Protein 6U66 (pdb70)

Sequence (415 aa):
YVYRSAFSVGLLETYVTIPNMMPIRFTKKIFYNQQNHYDGSTGKFHCNIPGLYYFAAYHIITVYMKKDVKVSSLFKKDKAMLFTYDQYQENNNVDQASGSVLLHLEVGDQVWLLQVYGEGERNGLYADNDNDSTFTGFLLYHDTNGPGSGAYVYRSAFSVGLLETYVTIPNMPIRFTKIFYNQQQNNHYDGSTGKFHHCNIPGLYYFAYHITVYMKDVKVSSLFKKDKAMLFTYDQQYQQENNVDQASGSVLLHLEVGDQVWLLQVYGEGERNGLYADNDNDSTFTGFLLYHDTNAYVYRSAFSVGLLETYVTIPNMMPIRFTKIFYNQQNHYDGSSTGKFHCNIPGLYYFAYHIITVYMKDVKVSLFKKDKAMMLFTYDQYQENNVDQASGSVVLLHLEVVGDQVWLLQVYGEGEERNGLYADNDNDSTFTGFLLYHDTN

B-factor: mean 14.78, std 7.64, range [5.9, 58.41]

Nearest PDB structures (foldseek):
  6u66-assembly1_A  TM=1.007E+00  e=2.309E-28  Homo sapiens
  1c3h-assembly2_F  TM=9.759E-01  e=7.307E-24  Mus musculus
  4dou-assembly1_A  TM=9.988E-01  e=4.162E-22  Homo sapiens
  1gr3-assembly1_A  TM=9.815E-01  e=4.113E-17  Homo sapiens
  1o91-assembly1_C  TM=9.579E-01  e=1.975E-15  Mus musculus

Radius of gyration: 19.56 Å; Cα contacts (8 Å, |Δi|>4): 1331; chains: 3; bounding box: 45×48×54 Å

Organism: Homo sapiens (NCBI:txid9606)

GO terms:
  GO:0005179 hormone activity (F, IDA)
  GO:0033211 adiponectin-activated signaling pathway (P, IDA)
  GO:0005576 extracellular region (C, EXP)
  GO:0005515 protein binding (F, IPI)
  GO:0006091 generation of precursor metabolites and energy (P, TAS)
  GO:0005576 extracellular region (C, TAS)
  GO:0034383 low-density lipoprotein particle clearance (P, IDA)
  GO:0034612 response to tumor necrosis factor (P, IDA)
  GO:0005576 extracellular region (C, IDA)
  GO:0009986 cell surface (C, IDA)
  GO:0043124 negative regulation of canonical NF-kappaB signal transduction (P, IDA)
  GO:0045599 negative regulation of fat cell differentiation (P, IDA)
  GO:0045650 negative regulation of macrophage differentiation (P, IDA)
  GO:0010745 negative regulation of macrophage derived foam cell differentiation (P, IDA)
  GO:0010804 negative regulation of tumor necrosis factor-mediated signaling pathway (P, IDA)
  GO:0010875 positive regulation of cholesterol efflux (P, IDA)
  GO:0141163 positive regulation of cAMP/PKA signal transduction (P, IDA)
  GO:0030853 negative regulation of granulocyte differentiation (P, IDA)
  GO:0032720 negative regulation of tumor necrosis factor production (P, IDA)
  GO:0033034 positive regulation of myeloid cell apoptotic process (P, IDA)

Secondary structure (DSSP, 8-state):
-----EEEEE-S-----TTSB----EEEE-TT--EETTTTEEE--S-EEEEEEEEEEEEEEEEEEEEEETTEEEEEEEE--BTTB-EEEEEEEEEEE-TT-EEEEEESTTS--EEEE-BTTB--EEEEEEEEE---/-TT-SS-----EEEEE--SPPP-TTSB----EEEE-TT--EETTTTEEE--S-EEEEEEEEEEEEEEEEEEEEEETTEEEEEEEE--BTTB-EEEEEEEEEEE-TT-EEEEEESTTS--EEEE-BTTB--EEEEEEEEE---/------EEEEE--S----TTSB----EEEE-TT--EETTTTEEE-SS-EEEEEEEEEEEEEEEEEEEEEETTEEEEEEEE--BTTB-EEEEEEEEEEE-TT-EEEEEESTTS--EEEE-BTTB--EEEEEEEEE---

Structure (mmCIF, N/CA/C/O backbone):
data_6U66
#
_entry.id   6U66
#
_cell.length_a   47.923
_cell.length_b   49.635
_cell.length_c   50.306
_cell.angle_alpha   116.830
_cell.angle_beta   100.890
_cell.angle_gamma   104.920
#
_symmetry.space_group_name_H-M   'P 1'
#
loop_
_entity.id
_entity.type
_entity.pdbx_description
1 polymer Adiponectin
2 non-polymer 'CALCIUM ION'
3 non-polymer 'SODIUM ION'
4 water water
#
loop_
_atom_site.group_PDB
_atom_site.id
_atom_site.type_symbol
_atom_site.label_atom_id
_atom_site.label_alt_id
_atom_site.label_comp_id
_atom_site.label_asym_id
_atom_site.label_entity_id
_atom_site.label_seq_id
_atom_site.pdbx_PDB_ins_code
_atom_site.Cartn_x
_atom_site.Cartn_y
_atom_site.Cartn_z
_atom_site.occupancy
_atom_site.B_iso_or_equiv
_atom_site.auth_seq_id
_atom_site.auth_comp_id
_atom_site.auth_asym_id
_atom_site.auth_atom_id
_atom_site.pdbx_PDB_model_num
ATOM 1 N N . TYR A 1 7 ? -35.440 98.239 -19.278 1.00 25.94 109 TYR A N 1
ATOM 2 C CA . TYR A 1 7 ? -34.369 99.240 -19.455 1.00 23.25 109 TYR A CA 1
ATOM 3 C C . TYR A 1 7 ? -34.590 100.475 -18.588 1.00 20.71 109 TYR A C 1
ATOM 4 O O . TYR A 1 7 ? -35.721 101.009 -18.501 1.00 21.99 109 TYR A O 1
ATOM 22 N N . VAL A 1 8 ? -33.508 100.962 -17.990 1.00 15.85 110 VAL A N 1
ATOM 23 C CA . VAL A 1 8 ? -33.559 102.108 -17.081 1.00 12.97 110 VAL A CA 1
ATOM 24 C C . VAL A 1 8 ? -32.889 103.296 -17.747 1.00 11.45 110 VAL A C 1
ATOM 25 O O . VAL A 1 8 ? -31.699 103.228 -18.104 1.00 11.98 110 VAL A O 1
ATOM 38 N N . TYR A 1 9 ? -33.638 104.398 -17.912 1.00 10.45 111 TYR A N 1
ATOM 39 C CA . TYR A 1 9 ? -33.093 105.669 -18.416 1.00 10.27 111 TYR A CA 1
ATOM 40 C C . TYR A 1 9 ? -32.528 106.481 -17.250 1.00 9.97 111 TYR A C 1
ATOM 41 O O . TYR A 1 9 ? -33.290 106.942 -16.399 1.00 11.14 111 TYR A O 1
ATOM 59 N N . ARG A 1 10 ? -31.218 106.658 -17.221 1.00 8.85 112 ARG A N 1
ATOM 60 C CA . ARG A 1 10 ? -30.545 107.366 -16.122 1.00 8.74 112 ARG A CA 1
ATOM 61 C C . ARG A 1 10 ? -29.906 108.651 -16.612 1.00 8.26 112 ARG A C 1
ATOM 62 O O . ARG A 1 10 ? -29.116 108.660 -17.556 1.00 8.79 112 ARG A O 1
ATOM 83 N N . SER A 1 11 ? -30.167 109.754 -15.923 1.00 7.29 113 SER A N 1
ATOM 84 C CA . SER A 1 11 ? -29.365 110.959 -16.065 1.00 7.48 113 SER A CA 1
ATOM 85 C C . SER A 1 11 ? -29.486 111.743 -14.769 1.00 7.35 113 SER A C 1
ATOM 86 O O . SER A 1 11 ? -30.576 112.268 -14.486 1.00 7.84 113 SER A O 1
ATOM 94 N N . ALA A 1 12 ? -28.414 111.844 -14.026 1.00 6.78 114 ALA A N 1
ATOM 95 C CA . ALA A 1 12 ? -28.492 112.474 -12.707 1.00 7.22 114 ALA A CA 1
ATOM 96 C C . ALA A 1 12 ? -27.130 112.946 -12.257 1.00 6.58 114 ALA A C 1
ATOM 97 O O . ALA A 1 12 ? -26.088 112.445 -12.666 1.00 7.59 114 ALA A O 1
ATOM 104 N N . PHE A 1 13 ? -27.158 113.935 -11.371 1.00 7.29 115 PHE A N 1
ATOM 105 C CA . PHE A 1 13 ? -25.935 114.425 -10.777 1.00 7.67 115 PHE A CA 1
ATOM 106 C C . PHE A 1 13 ? -26.262 115.004 -9.401 1.00 7.44 115 PHE A C 1
ATOM 107 O O . PHE A 1 13 ? -27.388 115.474 -9.146 1.00 6.93 115 PHE A O 1
ATOM 124 N N . SER A 1 14 ? -25.274 115.027 -8.528 1.00 7.24 116 SER A N 1
ATOM 125 C CA . SER A 1 14 ? -25.412 115.660 -7.215 1.00 6.48 116 SER A CA 1
ATOM 126 C C . SER A 1 14 ? -24.008 116.119 -6.839 1.00 7.39 116 SER A C 1
ATOM 127 O O . SER A 1 14 ? -23.070 115.319 -6.788 1.00 7.72 116 SER A O 1
ATOM 135 N N . VAL A 1 15 ? -23.867 117.426 -6.567 1.00 7.23 117 VAL A N 1
ATOM 136 C CA . VAL A 1 15 ? -22.574 118.071 -6.496 1.00 7.19 117 VAL A CA 1
ATOM 137 C C . VAL A 1 15 ? -22.591 119.100 -5.366 1.00 8.39 117 VAL A C 1
ATOM 138 O O . VAL A 1 15 ? -23.641 119.584 -4.939 1.00 7.61 117 VAL A O 1
ATOM 151 N N . GLY A 1 16 ? -21.403 119.452 -4.888 1.00 8.47 118 GLY A N 1
ATOM 152 C CA . GLY A 1 16 ? -21.258 120.376 -3.783 1.00 9.26 118 GLY A CA 1
ATOM 153 C C . GLY A 1 16 ? -20.191 121.419 -4.058 1.00 8.29 118 GLY A C 1
ATOM 154 O O . GLY A 1 16 ? -19.257 121.235 -4.836 1.00 8.31 118 GLY A O 1
ATOM 158 N N . LEU A 1 17 ? -20.308 122.524 -3.325 1.00 7.83 119 LEU A N 1
ATOM 159 C CA A LEU A 1 17 ? -19.342 123.598 -3.394 0.68 8.89 119 LEU A CA 1
ATOM 160 C CA B LEU A 1 17 ? -19.330 123.597 -3.392 0.32 8.84 119 LEU A CA 1
ATOM 161 C C . LEU A 1 17 ? -18.101 123.241 -2.587 1.00 10.03 119 LEU A C 1
ATOM 162 O O . LEU A 1 17 ? -18.191 122.634 -1.523 1.00 9.97 119 LEU A O 1
ATOM 191 N N . GLU A 1 18 ? -16.929 123.656 -3.107 1.00 11.03 120 GLU A N 1
ATOM 192 C CA . GLU A 1 18 ? -15.658 123.520 -2.434 1.00 13.85 120 GLU A CA 1
ATOM 193 C C . GLU A 1 18 ? -14.888 124.824 -2.368 1.00 18.09 120 GLU A C 1
ATOM 194 O O . GLU A 1 18 ? -13.881 124.875 -1.652 1.00 21.96 120 GLU A O 1
ATOM 206 N N . THR A 1 19 ? -15.199 125.775 -3.233 1.00 18.92 121 THR A N 1
ATOM 207 C CA . THR A 1 19 ? -14.826 127.183 -3.109 1.00 21.57 121 THR A CA 1
ATOM 208 C C . THR A 1 19 ? -16.148 127.938 -3.084 1.00 24.15 121 THR A C 1
ATOM 209 O O . THR A 1 19 ? -17.031 127.681 -3.921 1.00 25.25 121 THR A O 1
ATOM 220 N N . TYR A 1 20 ? -16.299 128.829 -2.158 1.00 23.07 122 TYR A N 1
ATOM 221 C CA . TYR A 1 20 ? -17.544 129.588 -2.111 1.00 23.93 122 TYR A CA 1
ATOM 222 C C . TYR A 1 20 ? -17.426 130.949 -2.751 1.00 24.04 122 TYR A C 1
ATOM 223 O O . TYR A 1 20 ? -18.427 131.674 -2.814 1.00 26.61 122 TYR A O 1
ATOM 241 N N . VAL A 1 21 ? -16.255 131.292 -3.283 1.00 21.56 123 VAL A N 1
ATOM 242 C CA . VAL A 1 21 ? -16.124 132.560 -3.984 1.00 22.68 123 VAL A CA 1
ATOM 243 C C . VAL A 1 21 ? -16.814 132.439 -5.335 1.00 20.50 123 VAL A C 1
ATOM 244 O O . VAL A 1 21 ? -16.477 131.554 -6.139 1.00 21.03 123 VAL A O 1
ATOM 257 N N . THR A 1 22 ? -17.724 133.344 -5.621 1.00 20.35 124 THR A N 1
ATOM 258 C CA . THR A 1 22 ? -18.459 133.302 -6.880 1.00 21.16 124 THR A CA 1
ATOM 259 C C . THR A 1 22 ? -18.043 134.450 -7.795 1.00 22.84 124 THR A C 1
ATOM 260 O O . THR A 1 22 ? -17.417 135.447 -7.382 1.00 23.87 124 THR A O 1
ATOM 271 N N . ILE A 1 23 ? -18.426 134.310 -9.061 1.00 22.92 125 ILE A N 1
ATOM 272 C CA . ILE A 1 23 ? -18.095 135.272 -10.101 1.00 22.43 125 ILE A CA 1
ATOM 273 C C . ILE A 1 23 ? -19.418 135.799 -10.621 1.00 18.60 125 ILE A C 1
ATOM 274 O O . ILE A 1 23 ? -20.280 135.001 -10.995 1.00 18.93 125 ILE A O 1
ATOM 290 N N . PRO A 1 24 ? -19.638 137.130 -10.676 1.00 17.49 126 PRO A N 1
ATOM 291 C CA . PRO A 1 24 ? -20.936 137.624 -11.156 1.00 15.67 126 PRO A CA 1
ATOM 292 C C . PRO A 1 24 ? -21.227 137.142 -12.557 1.00 14.01 126 PRO A C 1
ATOM 293 O O . PRO A 1 24 ? -20.325 137.045 -13.400 1.00 15.10 126 PRO A O 1
ATOM 304 N N . ASN A 1 25 ? -22.486 136.819 -12.798 1.00 14.28 127 ASN A N 1
ATOM 305 C CA . ASN A 1 25 ? -22.962 136.503 -14.150 1.00 14.07 127 ASN A CA 1
ATOM 306 C C . ASN A 1 25 ? -22.328 135.249 -14.717 1.00 13.42 127 ASN A C 1
ATOM 307 O O . ASN A 1 25 ? -22.287 135.055 -15.932 1.00 14.36 127 ASN A O 1
ATOM 318 N N . MET A 1 26 ? -21.908 134.362 -13.832 1.00 13.12 128 MET A N 1
ATOM 319 C CA A MET A 1 26 ? -21.323 133.093 -14.228 0.69 12.21 128 MET A CA 1
ATOM 320 C CA B MET A 1 26 ? -21.324 133.092 -14.225 0.31 13.38 128 MET A CA 1
ATOM 321 C C . MET A 1 26 ? -21.923 131.971 -13.387 1.00 11.86 128 MET A C 1
ATOM 322 O O . MET A 1 26 ? -22.374 132.187 -12.247 1.00 12.33 128 MET A O 1
ATOM 347 N N . PRO A 1 27 ? -21.951 130.755 -13.928 1.00 11.17 129 PRO A N 1
ATOM 348 C CA . PRO A 1 27 ? -22.440 129.628 -13.135 1.00 10.89 129 PRO A CA 1
ATOM 349 C C . PRO A 1 27 ? -21.651 129.470 -11.857 1.00 10.31 129 PRO A C 1
ATOM 350 O O . PRO A 1 27 ? -20.442 129.733 -11.800 1.00 10.91 129 PRO A O 1
ATOM 361 N N . ILE A 1 28 ? -22.363 129.033 -10.808 1.00 9.67 130 ILE A N 1
ATOM 362 C CA . ILE A 1 28 ? -21.728 128.567 -9.587 1.00 10.61 130 ILE A CA 1
ATOM 363 C C . ILE A 1 28 ? -21.150 127.192 -9.894 1.00 9.28 130 ILE A C 1
ATOM 364 O O . ILE A 1 28 ? -21.870 126.251 -10.228 1.00 10.40 130 ILE A O 1
ATOM 380 N N . ARG A 1 29 ? -19.842 127.067 -9.796 1.00 9.37 131 ARG A N 1
ATOM 381 C CA . ARG A 1 29 ? -19.174 125.830 -10.208 1.00 10.20 131 ARG A CA 1
ATOM 382 C C . ARG A 1 29 ? -19.013 124.903 -9.011 1.00 11.14 131 ARG A C 1
ATOM 383 O O . ARG A 1 29 ? -18.005 124.936 -8.319 1.00 14.11 131 ARG A O 1
ATOM 404 N N . PHE A 1 30 ? -20.009 124.043 -8.802 1.00 9.53 132 PHE A N 1
ATOM 405 C CA . PHE A 1 30 ? -19.946 122.993 -7.802 1.00 8.78 132 PHE A CA 1
ATOM 406 C C . PHE A 1 30 ? -18.979 121.922 -8.309 1.00 10.26 132 PHE A C 1
ATOM 407 O O . PHE A 1 30 ? -19.145 121.398 -9.421 1.00 13.24 132 PHE A O 1
ATOM 424 N N . THR A 1 31 ? -17.969 121.600 -7.541 1.00 8.95 133 THR A N 1
ATOM 425 C CA . THR A 1 31 ? -16.919 120.680 -7.995 1.00 9.90 133 THR A CA 1
ATOM 426 C C . THR A 1 31 ? -16.802 119.411 -7.186 1.00 10.66 133 THR A C 1
ATOM 427 O O . THR A 1 31 ? -16.144 118.447 -7.658 1.00 12.74 133 THR A O 1
ATOM 438 N N . LYS A 1 32 ? -17.385 119.337 -5.988 1.00 9.86 134 LYS A N 1
ATOM 439 C CA A LYS A 1 32 ? -17.376 118.093 -5.221 0.47 10.37 134 LYS A CA 1
ATOM 440 C CA B LYS A 1 32 ? -17.373 118.092 -5.224 0.53 10.57 134 LYS A CA 1
ATOM 441 C C . LYS A 1 32 ? -18.436 117.158 -5.798 1.00 10.33 134 LYS A C 1
ATOM 442 O O . LYS A 1 32 ? -19.593 117.547 -5.928 1.00 11.26 134 LYS A O 1
ATOM 477 N N . ILE A 1 33 ? -18.049 115.922 -6.135 1.00 9.95 135 ILE A N 1
ATOM 478 C CA . ILE A 1 33 ? -18.954 115.010 -6.814 1.00 9.86 135 ILE A CA 1
ATOM 479 C C . ILE A 1 33 ? -19.533 114.005 -5.828 1.00 10.12 135 ILE A C 1
ATOM 480 O O . ILE A 1 33 ? -18.804 113.147 -5.333 1.00 12.11 135 ILE A O 1
ATOM 496 N N . PHE A 1 34 ? -20.828 114.115 -5.515 1.00 8.33 136 PHE A N 1
ATOM 497 C CA . PHE A 1 34 ? -21.524 113.045 -4.808 1.00 8.90 136 PHE A CA 1
ATOM 498 C C . PHE A 1 34 ? -21.934 111.933 -5.787 1.00 8.53 136 PHE A C 1
ATOM 499 O O . PHE A 1 34 ? -21.822 110.734 -5.481 1.00 9.46 136 PHE A O 1
ATOM 516 N N . TYR A 1 35 ? -22.444 112.330 -6.964 1.00 8.28 137 TYR A N 1
ATOM 517 C CA . TYR A 1 35 ? -22.773 111.412 -8.042 1.00 8.63 137 TYR A CA 1
ATOM 518 C C . TYR A 1 35 ? -22.710 112.152 -9.378 1.00 8.11 137 TYR A C 1
ATOM 519 O O . TYR A 1 35 ? -23.228 113.248 -9.501 1.00 8.34 137 TYR A O 1
ATOM 537 N N . ASN A 1 36 ? -22.115 111.527 -10.393 1.00 8.40 138 ASN A N 1
ATOM 538 C CA . ASN A 1 36 ? -22.146 112.099 -11.753 1.00 8.57 138 ASN A CA 1
ATOM 539 C C . ASN A 1 36 ? -21.808 110.980 -12.747 1.00 8.82 138 ASN A C 1
ATOM 540 O O . ASN A 1 36 ? -20.986 111.157 -13.660 1.00 10.01 138 ASN A O 1
ATOM 551 N N . GLN A 1 37 ? -22.488 109.835 -12.609 1.00 9.01 139 GLN A N 1
ATOM 552 C CA . GLN A 1 37 ? -22.045 108.633 -13.318 1.00 9.89 139 GLN A CA 1
ATOM 553 C C . GLN A 1 37 ? -22.166 108.748 -14.826 1.00 10.31 139 GLN A C 1
ATOM 554 O O . GLN A 1 37 ? -21.426 108.059 -15.549 1.00 12.07 139 GLN A O 1
ATOM 562 N N . GLN A 1 38 ? -23.103 109.526 -15.351 1.00 9.20 140 GLN A N 1
ATOM 563 C CA . GLN A 1 38 ? -23.277 109.671 -16.770 1.00 10.36 140 GLN A CA 1
ATOM 564 C C . GLN A 1 38 ? -22.412 110.785 -17.335 1.00 10.12 140 GLN A C 1
ATOM 565 O O . GLN A 1 38 ? -22.393 111.008 -18.551 1.00 11.69 140 GLN A O 1
ATOM 579 N N . ASN A 1 39 ? -21.702 111.518 -16.479 1.00 9.76 141 ASN A N 1
ATOM 580 C CA . ASN A 1 39 ? -20.917 112.693 -16.912 1.00 11.01 141 ASN A CA 1
ATOM 581 C C . ASN A 1 39 ? -21.785 113.731 -17.610 1.00 10.78 141 ASN A C 1
ATOM 582 O O . ASN A 1 39 ? -21.281 114.520 -18.420 1.00 11.68 141 ASN A O 1
ATOM 593 N N . HIS A 1 40 ? -23.073 113.836 -17.210 1.00 9.25 142 HIS A N 1
ATOM 594 C CA . HIS A 1 40 ? -23.930 114.851 -17.791 1.00 9.35 142 HIS A CA 1
ATOM 595 C C . HIS A 1 40 ? -23.792 116.207 -17.122 1.00 10.14 142 HIS A C 1
ATOM 596 O O . HIS A 1 40 ? -24.179 117.203 -17.727 1.00 10.95 142 HIS A O 1
ATOM 610 N N . TYR A 1 41 ? -23.237 116.272 -15.916 1.00 9.35 143 TYR A N 1
ATOM 611 C CA . TYR A 1 41 ? -22.866 117.543 -15.303 1.00 8.54 143 TYR A CA 1
ATOM 612 C C . TYR A 1 41 ? -21.389 117.790 -15.591 1.00 9.16 143 TYR A C 1
ATOM 613 O O . TYR A 1 41 ? -20.564 116.880 -15.455 1.00 10.28 143 TYR A O 1
ATOM 631 N N . ASP A 1 42 ? -21.069 119.007 -15.993 1.00 9.84 144 ASP A N 1
ATOM 632 C CA . ASP A 1 42 ? -19.718 119.412 -16.350 1.00 10.86 144 ASP A CA 1
ATOM 633 C C . ASP A 1 42 ? -19.159 120.286 -15.214 1.00 11.86 144 ASP A C 1
ATOM 634 O O . ASP A 1 42 ? -19.499 121.466 -15.108 1.00 11.67 144 ASP A O 1
ATOM 643 N N . GLY A 1 43 ? -18.286 119.710 -14.365 1.00 14.47 145 GLY A N 1
ATOM 644 C CA . GLY A 1 43 ? -17.734 120.502 -13.273 1.00 15.88 145 GLY A CA 1
ATOM 645 C C . GLY A 1 43 ? -16.797 121.617 -13.707 1.00 16.40 145 GLY A C 1
ATOM 646 O O . GLY A 1 43 ? -16.510 122.516 -12.907 1.00 19.12 145 GLY A O 1
ATOM 650 N N . SER A 1 44 ? -16.350 121.610 -14.947 1.00 13.82 146 SER A N 1
ATOM 651 C CA . SER A 1 44 ? -15.498 122.690 -15.430 1.00 14.25 146 SER A CA 1
ATOM 652 C C . SER A 1 44 ? -16.311 123.936 -15.724 1.00 14.50 146 SER A C 1
ATOM 653 O O . SER A 1 44 ? -15.734 125.010 -15.811 1.00 15.52 146 SER A O 1
ATOM 661 N N . THR A 1 45 ? -17.631 123.822 -15.892 1.00 12.62 147 THR A N 1
ATOM 662 C CA . THR A 1 45 ? -18.491 124.958 -16.153 1.00 12.81 147 THR A CA 1
ATOM 663 C C . THR A 1 45 ? -19.596 125.150 -15.132 1.00 11.55 147 THR A C 1
ATOM 664 O O . THR A 1 45 ? -20.120 126.253 -15.055 1.00 13.37 147 THR A O 1
ATOM 675 N N . GLY A 1 46 ? -19.988 124.133 -14.383 1.00 10.91 148 GLY A N 1
ATOM 676 C CA . GLY A 1 46 ? -21.149 124.219 -13.501 1.00 10.27 148 GLY A CA 1
ATOM 677 C C . GLY A 1 46 ? -22.457 123.924 -14.176 1.00 9.63 148 GLY A C 1
ATOM 678 O O . GLY A 1 46 ? -23.518 124.098 -13.565 1.00 9.46 148 GLY A O 1
ATOM 682 N N . LYS A 1 47 ? -22.443 123.418 -15.406 1.00 8.48 149 LYS A N 1
ATOM 683 C CA . LYS A 1 47 ? -23.653 123.216 -16.167 1.00 8.24 149 LYS A CA 1
ATOM 684 C C . LYS A 1 47 ? -24.021 121.746 -16.375 1.00 8.39 149 LYS A C 1
ATOM 685 O O . LYS A 1 47 ? -23.159 120.911 -16.701 1.00 9.76 149 LYS A O 1
ATOM 704 N N . PHE A 1 48 ? -25.308 121.430 -16.159 1.00 8.17 150 PHE A N 1
ATOM 705 C CA . PHE A 1 48 ? -25.923 120.184 -16.532 1.00 8.68 150 PHE A CA 1
ATOM 706 C C . PHE A 1 48 ? -26.360 120.238 -17.978 1.00 9.03 150 PHE A C 1
ATOM 707 O O . PHE A 1 48 ? -26.965 121.231 -18.421 1.00 9.72 150 PHE A O 1
ATOM 724 N N . HIS A 1 49 ? -26.076 119.148 -18.734 1.00 9.15 151 HIS A N 1
ATOM 725 C CA . HIS A 1 49 ? -26.437 119.020 -20.128 1.00 9.13 151 HIS A CA 1
ATOM 726 C C . HIS A 1 49 ? -27.488 117.932 -20.279 1.00 8.88 151 HIS A C 1
ATOM 727 O O . HIS A 1 49 ? -27.225 116.751 -19.968 1.00 9.48 151 HIS A O 1
ATOM 741 N N . CYS A 1 50 ? -28.652 118.291 -20.794 1.00 9.10 152 CYS A N 1
ATOM 742 C CA . CYS A 1 50 ? -29.700 117.301 -21.056 1.00 9.13 152 CYS A CA 1
ATOM 743 C C . CYS A 1 50 ? -29.319 116.425 -22.247 1.00 9.79 152 CYS A C 1
ATOM 744 O O . CYS A 1 50 ? -29.113 116.926 -23.366 1.00 9.98 152 CYS A O 1
ATOM 752 N N . ASN A 1 51 ? -29.245 115.109 -22.015 1.00 9.51 153 ASN A N 1
ATOM 753 C CA . ASN A 1 51 ? -28.999 114.097 -23.036 1.00 10.58 153 ASN A CA 1
ATOM 754 C C . ASN A 1 51 ? -30.222 113.232 -23.332 1.00 11.18 153 ASN A C 1
ATOM 755 O O . ASN A 1 51 ? -30.177 112.444 -24.291 1.00 14.42 153 ASN A O 1
ATOM 766 N N . ILE A 1 52 ? -31.264 113.288 -22.509 1.00 10.53 154 ILE A N 1
ATOM 767 C CA . ILE A 1 52 ? -32.462 112.469 -22.629 1.00 9.96 154 ILE A CA 1
ATOM 768 C C . ILE A 1 52 ? -33.647 113.420 -22.433 1.00 9.67 154 ILE A C 1
ATOM 769 O O . ILE A 1 52 ? -33.780 114.056 -21.353 1.00 10.24 154 ILE A O 1
ATOM 785 N N . PRO A 1 53 ? -34.513 113.610 -23.411 1.00 10.01 155 PRO A N 1
ATOM 786 C CA . PRO A 1 53 ? -35.621 114.565 -23.199 1.00 10.63 155 PRO A CA 1
ATOM 787 C C . PRO A 1 53 ? -36.578 114.028 -22.141 1.00 9.38 155 PRO A C 1
ATOM 788 O O . PRO A 1 53 ? -36.859 112.817 -22.101 1.00 10.08 155 PRO A O 1
ATOM 799 N N . GLY A 1 54 ? -37.103 114.913 -21.302 1.00 9.32 156 GLY A N 1
ATOM 800 C CA . GLY A 1 54 ? -38.015 114.448 -20.278 1.00 9.64 156 GLY A CA 1
ATOM 801 C C . GLY A 1 54 ? -38.183 115.467 -19.162 1.00 8.59 156 GLY A C 1
ATOM 802 O O . GLY A 1 54 ? -37.769 116.630 -19.249 1.00 9.05 156 GLY A O 1
ATOM 806 N N . LEU A 1 55 ? -38.794 114.949 -18.107 1.00 8.41 157 LEU A N 1
ATOM 807 C CA . LEU A 1 55 ? -39.083 115.747 -16.926 1.00 8.31 157 LEU A CA 1
ATOM 808 C C . LEU A 1 55 ? -37.988 115.525 -15.899 1.00 7.71 157 LEU A C 1
ATOM 809 O O . LEU A 1 55 ? -37.723 114.357 -15.518 1.00 7.55 157 LEU A O 1
ATOM 825 N N . TYR A 1 56 ? -37.400 116.631 -15.405 1.00 7.98 158 TYR A N 1
ATOM 826 C CA . TYR A 1 56 ? -36.273 116.615 -14.494 1.00 7.78 158 TYR A CA 1
ATOM 827 C C . TYR A 1 56 ? -36.657 117.311 -13.181 1.00 7.19 158 TYR A C 1
ATOM 828 O O . TYR A 1 56 ? -37.377 118.323 -13.182 1.00 7.73 158 TYR A O 1
ATOM 846 N N . TYR A 1 57 ? -36.142 116.791 -12.073 1.00 7.27 159 TYR A N 1
ATOM 847 C CA . TYR A 1 57 ? -36.257 117.429 -10.743 1.00 6.94 159 TYR A CA 1
ATOM 848 C C . TYR A 1 57 ? -34.909 118.019 -10.403 1.00 7.35 159 TYR A C 1
ATOM 849 O O . TYR A 1 57 ? -33.874 117.327 -10.492 1.00 7.69 159 TYR A O 1
ATOM 867 N N . PHE A 1 58 ? -34.900 119.276 -9.929 1.00 7.40 160 PHE A N 1
ATOM 868 C CA . PHE A 1 58 ? -33.709 119.968 -9.476 1.00 7.50 160 PHE A CA 1
ATOM 869 C C . PHE A 1 58 ? -33.916 120.441 -8.042 1.00 7.13 160 PHE A C 1
ATOM 870 O O . PHE A 1 58 ? -35.009 120.949 -7.722 1.00 7.56 160 PHE A O 1
ATOM 887 N N . ALA A 1 59 ? -32.908 120.268 -7.197 1.00 7.08 161 ALA A N 1
ATOM 888 C CA A ALA A 1 59 ? -33.001 120.687 -5.793 0.50 7.46 161 ALA A CA 1
ATOM 889 C CA B ALA A 1 59 ? -33.001 120.687 -5.793 0.50 7.46 161 ALA A CA 1
ATOM 890 C C . ALA A 1 59 ? -31.642 121.170 -5.332 1.00 7.78 161 ALA A C 1
ATOM 891 O O . ALA A 1 59 ? -30.641 120.446 -5.505 1.00 10.68 161 ALA A O 1
ATOM 902 N N . TYR A 1 60 ? -31.600 122.320 -4.682 1.00 6.82 162 TYR A N 1
ATOM 903 C CA . TYR A 1 60 ? -30.362 122.883 -4.162 1.00 7.13 162 TYR A CA 1
ATOM 904 C C . TYR A 1 60 ? -30.543 123.360 -2.707 1.00 7.15 162 TYR A C 1
ATOM 905 O O . TYR A 1 60 ? -31.649 123.715 -2.288 1.00 6.99 162 TYR A O 1
ATOM 923 N N . HIS A 1 61 ? -29.455 123.321 -1.975 1.00 6.98 163 HIS A N 1
ATOM 924 C CA . HIS A 1 61 ? -29.397 123.674 -0.547 1.00 7.65 163 HIS A CA 1
ATOM 925 C C . HIS A 1 61 ? -28.147 124.484 -0.319 1.00 7.42 163 HIS A C 1
ATOM 926 O O . HIS A 1 61 ? -27.061 124.054 -0.722 1.00 8.42 163 HIS A O 1
ATOM 940 N N . ILE A 1 62 ? -28.277 125.631 0.332 1.00 7.16 164 ILE A N 1
ATOM 941 C CA A ILE A 1 62 ? -27.178 126.565 0.470 0.57 7.89 164 ILE A CA 1
ATOM 942 C CA B ILE A 1 62 ? -27.182 126.577 0.463 0.43 8.04 164 ILE A CA 1
ATOM 943 C C . ILE A 1 62 ? -27.010 126.966 1.925 1.00 7.37 164 ILE A C 1
ATOM 944 O O . ILE A 1 62 ? -27.973 127.424 2.573 1.00 7.60 164 ILE A O 1
ATOM 973 N N . THR A 1 63 ? -25.801 126.817 2.444 1.00 7.22 165 THR A N 1
ATOM 974 C CA . THR A 1 63 ? -25.415 127.421 3.714 1.00 7.42 165 THR A CA 1
ATOM 975 C C . THR A 1 63 ? -25.194 128.923 3.496 1.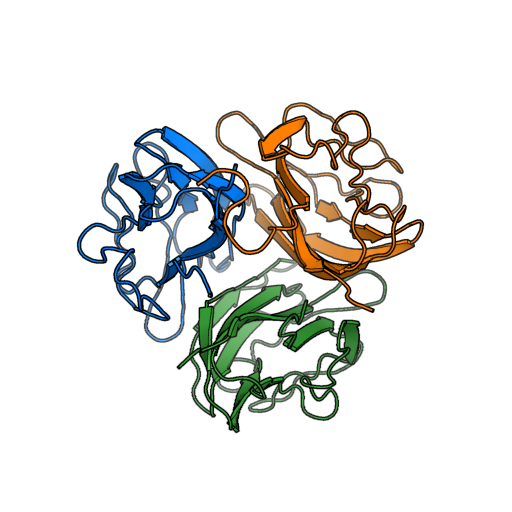00 7.61 165 THR A C 1
ATOM 976 O O . THR A 1 63 ? -24.378 129.302 2.643 1.00 8.04 165 THR A O 1
ATOM 987 N N . VAL A 1 64 ? -25.922 129.749 4.258 1.00 7.16 166 VAL A N 1
ATOM 988 C CA . VAL A 1 64 ? -25.953 131.204 4.127 1.00 7.67 166 VAL A CA 1
ATOM 989 C C . VAL A 1 64 ? -25.118 131.778 5.252 1.00 7.80 166 VAL A C 1
ATOM 990 O O . VAL A 1 64 ? -25.463 131.626 6.432 1.00 8.26 166 VAL A O 1
ATOM 1003 N N . TYR A 1 65 ? -24.017 132.456 4.922 1.00 8.56 167 TYR A N 1
ATOM 1004 C CA . TYR A 1 65 ? -23.067 132.942 5.916 1.00 9.51 167 TYR A CA 1
ATOM 1005 C C . TYR A 1 65 ? -22.350 134.173 5.400 1.00 9.89 167 TYR A C 1
ATOM 1006 O O . TYR A 1 65 ? -21.885 134.213 4.255 1.00 11.16 167 TYR A O 1
ATOM 1024 N N . MET A 1 66 ? -22.269 135.201 6.258 1.00 10.64 168 MET A N 1
ATOM 1025 C CA . MET A 1 66 ? -21.520 136.445 6.090 1.00 10.93 168 MET A CA 1
ATOM 1026 C C . MET A 1 66 ? -22.225 137.507 5.241 1.00 11.18 168 MET A C 1
ATOM 1027 O O . MET A 1 66 ? -22.097 138.719 5.516 1.00 13.14 168 MET A O 1
ATOM 1041 N N . LYS A 1 67 ? -22.963 137.078 4.239 1.00 10.59 169 LYS A N 1
ATOM 1042 C CA A LYS A 1 67 ? -23.705 137.949 3.341 0.49 11.01 169 LYS A CA 1
ATOM 1043 C CA B LYS A 1 67 ? -23.705 137.949 3.340 0.51 11.40 169 LYS A CA 1
ATOM 1044 C C . LYS A 1 67 ? -25.013 137.269 2.980 1.00 10.01 169 LYS A C 1
ATOM 1045 O O . LYS A 1 67 ? -25.137 136.050 3.077 1.00 9.58 169 LYS A O 1
ATOM 1081 N N . ASP A 1 68 ? -25.979 138.073 2.547 1.00 9.61 170 ASP A N 1
ATOM 1082 C CA . ASP A 1 68 ? -27.201 137.533 2.013 1.00 9.62 170 ASP A CA 1
ATOM 1083 C C . ASP A 1 68 ? -26.875 136.589 0.859 1.00 9.16 170 ASP A C 1
ATOM 1084 O O . ASP A 1 68 ? -25.847 136.744 0.170 1.00 9.62 170 ASP A O 1
ATOM 1093 N N . VAL A 1 69 ? -27.810 135.683 0.591 1.00 9.01 171 VAL A N 1
ATOM 1094 C CA . VAL A 1 69 ? -27.749 134.783 -0.568 1.00 8.29 171 VAL A CA 1
ATOM 1095 C C . VAL A 1 69 ? -28.969 135.048 -1.425 1.00 8.34 171 VAL A C 1
ATOM 1096 O O . VAL A 1 69 ? -30.106 135.021 -0.958 1.00 8.42 171 VAL A O 1
ATOM 1109 N N . LYS A 1 70 ? -28.745 135.204 -2.724 1.00 8.18 172 LYS A N 1
ATOM 1110 C CA . LYS A 1 70 ? -29.859 135.161 -3.661 1.00 8.84 172 LYS A CA 1
ATOM 1111 C C . LYS A 1 70 ? -29.338 134.441 -4.905 1.00 7.90 172 LYS A C 1
ATOM 1112 O O . LYS A 1 70 ? -28.348 134.887 -5.489 1.00 8.67 172 LYS A O 1
ATOM 1131 N N . VAL A 1 71 ? -30.020 133.361 -5.294 1.00 7.90 173 VAL A N 1
ATOM 1132 C CA . VAL A 1 71 ? -29.632 132.542 -6.439 1.00 8.44 173 VAL A CA 1
ATOM 1133 C C . VAL A 1 71 ? -30.799 132.428 -7.380 1.00 8.18 173 VAL A C 1
ATOM 1134 O O . VAL A 1 71 ? -31.966 132.507 -7.005 1.00 8.42 173 VAL A O 1
ATOM 1147 N N . SER A 1 72 ? -30.433 132.097 -8.623 1.00 8.42 174 SER A N 1
ATOM 1148 C CA A SER A 1 72 ? -31.361 131.844 -9.706 0.69 10.68 174 SER A CA 1
ATOM 1149 C CA B SER A 1 72 ? -31.380 131.811 -9.678 0.31 9.93 174 SER A CA 1
ATOM 1150 C C . SER A 1 72 ? -30.975 130.525 -10.390 1.00 8.88 174 SER A C 1
ATOM 1151 O O . SER A 1 72 ? -29.798 130.320 -10.726 1.00 8.63 174 SER A O 1
ATOM 1164 N N . LEU A 1 73 ? -31.960 129.674 -10.637 1.00 8.88 175 LEU A N 1
ATOM 1165 C CA . LEU A 1 73 ? -31.788 128.464 -11.457 1.00 8.10 175 LEU A CA 1
ATOM 1166 C C . LEU A 1 73 ? -32.051 128.876 -12.907 1.00 8.91 175 LEU A C 1
ATOM 1167 O O . LEU A 1 73 ? -33.150 129.338 -13.221 1.00 9.82 175 LEU A O 1
ATOM 1183 N N . PHE A 1 74 ? -31.042 128.703 -13.757 1.00 8.39 176 PHE A N 1
ATOM 1184 C CA . PHE A 1 74 ? -31.079 129.063 -15.167 1.00 8.48 176 PHE A CA 1
ATOM 1185 C C . PHE A 1 74 ? -31.310 127.823 -16.009 1.00 8.75 176 PHE A C 1
ATOM 1186 O O . PHE A 1 74 ? -30.755 126.740 -15.736 1.00 9.38 176 PHE A O 1
ATOM 1203 N N . LYS A 1 75 ? -32.109 127.985 -17.069 1.00 10.03 177 LYS A N 1
ATOM 1204 C CA . LYS A 1 75 ? -32.264 127.010 -18.133 1.00 9.90 177 LYS A CA 1
ATOM 1205 C C . LYS A 1 75 ? -32.090 127.768 -19.444 1.00 9.95 177 LYS A C 1
ATOM 1206 O O . LYS A 1 75 ? -32.807 128.735 -19.686 1.00 10.66 177 LYS A O 1
ATOM 1225 N N . LYS A 1 76 ? -31.120 127.374 -20.265 1.00 10.83 178 LYS A N 1
ATOM 1226 C CA . LYS A 1 76 ? -30.945 128.028 -21.575 1.00 11.79 178 LYS A CA 1
ATOM 1227 C C . LYS A 1 76 ? -30.794 129.551 -21.454 1.00 10.38 178 LYS A C 1
ATOM 1228 O O . LYS A 1 76 ? -31.360 130.315 -22.254 1.00 10.54 178 LYS A O 1
ATOM 1247 N N . ASP A 1 77 ? -30.036 130.009 -20.455 1.00 10.18 179 ASP A N 1
ATOM 1248 C CA . ASP A 1 77 ? -29.756 131.429 -20.246 1.00 10.49 179 ASP A CA 1
ATOM 1249 C C . ASP A 1 77 ? -31.000 132.237 -19.869 1.00 10.45 179 ASP A C 1
ATOM 1250 O O . ASP A 1 77 ? -30.999 133.456 -19.978 1.00 12.11 179 ASP A O 1
ATOM 1259 N N . LYS A 1 78 ? -32.024 131.582 -19.321 1.00 10.35 180 LYS A N 1
ATOM 1260 C CA . LYS A 1 78 ? -33.210 132.229 -18.771 1.00 10.79 180 LYS A CA 1
ATOM 1261 C C . LYS A 1 78 ? -33.349 131.840 -17.296 1.00 9.83 180 LYS A C 1
ATOM 1262 O O . LYS A 1 78 ? -33.357 130.639 -16.957 1.00 9.41 180 LYS A O 1
ATOM 1275 N N . ALA A 1 79 ? -33.496 132.854 -16.429 1.00 10.83 181 ALA A N 1
ATOM 1276 C CA . ALA A 1 79 ? -33.724 132.599 -15.009 1.00 11.21 181 ALA A CA 1
ATOM 1277 C C . ALA A 1 79 ? -35.129 132.046 -14.794 1.00 10.64 181 ALA A C 1
ATOM 1278 O O . ALA A 1 79 ? -36.119 132.689 -15.188 1.00 13.37 181 ALA A O 1
ATOM 1285 N N . MET A 1 80 ? -35.236 130.878 -14.177 1.00 9.11 182 MET A N 1
ATOM 1286 C CA . MET A 1 80 ? -36.487 130.162 -14.030 1.00 9.51 182 MET A CA 1
ATOM 1287 C C . MET A 1 80 ? -37.054 130.183 -12.608 1.00 9.60 182 MET A C 1
ATOM 1288 O O . MET A 1 80 ? -38.267 130.058 -12.445 1.00 11.43 182 MET A O 1
ATOM 1302 N N . LEU A 1 81 ? -36.199 130.249 -11.596 1.00 8.25 183 LEU A N 1
ATOM 1303 C CA . LEU A 1 81 ? -36.582 130.036 -10.194 1.00 8.30 183 LEU A CA 1
ATOM 1304 C C . LEU A 1 81 ? -35.626 130.871 -9.371 1.00 7.58 183 LEU A C 1
ATOM 1305 O O . LEU A 1 81 ? -34.439 130.920 -9.679 1.00 8.20 183 LEU A O 1
ATOM 1321 N N . PHE A 1 82 ? -36.139 131.470 -8.289 1.00 7.30 184 PHE A N 1
ATOM 1322 C CA . PHE A 1 82 ? -35.374 132.356 -7.446 1.00 7.14 184 PHE A CA 1
ATOM 1323 C C . PHE A 1 82 ? -35.500 131.983 -5.964 1.00 7.81 184 PHE A C 1
ATOM 1324 O O . PHE A 1 82 ? -36.598 131.627 -5.507 1.00 8.25 184 PHE A O 1
ATOM 1341 N N . THR A 1 83 ? -34.395 132.115 -5.253 1.00 7.54 185 THR A N 1
ATOM 1342 C CA . THR A 1 83 ? -34.351 131.827 -3.816 1.00 7.63 185 THR A CA 1
ATOM 1343 C C . THR A 1 83 ? -33.499 132.867 -3.114 1.00 7.66 185 THR A C 1
ATOM 1344 O O . THR A 1 83 ? -32.297 132.968 -3.392 1.00 8.23 185 THR A O 1
ATOM 1355 N N . TYR A 1 84 ? -34.118 133.640 -2.194 1.00 7.15 186 TYR A N 1
ATOM 1356 C CA . TYR A 1 84 ? -33.472 134.699 -1.442 1.00 7.46 186 TYR A CA 1
ATOM 1357 C C . TYR A 1 84 ? -33.497 134.402 0.053 1.00 7.27 186 TYR A C 1
ATOM 1358 O O . TYR A 1 84 ? -34.538 133.983 0.596 1.00 8.03 186 TYR A O 1
ATOM 1376 N N . ASP A 1 85 ? -32.374 134.624 0.728 1.00 7.51 187 ASP A N 1
ATOM 1377 C CA . ASP A 1 85 ? -32.264 134.393 2.191 1.00 7.53 187 ASP A CA 1
ATOM 1378 C C . ASP A 1 85 ? -31.329 135.471 2.740 1.00 8.21 187 ASP A C 1
ATOM 1379 O O . ASP A 1 85 ? -30.146 135.506 2.387 1.00 8.41 187 ASP A O 1
ATOM 1388 N N . GLN A 1 86 ? -31.856 136.380 3.575 1.00 8.50 188 GLN A N 1
ATOM 1389 C CA . GLN A 1 86 ? -30.999 137.399 4.180 1.00 8.20 188 GLN A CA 1
ATOM 1390 C C . GLN A 1 86 ? -30.205 136.800 5.323 1.00 8.61 188 GLN A C 1
ATOM 1391 O O . GLN A 1 86 ? -30.651 135.880 6.005 1.00 8.55 188 GLN A O 1
ATOM 1405 N N . TYR A 1 87 ? -28.987 137.331 5.516 1.00 8.50 189 TYR A N 1
ATOM 1406 C CA . TYR A 1 87 ? -28.084 136.922 6.600 1.00 9.37 189 TYR A CA 1
ATOM 1407 C C . TYR A 1 87 ? -27.993 138.032 7.643 1.00 9.93 189 TYR A C 1
ATOM 1408 O O . TYR A 1 87 ? -27.710 139.204 7.300 1.00 10.99 189 TYR A O 1
ATOM 1426 N N . GLN A 1 88 ? -28.199 137.674 8.901 1.00 10.01 190 GLN A N 1
ATOM 1427 C CA . GLN A 1 88 ? -27.923 138.526 10.046 1.00 12.37 190 GLN A CA 1
ATOM 1428 C C . GLN A 1 88 ? -26.739 137.949 10.825 1.00 11.44 190 GLN A C 1
ATOM 1429 O O . GLN A 1 88 ? -26.530 136.735 10.862 1.00 10.69 190 GLN A O 1
ATOM 1443 N N . GLU A 1 89 ? -25.927 138.858 11.377 1.00 13.40 191 GLU A N 1
ATOM 1444 C CA . GLU A 1 89 ? -24.700 138.455 12.071 1.00 15.79 191 GLU A CA 1
ATOM 1445 C C . GLU A 1 89 ? -25.005 137.395 13.124 1.00 13.40 191 GLU A C 1
ATOM 1446 O O . GLU A 1 89 ? -26.013 137.458 13.831 1.00 13.60 191 GLU A O 1
ATOM 1458 N N . ASN A 1 90 ? -24.118 136.407 13.206 1.00 12.22 192 ASN A N 1
ATOM 1459 C CA A ASN A 1 90 ? -24.208 135.303 14.158 0.58 11.33 192 ASN A CA 1
ATOM 1460 C CA B ASN A 1 90 ? -24.203 135.296 14.152 0.42 11.77 192 ASN A CA 1
ATOM 1461 C C . ASN A 1 90 ? -25.441 134.435 13.933 1.00 10.38 192 ASN A C 1
ATOM 1462 O O . ASN A 1 90 ? -25.906 133.745 14.833 1.00 11.63 192 ASN A O 1
ATOM 1481 N N . ASN A 1 91 ? -25.949 134.392 12.681 1.00 9.42 193 ASN A N 1
ATOM 1482 C CA . ASN A 1 91 ? -27.113 133.580 12.361 1.00 9.07 193 ASN A CA 1
ATOM 1483 C C . ASN A 1 91 ? -26.931 132.945 10.975 1.00 8.80 193 ASN A C 1
ATOM 1484 O O . ASN A 1 91 ? -27.632 133.248 10.003 1.00 8.66 193 ASN A O 1
ATOM 1495 N N . VAL A 1 92 ? -26.039 131.950 10.908 1.00 8.78 194 VAL A N 1
ATOM 1496 C CA . VAL A 1 92 ? -25.989 131.102 9.711 1.00 8.06 194 VAL A CA 1
ATOM 1497 C C . VAL A 1 92 ? -27.394 130.584 9.429 1.00 7.30 194 VAL A C 1
ATOM 1498 O O . VAL A 1 92 ? -28.142 130.173 10.332 1.00 7.95 194 VAL A O 1
ATOM 1511 N N . ASP A 1 93 ? -27.771 130.574 8.157 1.00 8.18 195 ASP A N 1
ATOM 1512 C CA . ASP A 1 93 ? -29.071 130.113 7.707 1.00 8.23 195 ASP A CA 1
ATOM 1513 C C . ASP A 1 93 ? -28.915 129.033 6.631 1.00 7.29 195 ASP A C 1
ATOM 1514 O O . ASP A 1 93 ? -27.824 128.777 6.120 1.00 8.05 195 ASP A O 1
ATOM 1523 N N . GLN A 1 94 ? -30.035 128.422 6.284 1.00 7.70 196 GLN A N 1
ATOM 1524 C CA . GLN A 1 94 ? -30.146 127.399 5.237 1.00 7.37 196 GLN A CA 1
ATOM 1525 C C . GLN A 1 94 ? -31.256 127.784 4.283 1.00 6.63 196 GLN A C 1
ATOM 1526 O O . GLN A 1 94 ? -32.403 127.964 4.687 1.00 7.23 196 GLN A O 1
ATOM 1540 N N . ALA A 1 95 ? -30.900 127.891 3.006 1.00 7.24 197 ALA A N 1
ATOM 1541 C CA . ALA A 1 95 ? -31.809 128.274 1.945 1.00 8.01 197 ALA A CA 1
ATOM 1542 C C . ALA A 1 95 ? -31.899 127.112 0.969 1.00 7.80 197 ALA A C 1
ATOM 1543 O O . ALA A 1 95 ? -30.907 126.468 0.658 1.00 10.04 197 ALA A O 1
ATOM 1550 N N . SER A 1 96 ? -33.070 126.844 0.425 1.00 8.27 198 SER A N 1
ATOM 1551 C CA . SER A 1 96 ? -33.218 125.747 -0.538 1.00 8.41 198 SER A CA 1
ATOM 1552 C C . SER A 1 96 ? -34.306 126.083 -1.539 1.00 7.97 198 SER A C 1
ATOM 1553 O O . SER A 1 96 ? -35.212 126.893 -1.267 1.00 9.11 198 SER A O 1
ATOM 1561 N N . GLY A 1 97 ? -34.243 125.411 -2.688 1.00 7.73 199 GLY A N 1
ATOM 1562 C CA . GLY A 1 97 ? -35.269 125.500 -3.706 1.00 7.52 199 GLY A CA 1
ATOM 1563 C C . GLY A 1 97 ? -35.349 124.177 -4.437 1.00 8.00 199 GLY A C 1
ATOM 1564 O O . GLY A 1 97 ? -34.357 123.416 -4.485 1.00 7.69 199 GLY A O 1
ATOM 1568 N N . SER A 1 98 ? -36.496 123.883 -5.035 1.00 8.06 200 SER A N 1
ATOM 1569 C CA . SER A 1 98 ? -36.618 122.711 -5.898 1.00 6.94 200 SER A CA 1
ATOM 1570 C C . SER A 1 98 ? -37.796 122.924 -6.829 1.00 7.90 200 SER A C 1
ATOM 1571 O O . SER A 1 98 ? -38.764 123.593 -6.508 1.00 9.47 200 SER A O 1
ATOM 1579 N N . VAL A 1 99 ? -37.706 122.311 -8.005 1.00 7.94 201 VAL A N 1
ATOM 1580 C CA . VAL A 1 99 ? -38.683 122.488 -9.059 1.00 8.14 201 VAL A CA 1
ATOM 1581 C C . VAL A 1 99 ? -38.565 121.334 -10.038 1.00 8.22 201 VAL A C 1
ATOM 1582 O O . VAL A 1 99 ? -37.519 120.683 -10.139 1.00 8.42 201 VAL A O 1
ATOM 1595 N N . LEU A 1 100 ? -39.643 121.084 -10.789 1.00 7.91 202 LEU A N 1
ATOM 1596 C CA . LEU A 1 100 ? -39.614 120.247 -11.985 1.00 8.34 202 LEU A CA 1
ATOM 1597 C C . LEU A 1 100 ? -39.550 121.131 -13.213 1.00 9.62 202 LEU A C 1
ATOM 1598 O O . LEU A 1 100 ? -40.339 122.058 -13.353 1.00 10.77 202 LEU A O 1
ATOM 1614 N N . LEU A 1 101 ? -38.622 120.784 -14.123 1.00 8.99 203 LEU A N 1
ATOM 1615 C CA . LEU A 1 101 ? -38.516 121.399 -15.431 1.00 9.92 203 LEU A CA 1
ATOM 1616 C C . LEU A 1 101 ? -38.510 120.323 -16.507 1.00 9.46 203 LEU A C 1
ATOM 1617 O O . LEU A 1 101 ? -37.815 119.311 -16.393 1.00 9.19 203 LEU A O 1
ATOM 1633 N N . HIS A 1 102 ? -39.257 120.553 -17.565 1.00 10.93 204 HIS A N 1
ATOM 1634 C CA . HIS A 1 102 ? -39.148 119.721 -18.756 1.00 10.50 204 HIS A CA 1
ATOM 1635 C C . HIS A 1 102 ? -38.001 120.227 -19.586 1.00 10.07 204 HIS A C 1
ATOM 1636 O O . HIS A 1 102 ? -37.869 121.433 -19.821 1.00 11.05 204 HIS A O 1
ATOM 1650 N N . LEU A 1 103 ? -37.160 119.288 -20.058 1.00 9.61 205 LEU A N 1
ATOM 1651 C CA . LEU A 1 103 ? -35.980 119.608 -20.869 1.00 8.95 205 LEU A CA 1
ATOM 1652 C C . LEU A 1 103 ? -35.967 118.829 -22.162 1.00 9.89 205 LEU A C 1
ATOM 1653 O O . LEU A 1 103 ? -36.425 117.670 -22.215 1.00 9.88 205 LEU A O 1
ATOM 1669 N N . GLU A 1 104 ? -35.436 119.490 -23.204 1.00 10.78 206 GLU A N 1
ATOM 1670 C CA . GLU A 1 104 ? -35.115 118.859 -24.479 1.00 10.52 206 GLU A CA 1
ATOM 1671 C C . GLU A 1 104 ? -33.618 118.598 -24.560 1.00 10.56 206 GLU A C 1
ATOM 1672 O O . GLU A 1 104 ? -32.794 119.224 -23.877 1.00 9.80 206 GLU A O 1
ATOM 1684 N N . VAL A 1 105 ? -33.259 117.651 -25.438 1.00 11.01 207 VAL A N 1
ATOM 1685 C CA . VAL A 1 105 ? -31.847 117.344 -25.652 1.00 11.50 207 VAL A CA 1
ATOM 1686 C C . VAL A 1 105 ? -31.109 118.627 -26.015 1.00 10.92 207 VAL A C 1
ATOM 1687 O O . VAL A 1 105 ? -31.543 119.353 -26.910 1.00 11.52 207 VAL A O 1
ATOM 1700 N N . GLY A 1 106 ? -29.975 118.848 -25.375 1.00 10.32 208 GLY A N 1
ATOM 1701 C CA . GLY A 1 106 ? -29.143 120.012 -25.550 1.00 11.24 208 GLY A CA 1
ATOM 1702 C C . GLY A 1 106 ? -29.391 121.151 -24.571 1.00 10.05 208 GLY A C 1
ATOM 1703 O O . GLY A 1 106 ? -28.526 122.019 -24.424 1.00 11.31 208 GLY A O 1
ATOM 1707 N N . ASP A 1 107 ? -30.537 121.153 -23.905 1.00 10.06 209 ASP A N 1
ATOM 1708 C CA . ASP A 1 107 ? -30.801 122.189 -22.927 1.00 10.00 209 ASP A CA 1
ATOM 1709 C C . ASP A 1 107 ? -29.801 122.071 -21.784 1.00 10.13 209 ASP A C 1
ATOM 1710 O O . ASP A 1 107 ? -29.480 120.969 -21.322 1.00 10.84 209 ASP A O 1
ATOM 1719 N N . GLN A 1 108 ? -29.337 123.217 -21.300 1.00 9.09 210 GLN A N 1
ATOM 1720 C CA . GLN A 1 108 ? -28.413 123.287 -20.170 1.00 9.15 210 GLN A CA 1
ATOM 1721 C C . GLN A 1 108 ? -29.042 124.057 -19.007 1.00 8.92 210 GLN A C 1
ATOM 1722 O O . GLN A 1 108 ? -29.804 125.014 -19.188 1.00 9.36 210 GLN A O 1
ATOM 1736 N N . VAL A 1 109 ? -28.728 123.569 -17.786 1.00 8.96 211 VAL A N 1
ATOM 1737 C CA . VAL A 1 109 ? -29.260 124.107 -16.527 1.00 8.04 211 VAL A CA 1
ATOM 1738 C C . VAL A 1 109 ? -28.113 124.318 -15.555 1.00 8.10 211 VAL A C 1
ATOM 1739 O O . VAL A 1 109 ? -27.181 123.497 -15.468 1.00 8.75 211 VAL A O 1
ATOM 1752 N N . TRP A 1 110 ? -28.183 125.415 -14.783 1.00 7.55 212 TRP A N 1
ATOM 1753 C CA . TRP A 1 110 ? -27.154 125.729 -13.799 1.00 7.96 212 TRP A CA 1
ATOM 1754 C C . TRP A 1 110 ? -27.707 126.735 -12.797 1.00 7.82 212 TRP A C 1
ATOM 1755 O O . TRP A 1 110 ? -28.804 127.253 -12.978 1.00 9.04 212 TRP A O 1
ATOM 1776 N N . LEU A 1 111 ? -26.943 126.984 -11.745 1.00 8.33 213 LEU A N 1
ATOM 1777 C CA A LEU A 1 111 ? -27.282 128.015 -10.771 0.51 9.55 213 LEU A CA 1
ATOM 1778 C CA B LEU A 1 111 ? -27.287 128.006 -10.759 0.49 9.16 213 LEU A CA 1
ATOM 1779 C C . LEU A 1 111 ? -26.331 129.186 -10.920 1.00 9.56 213 LEU A C 1
ATOM 1780 O O . LEU A 1 111 ? -25.136 129.014 -11.224 1.00 10.01 213 LEU A O 1
ATOM 1809 N N . GLN A 1 112 ? -26.849 130.403 -10.671 1.00 9.98 214 GLN A N 1
ATOM 1810 C CA . GLN A 1 112 ? -26.046 131.616 -10.645 1.00 9.42 214 GLN A CA 1
ATOM 1811 C C . GLN A 1 112 ? -26.450 132.471 -9.465 1.00 9.17 214 GLN A C 1
ATOM 1812 O O . GLN A 1 112 ? -27.592 132.418 -9.030 1.00 9.72 214 GLN A O 1
ATOM 1826 N N . VAL A 1 113 ? -25.520 133.270 -8.946 1.00 8.84 215 VAL A N 1
ATOM 1827 C CA . VAL A 1 113 ? -25.894 134.323 -8.010 1.00 9.23 215 VAL A CA 1
ATOM 1828 C C . VAL A 1 113 ? -26.753 135.338 -8.761 1.00 9.55 215 VAL A C 1
ATOM 1829 O O . VAL A 1 113 ? -26.448 135.707 -9.903 1.00 10.18 215 VAL A O 1
ATOM 1842 N N . TYR A 1 114 ? -27.834 135.789 -8.116 1.00 10.25 216 TYR A N 1
ATOM 1843 C CA . TYR A 1 114 ? -28.805 136.638 -8.743 1.00 11.93 216 TYR A CA 1
ATOM 1844 C C . TYR A 1 114 ? -28.236 137.996 -9.114 1.00 13.68 216 TYR A C 1
ATOM 1845 O O . TYR A 1 114 ? -27.380 138.580 -8.423 1.00 13.52 216 TYR A O 1
ATOM 1863 N N . GLY A 1 115 ? -28.707 138.513 -10.235 1.00 15.63 217 GLY A N 1
ATOM 1864 C CA . GLY A 1 115 ? -28.503 139.917 -10.565 1.00 17.94 217 GLY A CA 1
ATOM 1865 C C . GLY A 1 115 ? -27.036 140.224 -10.803 1.00 19.09 217 GLY A C 1
ATOM 1866 O O . GLY A 1 115 ? -26.336 139.538 -11.559 1.00 17.91 217 GLY A O 1
ATOM 1870 N N . GLU A 1 116 ? -26.559 141.275 -10.141 1.00 20.13 218 GLU A N 1
ATOM 1871 C CA . GLU A 1 116 ? -25.169 141.709 -10.281 1.00 22.97 218 GLU A CA 1
ATOM 1872 C C . GLU A 1 116 ? -24.220 140.942 -9.371 1.00 21.58 218 GLU A C 1
ATOM 1873 O O . GLU A 1 116 ? -23.016 141.232 -9.373 1.00 21.55 218 GLU A O 1
ATOM 1885 N N . GLY A 1 117 ? -24.723 139.970 -8.607 1.00 18.57 219 GLY A N 1
ATOM 1886 C CA . GLY A 1 117 ? -23.887 139.007 -7.908 1.00 17.63 219 GLY A CA 1
ATOM 1887 C C . GLY A 1 117 ? -23.491 139.380 -6.497 1.00 15.92 219 GLY A C 1
ATOM 1888 O O . GLY A 1 117 ? -22.650 138.708 -5.920 1.00 16.65 219 GLY A O 1
ATOM 1892 N N . GLU A 1 118 ? -24.068 140.438 -5.936 1.00 15.32 220 GLU A N 1
ATOM 1893 C CA . GLU A 1 118 ? -23.675 140.960 -4.636 1.00 17.08 220 GLU A CA 1
ATOM 1894 C C . GLU A 1 118 ? -24.134 140.064 -3.481 1.00 13.95 220 GLU A C 1
ATOM 1895 O O . GLU A 1 118 ? -23.474 140.042 -2.427 1.00 14.61 220 GLU A O 1
ATOM 1907 N N . ARG A 1 119 ? -25.250 139.371 -3.634 1.00 12.82 221 ARG A N 1
ATOM 1908 C CA . ARG A 1 119 ? -25.826 138.509 -2.586 1.00 10.56 221 ARG A CA 1
ATOM 1909 C C . ARG A 1 119 ? -25.243 137.101 -2.719 1.00 9.76 221 ARG A C 1
ATOM 1910 O O . ARG A 1 119 ? -25.925 136.133 -3.036 1.00 9.61 221 ARG A O 1
ATOM 1931 N N . ASN A 1 120 ? -23.954 137.029 -2.455 1.00 10.14 222 ASN A N 1
ATOM 1932 C CA . ASN A 1 120 ? -23.152 135.848 -2.735 1.00 10.72 222 ASN A CA 1
ATOM 1933 C C . ASN A 1 120 ? -22.638 135.173 -1.461 1.00 10.05 222 ASN A C 1
ATOM 1934 O O . ASN A 1 120 ? -21.583 134.517 -1.480 1.00 11.51 222 ASN A O 1
ATOM 1945 N N . GLY A 1 121 ? -23.393 135.227 -0.383 1.00 9.96 223 GLY A N 1
ATOM 1946 C CA . GLY A 1 121 ? -23.053 134.597 0.887 1.00 9.84 223 GLY A CA 1
ATOM 1947 C C . GLY A 1 121 ? -23.177 133.083 0.923 1.00 9.84 223 GLY A C 1
ATOM 1948 O O . GLY A 1 121 ? -23.457 132.485 1.973 1.00 9.82 223 GLY A O 1
ATOM 1952 N N . LEU A 1 122 ? -22.978 132.423 -0.217 1.00 9.46 224 LEU A N 1
ATOM 1953 C CA . LEU A 1 122 ? -22.951 130.960 -0.222 1.00 9.61 224 LEU A CA 1
ATOM 1954 C C . LEU A 1 122 ? -21.718 130.495 0.538 1.00 9.35 224 LEU A C 1
ATOM 1955 O O . LEU A 1 122 ? -20.691 131.165 0.513 1.00 10.83 224 LEU A O 1
ATOM 1971 N N . TYR A 1 123 ? -21.824 129.339 1.199 1.00 9.15 225 TYR A N 1
ATOM 1972 C CA . TYR A 1 123 ? -20.707 128.873 1.969 1.00 8.54 225 TYR A CA 1
ATOM 1973 C C . TYR A 1 123 ? -20.564 127.363 1.951 1.00 9.40 225 TYR A C 1
ATOM 1974 O O . TYR A 1 123 ? -21.552 126.625 2.016 1.00 9.45 225 TYR A O 1
ATOM 1992 N N . ALA A 1 124 ? -19.309 126.917 1.875 1.00 9.27 226 ALA A N 1
ATOM 1993 C CA . ALA A 1 124 ? -18.946 125.524 2.092 1.00 8.79 226 ALA A CA 1
ATOM 1994 C C . ALA A 1 124 ? -17.523 125.471 2.571 1.00 8.94 226 ALA A C 1
ATOM 1995 O O . ALA A 1 124 ? -16.711 126.351 2.240 1.00 10.87 226 ALA A O 1
ATOM 2002 N N . ASP A 1 125 ? -17.187 124.428 3.325 1.00 9.14 227 ASP A N 1
ATOM 2003 C CA . ASP A 1 125 ? -15.817 124.187 3.738 1.00 10.34 227 ASP A CA 1
ATOM 2004 C C . ASP A 1 125 ? -15.706 122.715 4.097 1.00 9.72 227 ASP A C 1
ATOM 2005 O O . ASP A 1 125 ? -16.546 121.914 3.687 1.00 11.46 227 ASP A O 1
ATOM 2014 N N . ASN A 1 126 ? -14.713 122.346 4.910 1.00 10.61 228 ASN A N 1
ATOM 2015 C CA . ASN A 1 126 ? -14.513 120.942 5.184 1.00 10.97 228 ASN A CA 1
ATOM 2016 C C . ASN A 1 126 ? -15.621 120.310 6.017 1.00 10.89 228 ASN A C 1
ATOM 2017 O O . ASN A 1 126 ? -15.708 119.078 6.074 1.00 12.93 228 ASN A O 1
ATOM 2028 N N . ASP A 1 127 ? -16.473 121.094 6.668 1.00 10.80 229 ASP A N 1
ATOM 2029 C CA . ASP A 1 127 ? -17.590 120.533 7.443 1.00 10.37 229 ASP A CA 1
ATOM 2030 C C . ASP A 1 127 ? -18.865 121.339 7.289 1.00 9.42 229 ASP A C 1
ATOM 2031 O O . ASP A 1 127 ? -19.691 121.396 8.212 1.00 9.29 229 ASP A O 1
ATOM 2040 N N . ASN A 1 128 ? -19.078 121.917 6.118 1.00 8.69 230 ASN A N 1
ATOM 2041 C CA . ASN A 1 128 ? -20.285 122.666 5.772 1.00 8.20 230 ASN A CA 1
ATOM 2042 C C . ASN A 1 128 ? -20.521 122.508 4.274 1.00 8.53 230 ASN A C 1
ATOM 2043 O O . ASN A 1 128 ? -19.554 122.626 3.525 1.00 9.17 230 ASN A O 1
ATOM 2054 N N . ASP A 1 129 ? -21.760 122.295 3.842 1.00 7.66 231 ASP A N 1
ATOM 2055 C CA . ASP A 1 129 ? -22.031 122.031 2.434 1.00 8.37 231 ASP A CA 1
ATOM 2056 C C . ASP A 1 129 ? -23.061 122.966 1.846 1.00 8.27 231 ASP A C 1
ATOM 2057 O O . ASP A 1 129 ? -23.961 123.472 2.522 1.00 7.81 231 ASP A O 1
ATOM 2066 N N . SER A 1 130 ? -22.926 123.181 0.542 1.00 7.60 232 SER A N 1
ATOM 2067 C CA . SER A 1 130 ? -23.956 123.792 -0.318 1.00 8.02 232 SER A CA 1
ATOM 2068 C C . SER A 1 130 ? -24.006 122.920 -1.565 1.00 7.55 232 SER A C 1
ATOM 2069 O O . SER A 1 130 ? -22.957 122.721 -2.217 1.00 8.85 232 SER A O 1
ATOM 2077 N N . THR A 1 131 ? -25.197 122.422 -1.902 1.00 7.39 233 THR A N 1
ATOM 2078 C CA . THR A 1 131 ? -25.323 121.357 -2.898 1.00 7.30 233 THR A CA 1
ATOM 2079 C C . THR A 1 131 ? -26.343 121.699 -3.976 1.00 6.94 233 THR A C 1
ATOM 2080 O O . THR A 1 131 ? -27.258 122.510 -3.801 1.00 7.36 233 THR A O 1
ATOM 2091 N N . PHE A 1 132 ? -26.210 120.988 -5.094 1.00 6.52 234 PHE A N 1
ATOM 2092 C CA . PHE A 1 132 ? -27.071 121.117 -6.282 1.00 6.50 234 PHE A CA 1
ATOM 2093 C C . PHE A 1 132 ? -27.226 119.705 -6.850 1.00 6.89 234 PHE A C 1
ATOM 2094 O O . PHE A 1 132 ? -26.218 119.021 -7.124 1.00 7.21 234 PHE A O 1
ATOM 2111 N N . THR A 1 133 ? -28.465 119.276 -7.030 1.00 6.57 235 THR A N 1
ATOM 2112 C CA . THR A 1 133 ? -28.835 117.934 -7.504 1.00 6.66 235 THR A CA 1
ATOM 2113 C C . THR A 1 133 ? -29.874 118.033 -8.586 1.00 6.80 235 THR A C 1
ATOM 2114 O O . THR A 1 133 ? -30.764 118.889 -8.526 1.00 7.25 235 THR A O 1
ATOM 2125 N N . GLY A 1 134 ? -29.757 117.150 -9.592 1.00 7.25 236 GLY A N 1
ATOM 2126 C CA . GLY A 1 134 ? -30.782 117.047 -10.601 1.00 7.42 236 GLY A CA 1
ATOM 2127 C C . GLY A 1 134 ? -30.902 115.618 -11.102 1.00 7.51 236 GLY A C 1
ATOM 2128 O O . GLY A 1 134 ? -29.929 114.883 -11.120 1.00 7.71 236 GLY A O 1
ATOM 2132 N N . PHE A 1 135 ? -32.097 115.223 -11.502 1.00 7.17 237 PHE A N 1
ATOM 2133 C CA . PHE A 1 135 ? -32.277 113.891 -12.067 1.00 7.22 237 PHE A CA 1
ATOM 2134 C C . PHE A 1 135 ? -33.447 113.824 -13.015 1.00 7.01 237 PHE A C 1
ATOM 2135 O O . PHE A 1 135 ? -34.494 114.481 -12.845 1.00 7.53 237 PHE A O 1
ATOM 2152 N N . LEU A 1 136 ? -33.305 112.927 -14.003 1.00 7.06 238 LEU A N 1
ATOM 2153 C CA . LEU A 1 136 ? -34.411 112.550 -14.868 1.00 7.86 238 LEU A CA 1
ATOM 2154 C C . LEU A 1 136 ? -35.414 111.739 -14.085 1.00 7.65 238 LEU A C 1
ATOM 2155 O O . LEU A 1 136 ? -35.072 110.668 -13.559 1.00 8.68 238 LEU A O 1
ATOM 2171 N N . LEU A 1 137 ? -36.662 112.195 -14.104 1.00 7.53 239 LEU A N 1
ATOM 2172 C CA . LEU A 1 137 ? -37.786 111.507 -13.493 1.00 8.18 239 LEU A CA 1
ATOM 2173 C C . LEU A 1 137 ? -38.566 110.678 -14.515 1.00 9.07 239 LEU A C 1
ATOM 2174 O O . LEU A 1 137 ? -38.753 109.473 -14.305 1.00 9.33 239 LEU A O 1
ATOM 2190 N N . TYR A 1 138 ? -38.992 111.295 -15.616 1.00 8.77 240 TYR A N 1
ATOM 2191 C CA . TYR A 1 138 ? -39.706 110.577 -16.685 1.00 8.68 240 TYR A CA 1
ATOM 2192 C C . TYR A 1 138 ? -39.118 110.941 -18.044 1.00 8.93 240 TYR A C 1
ATOM 2193 O O . TYR A 1 138 ? -39.226 112.086 -18.497 1.00 9.16 240 TYR A O 1
ATOM 2211 N N . HIS A 1 139 ? -38.566 109.948 -18.769 1.00 9.42 241 HIS A N 1
ATOM 2212 C CA . HIS A 1 139 ? -38.171 110.208 -20.144 1.00 9.26 241 HIS A CA 1
ATOM 2213 C C . HIS A 1 139 ? -39.418 110.434 -21.003 1.00 9.18 241 HIS A C 1
ATOM 2214 O O . HIS A 1 139 ? -40.466 109.858 -20.753 1.00 9.75 241 HIS A O 1
ATOM 2228 N N . ASP A 1 140 ? -39.286 111.311 -22.000 1.00 10.12 242 ASP A N 1
ATOM 2229 C CA . ASP A 1 140 ? -40.399 111.564 -22.894 1.00 10.72 242 ASP A CA 1
ATOM 2230 C C . ASP A 1 140 ? -40.664 110.337 -23.762 1.00 10.58 242 ASP A C 1
ATOM 2231 O O . ASP A 1 140 ? -39.734 109.627 -24.172 1.00 11.81 242 ASP A O 1
ATOM 2240 N N . THR A 1 141 ? -41.941 110.137 -24.078 1.00 11.31 243 THR A N 1
ATOM 2241 C CA . THR A 1 141 ? -42.387 109.091 -24.979 1.00 11.34 243 THR A CA 1
ATOM 2242 C C . THR A 1 141 ? -43.532 109.642 -25.817 1.00 12.02 243 THR A C 1
ATOM 2243 O O . THR A 1 141 ? -44.197 110.622 -25.459 1.00 13.40 243 THR A O 1
ATOM 2254 N N . ASN A 1 142 ? -43.764 108.971 -26.931 1.00 12.13 244 ASN A N 1
ATOM 2255 C CA . ASN A 1 142 ? -44.938 109.194 -27.749 1.00 13.10 244 ASN A CA 1
ATOM 2256 C C . ASN A 1 142 ? -45.630 107.845 -27.966 1.00 13.01 244 ASN A C 1
ATOM 2257 O O . ASN A 1 142 ? -45.144 106.799 -27.480 1.00 14.18 244 ASN A O 1
ATOM 2269 N N . GLY B 1 1 ? -39.693 104.854 -30.432 1.00 23.25 103 GLY B N 1
ATOM 2270 C CA . GLY B 1 1 ? -40.634 105.440 -31.359 1.00 18.64 103 GLY B CA 1
ATOM 2271 C C . GLY B 1 1 ? -41.991 105.419 -30.680 1.00 13.91 103 GLY B C 1
ATOM 2272 O O . GLY B 1 1 ? -42.096 105.080 -29.495 1.00 15.08 103 GLY B O 1
ATOM 2275 N N . PRO B 1 2 ? -43.020 105.797 -31.419 1.00 12.86 104 PRO B N 1
ATOM 2276 C CA . PRO B 1 2 ? -44.363 105.889 -30.825 1.00 12.66 104 PRO B CA 1
ATOM 2277 C C . PRO B 1 2 ? -44.840 104.544 -30.302 1.00 10.63 104 PRO B C 1
ATOM 2278 O O . PRO B 1 2 ? -44.917 103.542 -31.013 1.00 10.56 104 PRO B O 1
ATOM 2289 N N . GLY B 1 3 ? -45.207 104.535 -29.027 1.00 10.52 105 GLY B N 1
ATOM 2290 C CA . GLY B 1 3 ? -45.716 103.355 -28.374 1.00 10.46 105 GLY B CA 1
ATOM 2291 C C . GLY B 1 3 ? -44.720 102.220 -28.334 1.00 10.78 105 GLY B C 1
ATOM 2292 O O . GLY B 1 3 ? -45.126 101.073 -28.308 1.00 12.83 105 GLY B O 1
ATOM 2296 N N . SER B 1 4 ? -43.417 102.512 -28.341 1.00 11.30 106 SER B N 1
ATOM 2297 C CA . SER B 1 4 ? -42.446 101.455 -28.622 1.00 15.02 106 SER B CA 1
ATOM 2298 C C . SER B 1 4 ? -41.949 100.705 -27.422 1.00 20.18 106 SER B C 1
ATOM 2299 O O . SER B 1 4 ? -41.707 99.474 -27.504 1.00 23.22 106 SER B O 1
ATOM 2307 N N . GLY B 1 5 ? -41.681 101.371 -26.337 1.00 17.52 107 GLY B N 1
ATOM 2308 C CA . GLY B 1 5 ? -41.002 100.621 -25.248 1.00 16.83 107 GLY B CA 1
ATOM 2309 C C . GLY B 1 5 ? -41.920 100.412 -24.060 1.00 13.72 107 GLY B C 1
ATOM 2310 O O . GLY B 1 5 ? -43.130 100.377 -24.206 1.00 14.57 107 GLY B O 1
ATOM 2314 N N . ALA B 1 6 ? -41.353 100.290 -22.860 1.00 11.84 108 ALA B N 1
ATOM 2315 C CA . ALA B 1 6 ? -42.183 100.223 -21.666 1.00 12.60 108 ALA B CA 1
ATOM 2316 C C . ALA B 1 6 ? -43.013 101.487 -21.527 1.00 12.25 108 ALA B C 1
ATOM 2317 O O . ALA B 1 6 ? -42.512 102.600 -21.698 1.00 13.88 108 ALA B O 1
ATOM 2324 N N . TYR B 1 7 ? -44.291 101.306 -21.182 1.00 12.28 109 TYR B N 1
ATOM 2325 C CA . TYR B 1 7 ? -45.181 102.442 -20.910 1.00 11.28 109 TYR B CA 1
ATOM 2326 C C . TYR B 1 7 ? -44.697 103.221 -19.685 1.00 11.99 109 TYR B C 1
ATOM 2327 O O . TYR B 1 7 ? -44.291 102.652 -18.666 1.00 14.03 109 TYR B O 1
ATOM 2345 N N . VAL B 1 8 ? -44.737 104.537 -19.782 1.00 10.43 110 VAL B N 1
ATOM 2346 C CA . VAL B 1 8 ? -44.317 105.439 -18.703 1.00 10.94 110 VAL B CA 1
ATOM 2347 C C . VAL B 1 8 ? -45.540 106.058 -18.028 1.00 10.18 110 VAL B C 1
ATOM 2348 O O . VAL B 1 8 ? -46.366 106.700 -18.685 1.00 10.25 110 VAL B O 1
ATOM 2361 N N . TYR B 1 9 ? -45.659 105.821 -16.726 1.00 11.08 111 TYR B N 1
ATOM 2362 C CA . TYR B 1 9 ? -46.721 106.386 -15.892 1.00 11.09 111 TYR B CA 1
ATOM 2363 C C . TYR B 1 9 ? -46.264 107.720 -15.307 1.00 10.81 111 TYR B C 1
ATOM 2364 O O . TYR B 1 9 ? -45.336 107.741 -14.505 1.00 11.83 111 TYR B O 1
ATOM 2382 N N . ARG B 1 10 ? -46.933 108.802 -15.673 1.00 9.89 112 ARG B N 1
ATOM 2383 C CA . ARG B 1 10 ? -46.611 110.140 -15.225 1.00 9.56 112 ARG B CA 1
ATOM 2384 C C . ARG B 1 10 ? -47.753 110.757 -14.434 1.00 9.79 112 ARG B C 1
ATOM 2385 O O . ARG B 1 10 ? -48.901 110.738 -14.879 1.00 9.73 112 ARG B O 1
ATOM 2406 N N . SER B 1 11 ? -47.415 111.416 -13.306 1.00 7.99 113 SER B N 1
ATOM 2407 C CA . SER B 1 11 ? -48.380 112.326 -12.652 1.00 8.14 113 SER B CA 1
ATOM 2408 C C . SER B 1 11 ? -47.539 113.275 -11.818 1.00 8.91 113 SER B C 1
ATOM 2409 O O . SER B 1 11 ? -46.955 112.852 -10.830 1.00 8.83 113 SER B O 1
ATOM 2417 N N . ALA B 1 12 ? -47.453 114.531 -12.236 1.00 8.51 114 ALA B N 1
ATOM 2418 C CA . ALA B 1 12 ? -46.536 115.447 -11.569 1.00 8.05 114 ALA B CA 1
ATOM 2419 C C . ALA B 1 12 ? -46.985 116.879 -11.769 1.00 8.13 114 ALA B C 1
ATOM 2420 O O . ALA B 1 12 ? -47.637 117.218 -12.760 1.00 8.73 114 ALA B O 1
ATOM 2427 N N . PHE B 1 13 ? -46.571 117.729 -10.832 1.00 7.90 115 PHE B N 1
ATOM 2428 C CA . PHE B 1 13 ? -46.816 119.160 -10.979 1.00 7.95 115 PHE B CA 1
ATOM 2429 C C . PHE B 1 13 ? -45.737 119.903 -10.203 1.00 7.37 115 PHE B C 1
ATOM 2430 O O . PHE B 1 13 ? -45.176 119.413 -9.237 1.00 7.22 115 PHE B O 1
ATOM 2447 N N . SER B 1 14 ? -45.504 121.144 -10.609 1.00 7.12 116 SER B N 1
ATOM 2448 C CA . 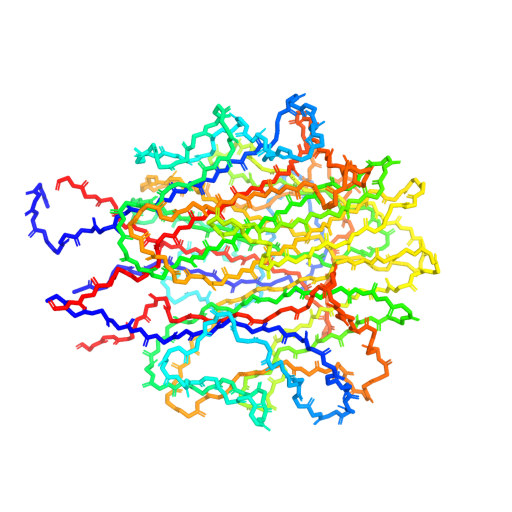SER B 1 14 ? -44.584 122.023 -9.905 1.00 7.24 116 SER B CA 1
ATOM 2449 C C . SER B 1 14 ? -45.077 123.431 -10.144 1.00 7.52 116 SER B C 1
ATOM 2450 O O . SER B 1 14 ? -45.240 123.846 -11.311 1.00 7.95 116 SER B O 1
ATOM 2458 N N . VAL B 1 15 ? -45.434 124.156 -9.076 1.00 7.38 117 VAL B N 1
ATOM 2459 C CA . VAL B 1 15 ? -46.173 125.406 -9.155 1.00 7.23 117 VAL B CA 1
ATOM 2460 C C . VAL B 1 15 ? -45.614 126.394 -8.148 1.00 7.81 117 VAL B C 1
ATOM 2461 O O . VAL B 1 15 ? -44.951 126.049 -7.160 1.00 7.75 117 VAL B O 1
ATOM 2474 N N . GLY B 1 16 ? -45.857 127.680 -8.461 1.00 8.45 118 GLY B N 1
ATOM 2475 C CA . GLY B 1 16 ? -45.363 128.763 -7.650 1.00 8.76 118 GLY B CA 1
ATOM 2476 C C . GLY B 1 16 ? -46.436 129.790 -7.318 1.00 8.78 118 GLY B C 1
ATOM 2477 O O . GLY B 1 16 ? -47.431 129.965 -8.010 1.00 9.49 118 GLY B O 1
ATOM 2481 N N . LEU B 1 17 ? -46.153 130.526 -6.237 1.00 8.47 119 LEU B N 1
ATOM 2482 C CA A LEU B 1 17 ? -47.011 131.621 -5.830 0.59 8.34 119 LEU B CA 1
ATOM 2483 C CA B LEU B 1 17 ? -47.014 131.629 -5.838 0.41 8.83 119 LEU B CA 1
ATOM 2484 C C . LEU B 1 17 ? -46.813 132.822 -6.751 1.00 9.12 119 LEU B C 1
ATOM 2485 O O . LEU B 1 17 ? -45.695 133.157 -7.133 1.00 10.17 119 LEU B O 1
ATOM 2514 N N . GLU B 1 18 ? -47.928 133.473 -7.087 1.00 11.15 120 GLU B N 1
ATOM 2515 C CA . GLU B 1 18 ? -47.895 134.758 -7.781 1.00 14.04 120 GLU B CA 1
ATOM 2516 C C . GLU B 1 18 ? -48.564 135.764 -6.839 1.00 20.16 120 GLU B C 1
ATOM 2517 O O . GLU B 1 18 ? -48.061 135.981 -5.730 1.00 23.41 120 GLU B O 1
ATOM 2529 N N . THR B 1 19 ? -49.666 136.359 -7.231 1.00 21.89 121 THR B N 1
ATOM 2530 C CA . THR B 1 19 ? -50.327 137.432 -6.489 1.00 21.62 121 THR B CA 1
ATOM 2531 C C . THR B 1 19 ? -51.350 136.942 -5.472 1.00 21.63 121 THR B C 1
ATOM 2532 O O . THR B 1 19 ? -51.841 137.751 -4.677 1.00 24.05 121 THR B O 1
ATOM 2543 N N . TYR B 1 20 ? -51.675 135.649 -5.442 1.00 24.34 122 TYR B N 1
ATOM 2544 C CA . TYR B 1 20 ? -52.717 135.133 -4.563 1.00 26.04 122 TYR B CA 1
ATOM 2545 C C . TYR B 1 20 ? -52.431 135.506 -3.110 1.00 26.28 122 TYR B C 1
ATOM 2546 O O . TYR B 1 20 ? -51.301 135.360 -2.627 1.00 27.27 122 TYR B O 1
ATOM 2564 N N . VAL B 1 21 ? -53.448 136.002 -2.429 1.00 24.86 123 VAL B N 1
ATOM 2565 C CA . VAL B 1 21 ? -53.378 136.298 -1.008 1.00 23.79 123 VAL B CA 1
ATOM 2566 C C . VAL B 1 21 ? -53.987 135.109 -0.281 1.00 21.66 123 VAL B C 1
ATOM 2567 O O . VAL B 1 21 ? -55.076 134.654 -0.638 1.00 22.46 123 VAL B O 1
ATOM 2580 N N . THR B 1 22 ? -53.280 134.570 0.705 1.00 20.51 124 THR B N 1
ATOM 2581 C CA . THR B 1 22 ? -53.802 133.368 1.349 1.00 19.76 124 THR B CA 1
ATOM 2582 C C . THR B 1 22 ? -55.091 133.714 2.090 1.00 20.28 124 THR B C 1
ATOM 2583 O O . THR B 1 22 ? -55.303 134.846 2.538 1.00 22.88 124 THR B O 1
ATOM 2594 N N . ILE B 1 23 ? -55.958 132.720 2.206 1.00 19.54 125 ILE B N 1
ATOM 2595 C CA . ILE B 1 23 ? -57.276 132.844 2.797 1.00 19.94 125 ILE B CA 1
ATOM 2596 C C . ILE B 1 23 ? -57.339 131.800 3.904 1.00 18.81 125 ILE B C 1
ATOM 2597 O O . ILE B 1 23 ? -57.029 130.628 3.656 1.00 18.53 125 ILE B O 1
ATOM 2613 N N . PRO B 1 24 ? -57.709 132.166 5.125 1.00 17.27 126 PRO B N 1
ATOM 2614 C CA . PRO B 1 24 ? -57.773 131.173 6.208 1.00 16.75 126 PRO B CA 1
ATOM 2615 C C . PRO B 1 24 ? -58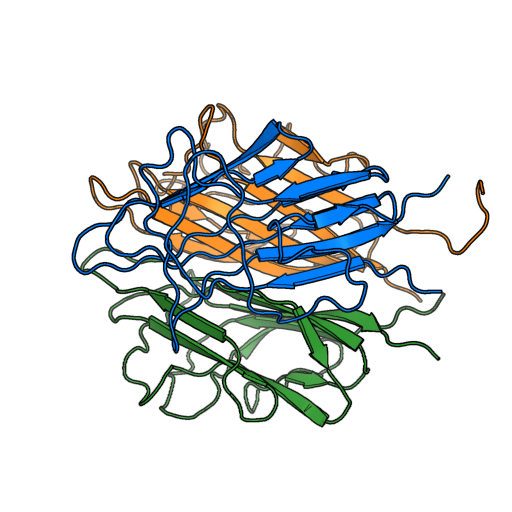.621 129.976 5.823 1.00 15.91 126 PRO B C 1
ATOM 2616 O O . PRO B 1 24 ? -59.684 130.110 5.199 1.00 16.03 126 PRO B O 1
ATOM 2627 N N . ASN B 1 25 ? -58.146 128.811 6.220 1.00 15.80 127 ASN B N 1
ATOM 2628 C CA . ASN B 1 25 ? -58.879 127.559 6.117 1.00 15.35 127 ASN B CA 1
ATOM 2629 C C . ASN B 1 25 ? -59.041 127.069 4.682 1.00 15.63 127 ASN B C 1
ATOM 2630 O O . ASN B 1 25 ? -59.760 126.075 4.464 1.00 16.23 127 ASN B O 1
ATOM 2641 N N . MET B 1 26 ? -58.380 127.708 3.722 1.00 15.05 128 MET B N 1
ATOM 2642 C CA . MET B 1 26 ? -58.417 127.302 2.313 1.00 14.91 128 MET B CA 1
ATOM 2643 C C . MET B 1 26 ? -57.038 126.838 1.828 1.00 13.04 128 MET B C 1
ATOM 2644 O O . MET B 1 26 ? -56.014 127.284 2.336 1.00 13.52 128 MET B O 1
ATOM 2658 N N . PRO B 1 27 ? -56.977 125.930 0.868 1.00 11.78 129 PRO B N 1
ATOM 2659 C CA . PRO B 1 27 ? -55.705 125.603 0.232 1.00 12.10 129 PRO B CA 1
ATOM 2660 C C . PRO B 1 27 ? -55.041 126.856 -0.312 1.00 11.45 129 PRO B C 1
ATOM 2661 O O . PRO B 1 27 ? -55.694 127.807 -0.752 1.00 12.93 129 PRO B O 1
ATOM 2672 N N . ILE B 1 28 ? -53.712 126.868 -0.272 1.00 10.96 130 ILE B N 1
ATOM 2673 C CA . ILE B 1 28 ? -52.912 127.911 -0.909 1.00 10.47 130 ILE B CA 1
ATOM 2674 C C . ILE B 1 28 ? -52.953 127.675 -2.406 1.00 9.82 130 ILE B C 1
ATOM 2675 O O . ILE B 1 28 ? -52.588 126.585 -2.877 1.00 10.36 130 ILE B O 1
ATOM 2691 N N . ARG B 1 29 ? -53.387 128.677 -3.163 1.00 11.41 131 ARG B N 1
ATOM 2692 C CA . ARG B 1 29 ? -53.479 128.563 -4.613 1.00 12.71 131 ARG B CA 1
ATOM 2693 C C . ARG B 1 29 ? -52.189 129.080 -5.236 1.00 12.66 131 ARG B C 1
ATOM 2694 O O . ARG B 1 29 ? -51.954 130.294 -5.297 1.00 15.66 131 ARG B O 1
ATOM 2715 N N . PHE B 1 30 ? -51.381 128.152 -5.728 1.00 10.25 132 PHE B N 1
ATOM 2716 C CA . PHE B 1 30 ? -50.174 128.461 -6.488 1.00 10.01 132 PHE B CA 1
ATOM 2717 C C . PHE B 1 30 ? -50.595 128.501 -7.956 1.00 12.24 132 PHE B C 1
ATOM 2718 O O . PHE B 1 30 ? -51.070 127.493 -8.485 1.00 13.73 132 PHE B O 1
ATOM 2735 N N . THR B 1 31 ? -50.402 129.629 -8.644 1.00 10.63 133 THR B N 1
ATOM 2736 C CA . THR B 1 31 ? -50.908 129.778 -10.004 1.00 11.51 133 THR B CA 1
ATOM 2737 C C . THR B 1 31 ? -49.819 129.874 -11.064 1.00 11.98 133 THR B C 1
ATOM 2738 O O . THR B 1 31 ? -50.137 129.801 -12.271 1.00 13.64 133 THR B O 1
ATOM 2749 N N . LYS B 1 32 ? -48.554 130.015 -10.675 1.00 10.75 134 LYS B N 1
ATOM 2750 C CA . LYS B 1 32 ? -47.461 129.976 -11.658 1.00 11.48 134 LYS B CA 1
ATOM 2751 C C . LYS B 1 32 ? -47.139 128.521 -11.961 1.00 11.31 134 LYS B C 1
ATOM 2752 O O . LYS B 1 32 ? -46.873 127.742 -11.045 1.00 12.08 134 LYS B O 1
ATOM 2771 N N . ILE B 1 33 ? -47.202 128.122 -13.224 1.00 11.58 135 ILE B N 1
ATOM 2772 C CA . ILE B 1 33 ? -47.067 126.717 -13.600 1.00 11.09 135 ILE B CA 1
ATOM 2773 C C . ILE B 1 33 ? -45.672 126.475 -14.163 1.00 10.98 135 ILE B C 1
ATOM 2774 O O . ILE B 1 33 ? -45.351 126.908 -15.277 1.00 14.46 135 ILE B O 1
ATOM 2790 N N . PHE B 1 34 ? -44.849 125.775 -13.404 1.00 8.92 136 PHE B N 1
ATOM 2791 C CA . PHE B 1 34 ? -43.583 125.269 -13.933 1.00 9.71 136 PHE B CA 1
ATOM 2792 C C . PHE B 1 34 ? -43.838 123.996 -14.739 1.00 10.86 136 PHE B C 1
ATOM 2793 O O . PHE B 1 34 ? -43.235 123.811 -15.800 1.00 12.34 136 PHE B O 1
ATOM 2810 N N . TYR B 1 35 ? -44.730 123.135 -14.245 1.00 10.18 137 TYR B N 1
ATOM 2811 C CA . TYR B 1 35 ? -45.119 121.906 -14.938 1.00 9.92 137 TYR B CA 1
ATOM 2812 C C . TYR B 1 35 ? -46.473 121.466 -14.420 1.00 9.63 137 TYR B C 1
ATOM 2813 O O . TYR B 1 35 ? -46.690 121.436 -13.208 1.00 9.83 137 TYR B O 1
ATOM 2831 N N . ASN B 1 36 ? -47.371 121.075 -15.318 1.00 10.01 138 ASN B N 1
ATOM 2832 C CA . ASN B 1 36 ? -48.639 120.446 -14.903 1.00 10.51 138 ASN B CA 1
ATOM 2833 C C . ASN B 1 36 ? -49.246 119.729 -16.104 1.00 9.94 138 ASN B C 1
ATOM 2834 O O . ASN B 1 36 ? -50.419 119.873 -16.416 1.00 11.47 138 ASN B O 1
ATOM 2845 N N . GLN B 1 37 ? -48.445 118.908 -16.792 1.00 10.33 139 GLN B N 1
ATOM 2846 C CA A GLN B 1 37 ? -48.885 118.425 -18.099 0.49 12.58 139 GLN B CA 1
ATOM 2847 C CA B GLN B 1 37 ? -48.861 118.403 -18.094 0.51 11.54 139 GLN B CA 1
ATOM 2848 C C . GLN B 1 37 ? -50.053 117.449 -18.023 1.00 11.59 139 GLN B C 1
ATOM 2849 O O . GLN B 1 37 ? -50.792 117.306 -19.011 1.00 14.16 139 GLN B O 1
ATOM 2874 N N . GLN B 1 38 ? -50.263 116.771 -16.894 1.00 10.50 140 GLN B N 1
ATOM 2875 C CA . GLN B 1 38 ? -51.394 115.860 -16.759 1.00 11.45 140 GLN B CA 1
ATOM 2876 C C . GLN B 1 38 ? -52.642 116.573 -16.241 1.00 11.63 140 GLN B C 1
ATOM 2877 O O . GLN B 1 38 ? -53.704 115.948 -16.139 1.00 12.56 140 GLN B O 1
ATOM 2891 N N . ASN B 1 39 ? -52.544 117.856 -15.891 1.00 11.73 141 ASN B N 1
ATOM 2892 C CA A ASN B 1 39 ? -53.646 118.618 -15.306 0.55 12.52 141 ASN B CA 1
ATOM 2893 C CA B ASN B 1 39 ? -53.650 118.617 -15.310 0.45 12.10 141 ASN B CA 1
ATOM 2894 C C . ASN B 1 39 ? -54.148 117.985 -14.004 1.00 12.30 141 ASN B C 1
ATOM 2895 O O . ASN B 1 39 ? -55.335 118.120 -13.645 1.00 13.15 141 ASN B O 1
ATOM 2914 N N . HIS B 1 40 ? -53.254 117.299 -13.285 1.00 10.92 142 HIS B N 1
ATOM 2915 C CA . HIS B 1 40 ? -53.634 116.689 -12.015 1.00 10.74 142 HIS B CA 1
ATOM 2916 C C . HIS B 1 40 ? -53.615 117.652 -10.843 1.00 10.09 142 HIS B C 1
ATOM 2917 O O . HIS B 1 40 ? -54.246 117.368 -9.803 1.00 11.69 142 HIS B O 1
ATOM 2931 N N . TYR B 1 41 ? -52.971 118.789 -11.011 1.00 10.19 143 TYR B N 1
ATOM 2932 C CA . TYR B 1 41 ? -53.056 119.904 -10.064 1.00 10.04 143 TYR B CA 1
ATOM 2933 C C . TYR B 1 41 ? -54.040 120.924 -10.612 1.00 11.03 143 TYR B C 1
ATOM 2934 O O . TYR B 1 41 ? -54.051 121.231 -11.816 1.00 11.52 143 TYR B O 1
ATOM 2952 N N . ASP B 1 42 ? -54.906 121.446 -9.733 1.00 12.89 144 ASP B N 1
ATOM 2953 C CA . ASP B 1 42 ? -55.938 122.429 -10.088 1.00 16.46 144 ASP B CA 1
ATOM 2954 C C . ASP B 1 42 ? -55.574 123.770 -9.469 1.00 16.86 144 ASP B C 1
ATOM 2955 O O . ASP B 1 42 ? -55.727 123.957 -8.264 1.00 14.56 144 ASP B O 1
ATOM 2964 N N . GLY B 1 43 ? -55.111 124.715 -10.301 1.00 17.98 145 GLY B N 1
ATOM 2965 C CA . GLY B 1 43 ? -54.715 126.013 -9.784 1.00 18.45 145 GLY B CA 1
ATOM 2966 C C . GLY B 1 43 ? -55.873 126.846 -9.277 1.00 18.75 145 GLY B C 1
ATOM 2967 O O . GLY B 1 43 ? -55.664 127.810 -8.511 1.00 19.41 145 GLY B O 1
ATOM 2971 N N . SER B 1 44 ? -57.096 126.485 -9.645 1.00 19.25 146 SER B N 1
ATOM 2972 C CA . SER B 1 44 ? -58.284 127.172 -9.143 1.00 18.87 146 SER B CA 1
ATOM 2973 C C . SER B 1 44 ? -58.599 126.804 -7.705 1.00 15.79 146 SER B C 1
ATOM 2974 O O . SER B 1 44 ? -59.307 127.537 -7.034 1.00 17.48 146 SER B O 1
ATOM 2982 N N . THR B 1 45 ? -58.066 125.692 -7.206 1.00 14.41 147 THR B N 1
ATOM 2983 C CA . THR B 1 45 ? -58.304 125.269 -5.838 1.00 12.96 147 THR B CA 1
ATOM 2984 C C . THR B 1 45 ? -57.043 125.063 -5.021 1.00 13.36 147 THR B C 1
ATOM 2985 O O . THR B 1 45 ? -57.149 125.031 -3.796 1.00 15.48 147 THR B O 1
ATOM 2996 N N . GLY B 1 46 ? -55.897 124.864 -5.658 1.00 10.92 148 GLY B N 1
ATOM 2997 C CA . GLY B 1 46 ? -54.680 124.532 -4.960 1.00 10.91 148 GLY B CA 1
ATOM 2998 C C . GLY B 1 46 ? -54.487 123.066 -4.658 1.00 10.53 148 GLY B C 1
ATOM 2999 O O . GLY B 1 46 ? -53.477 122.713 -4.053 1.00 10.36 148 GLY B O 1
ATOM 3003 N N . LYS B 1 47 ? -55.386 122.192 -5.093 1.00 9.88 149 LYS B N 1
ATOM 3004 C CA . LYS B 1 47 ? -55.304 120.791 -4.742 1.00 10.60 149 LYS B CA 1
ATOM 3005 C C . LYS B 1 47 ? -54.761 119.953 -5.895 1.00 10.45 149 LYS B C 1
ATOM 3006 O O . LYS B 1 47 ? -55.146 120.135 -7.049 1.00 11.05 149 LYS B O 1
ATOM 3025 N N . PHE B 1 48 ? -53.887 118.998 -5.533 1.00 9.45 150 PHE B N 1
ATOM 3026 C CA . PHE B 1 48 ? -53.524 117.880 -6.410 1.00 9.67 150 PHE B CA 1
ATOM 3027 C C . PHE B 1 48 ? -54.482 116.720 -6.184 1.00 10.24 150 PHE B C 1
ATOM 3028 O O . PHE B 1 48 ? -54.857 116.441 -5.041 1.00 10.75 150 PHE B O 1
ATOM 3045 N N . HIS B 1 49 ? -54.874 116.034 -7.271 1.00 10.71 151 HIS B N 1
ATOM 3046 C CA A HIS B 1 49 ? -55.751 114.866 -7.224 0.56 11.84 151 HIS B CA 1
ATOM 3047 C CA B HIS B 1 49 ? -55.749 114.867 -7.202 0.44 12.48 151 HIS B CA 1
ATOM 3048 C C . HIS B 1 49 ? -55.040 113.646 -7.787 1.00 12.38 151 HIS B C 1
ATOM 3049 O O . HIS B 1 49 ? -54.525 113.680 -8.905 1.00 12.44 151 HIS B O 1
ATOM 3074 N N . CYS B 1 50 ? -55.010 112.571 -7.010 1.00 10.96 152 CYS B N 1
ATOM 3075 C CA . CYS B 1 50 ? -54.381 111.335 -7.446 1.00 10.39 152 CYS B CA 1
ATOM 3076 C C . CYS B 1 50 ? -55.262 110.632 -8.476 1.00 10.79 152 CYS B C 1
ATOM 3077 O O . CYS B 1 50 ? -56.423 110.307 -8.199 1.00 11.23 152 CYS B O 1
ATOM 3085 N N . ASN B 1 51 ? -54.692 110.339 -9.631 1.00 11.30 153 ASN B N 1
ATOM 3086 C CA . ASN B 1 51 ? -55.345 109.547 -10.658 1.00 12.39 153 ASN B CA 1
ATOM 3087 C C . ASN B 1 51 ? -54.697 108.192 -10.857 1.00 13.74 153 ASN B C 1
ATOM 3088 O O . ASN B 1 51 ? -55.301 107.357 -11.525 1.00 16.72 153 ASN B O 1
ATOM 3099 N N . ILE B 1 52 ? -53.490 107.988 -10.370 1.00 11.81 154 ILE B N 1
ATOM 3100 C CA . ILE B 1 52 ? -52.754 106.737 -10.541 1.00 11.98 154 ILE B CA 1
ATOM 3101 C C . ILE B 1 52 ? -52.339 106.330 -9.134 1.00 11.75 154 ILE B C 1
ATOM 3102 O O . ILE B 1 52 ? -51.568 107.044 -8.494 1.00 11.90 154 ILE B O 1
ATOM 3118 N N . PRO B 1 53 ? -52.787 105.197 -8.609 1.00 10.89 155 PRO B N 1
ATOM 3119 C CA . PRO B 1 53 ? -52.399 104.843 -7.228 1.00 11.43 155 PRO B CA 1
ATOM 3120 C C . PRO B 1 53 ? -50.906 104.527 -7.164 1.00 10.42 155 PRO B C 1
ATOM 3121 O O . PRO B 1 53 ? -50.333 103.922 -8.068 1.00 10.69 155 PRO B O 1
ATOM 3132 N N . GLY B 1 54 ? -50.268 104.952 -6.078 1.00 10.17 156 GLY B N 1
ATOM 3133 C CA . GLY B 1 54 ? -48.838 104.745 -5.949 1.00 10.19 156 GLY B CA 1
ATOM 3134 C C . GLY B 1 54 ? -48.211 105.631 -4.891 1.00 9.24 156 GLY B C 1
ATOM 3135 O O . GLY B 1 54 ? -48.886 106.298 -4.093 1.00 9.46 156 GLY B O 1
ATOM 3139 N N . LEU B 1 55 ? -46.889 105.624 -4.886 1.00 8.20 157 LEU B N 1
ATOM 3140 C CA . LEU B 1 55 ? -46.085 106.375 -3.920 1.00 8.29 157 LEU B CA 1
ATOM 3141 C C . LEU B 1 55 ? -45.686 107.689 -4.562 1.00 7.58 157 LEU B C 1
ATOM 3142 O O . LEU B 1 55 ? -45.107 107.696 -5.656 1.00 8.37 157 LEU B O 1
ATOM 3158 N N . TYR B 1 56 ? -45.966 108.804 -3.869 1.00 7.92 158 TYR B N 1
ATOM 3159 C CA . TYR B 1 56 ? -45.734 110.170 -4.329 1.00 7.81 158 TYR B CA 1
ATOM 3160 C C . TYR B 1 56 ? -44.740 110.876 -3.420 1.00 7.34 158 TYR B C 1
ATOM 3161 O O . TYR B 1 56 ? -44.756 110.700 -2.201 1.00 8.52 158 TYR B O 1
ATOM 3179 N N . TYR B 1 57 ? -43.918 111.732 -4.020 1.00 7.65 159 TYR B N 1
ATOM 3180 C CA . TYR B 1 57 ? -43.045 112.661 -3.308 1.00 6.73 159 TYR B CA 1
ATOM 3181 C C . TYR B 1 57 ? -43.596 114.063 -3.440 1.00 7.47 159 TYR B C 1
ATOM 3182 O O . TYR B 1 57 ? -43.957 114.486 -4.534 1.00 8.13 159 TYR B O 1
ATOM 3200 N N . PHE B 1 58 ? -43.613 114.809 -2.325 1.00 7.31 160 PHE B N 1
ATOM 3201 C CA . PHE B 1 58 ? -44.038 116.216 -2.289 1.00 6.93 160 PHE B CA 1
ATOM 3202 C C . PHE B 1 58 ? -42.926 117.031 -1.653 1.00 7.15 160 PHE B C 1
ATOM 3203 O O . PHE B 1 58 ? -42.335 116.605 -0.655 1.00 7.76 160 PHE B O 1
ATOM 3220 N N . ALA B 1 59 ? -42.678 118.216 -2.218 1.00 7.18 161 ALA B N 1
ATOM 3221 C CA . ALA B 1 59 ? -41.649 119.106 -1.692 1.00 7.63 161 ALA B CA 1
ATOM 3222 C C . ALA B 1 59 ? -42.060 120.559 -1.904 1.00 7.97 161 ALA B C 1
ATOM 3223 O O . ALA B 1 59 ? -42.372 120.944 -3.045 1.00 9.75 161 ALA B O 1
ATOM 3230 N N . TYR B 1 60 ? -41.957 121.391 -0.860 1.00 7.36 162 TYR B N 1
ATOM 3231 C CA . TYR B 1 60 ? -42.321 122.799 -0.944 1.00 7.10 162 TYR B CA 1
ATOM 3232 C C . TYR B 1 60 ? -41.194 123.644 -0.349 1.00 7.06 162 TYR B C 1
ATOM 3233 O O . TYR B 1 60 ? -40.481 123.221 0.565 1.00 7.54 162 TYR B O 1
ATOM 3251 N N . HIS B 1 61 ? -41.111 124.887 -0.845 1.00 6.77 163 HIS B N 1
ATOM 3252 C CA . HIS B 1 61 ? -40.096 125.854 -0.478 1.00 6.89 163 HIS B CA 1
ATOM 3253 C C . HIS B 1 61 ? -40.741 127.212 -0.410 1.00 7.87 163 HIS B C 1
ATOM 3254 O O . HIS B 1 61 ? -41.411 127.630 -1.373 1.00 8.62 163 HIS B O 1
ATOM 3268 N N . ILE B 1 62 ? -40.592 127.889 0.727 1.00 7.34 164 ILE B N 1
ATOM 3269 C CA . ILE B 1 62 ? -41.311 129.129 0.964 1.00 7.34 164 ILE B CA 1
ATOM 3270 C C . ILE B 1 62 ? -40.355 130.243 1.351 1.00 6.83 164 ILE B C 1
ATOM 3271 O O . ILE B 1 62 ? -39.566 130.110 2.282 1.00 7.84 164 ILE B O 1
ATOM 3287 N N . THR B 1 63 ? -40.444 131.356 0.630 1.00 6.67 165 THR B N 1
ATOM 3288 C CA . THR B 1 63 ? -39.790 132.588 1.038 1.00 7.20 165 THR B CA 1
ATOM 3289 C C . THR B 1 63 ? -40.624 133.246 2.153 1.00 7.76 165 THR B C 1
ATOM 3290 O O . THR B 1 63 ? -41.811 133.482 1.955 1.00 8.19 165 THR B O 1
ATOM 3301 N N . VAL B 1 64 ? -39.990 133.459 3.302 1.00 7.32 166 VAL B N 1
ATOM 3302 C CA . VAL B 1 64 ? -40.633 133.923 4.537 1.00 7.83 166 VAL B CA 1
ATOM 3303 C C . VAL B 1 64 ? -40.307 135.388 4.720 1.00 7.72 166 VAL B C 1
ATOM 3304 O O . VAL B 1 64 ? -39.143 135.760 4.861 1.00 8.25 166 VAL B O 1
ATOM 3317 N N . TYR B 1 65 ? -41.330 136.242 4.705 1.00 8.47 167 TYR B N 1
ATOM 3318 C CA . TYR B 1 65 ? -41.148 137.692 4.754 1.00 8.82 167 TYR B CA 1
ATOM 3319 C C . TYR B 1 65 ? -42.350 138.337 5.432 1.00 11.36 167 TYR B C 1
ATOM 3320 O O . TYR B 1 65 ? -43.498 137.941 5.197 1.00 11.91 167 TYR B O 1
ATOM 3338 N N . MET B 1 66 ? -42.077 139.296 6.312 1.00 12.26 168 MET B N 1
ATOM 3339 C CA . MET B 1 66 ? -43.057 140.214 6.913 1.00 15.34 168 MET B CA 1
ATOM 3340 C C . MET B 1 66 ? -43.727 139.601 8.134 1.00 14.67 168 MET B C 1
ATOM 3341 O O . MET B 1 66 ? -43.921 140.305 9.153 1.00 15.58 168 MET B O 1
ATOM 3345 N N . LYS B 1 67 ? -44.142 138.339 8.038 1.00 12.75 169 LYS B N 1
ATOM 3346 C CA . LYS B 1 67 ? -44.814 137.606 9.090 1.00 11.87 169 LYS B CA 1
ATOM 3347 C C . LYS B 1 67 ? -44.224 136.205 9.143 1.00 10.23 169 LYS B C 1
ATOM 3348 O O . LYS B 1 67 ? -43.653 135.719 8.165 1.00 9.14 169 LYS B O 1
ATOM 3367 N N . ASP B 1 68 ? -44.418 135.528 10.275 1.00 10.20 170 ASP B N 1
ATOM 3368 C CA . ASP B 1 68 ? -44.112 134.128 10.384 1.00 9.30 170 ASP B CA 1
ATOM 3369 C C . ASP B 1 68 ? -44.847 133.343 9.306 1.00 9.62 170 ASP B C 1
ATOM 3370 O O . ASP B 1 68 ? -45.929 133.728 8.831 1.00 9.24 170 ASP B O 1
ATOM 3379 N N . VAL B 1 69 ? -44.290 132.173 8.973 1.00 9.01 171 VAL B N 1
ATOM 3380 C CA . VAL B 1 69 ? -44.928 131.197 8.109 1.00 8.42 171 VAL B CA 1
ATOM 3381 C C . VAL B 1 69 ? -45.145 129.915 8.908 1.00 8.85 171 VAL B C 1
ATOM 3382 O O . VAL B 1 69 ? -44.194 129.369 9.492 1.00 9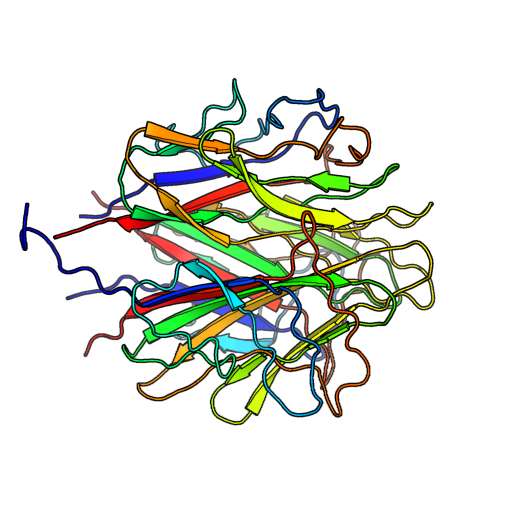.36 171 VAL B O 1
ATOM 3395 N N . LYS B 1 70 ? -46.363 129.398 8.872 1.00 8.76 172 LYS B N 1
ATOM 3396 C CA . LYS B 1 70 ? -46.632 128.051 9.370 1.00 8.73 172 LYS B CA 1
ATOM 3397 C C . LYS B 1 70 ? -47.592 127.396 8.409 1.00 8.85 172 LYS B C 1
ATOM 3398 O O . LYS B 1 70 ? -48.693 127.906 8.209 1.00 9.22 172 LYS B O 1
ATOM 3417 N N . VAL B 1 71 ? -47.147 126.306 7.771 1.00 9.04 173 VAL B N 1
ATOM 3418 C CA . VAL B 1 71 ? -47.961 125.599 6.800 1.00 9.56 173 VAL B CA 1
ATOM 3419 C C . VAL B 1 71 ? -48.126 124.127 7.180 1.00 9.47 173 VAL B C 1
ATOM 3420 O O . VAL B 1 71 ? -47.336 123.545 7.934 1.00 8.92 173 VAL B O 1
ATOM 3433 N N . SER B 1 72 ? -49.224 123.575 6.664 1.00 8.91 174 SER B N 1
ATOM 3434 C CA A SER B 1 72 ? -49.529 122.168 6.816 0.34 11.07 174 SER B CA 1
ATOM 3435 C CA B SER B 1 72 ? -49.561 122.179 6.822 0.66 10.81 174 SER B CA 1
ATOM 3436 C C . SER B 1 72 ? -49.776 121.546 5.455 1.00 10.22 174 SER B C 1
ATOM 3437 O O . SER B 1 72 ? -50.527 122.076 4.640 1.00 10.32 174 SER B O 1
ATOM 3450 N N . LEU B 1 73 ? -49.172 120.375 5.233 1.00 9.40 175 LEU B N 1
ATOM 3451 C CA . LEU B 1 73 ? -49.488 119.549 4.065 1.00 8.88 175 LEU B CA 1
ATOM 3452 C C . LEU B 1 73 ? -50.638 118.610 4.430 1.00 9.21 175 LEU B C 1
ATOM 3453 O O . LEU B 1 73 ? -50.481 117.785 5.339 1.00 10.31 175 LEU B O 1
ATOM 3469 N N . PHE B 1 74 ? -51.737 118.719 3.728 1.00 8.90 176 PHE B N 1
ATOM 3470 C CA . PHE B 1 74 ? -52.936 117.920 3.934 1.00 9.26 176 PHE B CA 1
ATOM 3471 C C . PHE B 1 74 ? -52.984 116.769 2.933 1.00 10.00 176 PHE B C 1
ATOM 3472 O O . PHE B 1 74 ? -52.600 116.904 1.770 1.00 9.43 176 PHE B O 1
ATOM 3489 N N . LYS B 1 75 ? -53.524 115.659 3.398 1.00 10.40 177 LYS B N 1
ATOM 3490 C CA . LYS B 1 75 ? -53.885 114.512 2.574 1.00 11.28 177 LYS B CA 1
ATOM 3491 C C . LYS B 1 75 ? -55.323 114.116 2.905 1.00 10.91 177 LYS B C 1
ATOM 3492 O O . LYS B 1 75 ? -55.618 113.784 4.062 1.00 11.59 177 LYS B O 1
ATOM 3511 N N . LYS B 1 76 ? -56.198 114.160 1.903 1.00 11.84 178 LYS B N 1
ATOM 3512 C CA . LYS B 1 76 ? -57.610 113.802 1.969 1.00 15.02 178 LYS B CA 1
ATOM 3513 C C . LYS B 1 76 ? -58.358 114.815 2.815 1.00 16.79 178 LYS B C 1
ATOM 3514 O O . LYS B 1 76 ? -59.053 115.694 2.278 1.00 18.19 178 LYS B O 1
ATOM 3533 N N . ASP B 1 77 ? -58.245 114.709 4.130 1.00 16.54 179 ASP B N 1
ATOM 3534 C CA . ASP B 1 77 ? -58.985 115.605 5.019 1.00 16.68 179 ASP B CA 1
ATOM 3535 C C . ASP B 1 77 ? -58.189 115.874 6.281 1.00 16.01 179 ASP B C 1
ATOM 3536 O O . ASP B 1 77 ? -58.754 116.354 7.274 1.00 16.45 179 ASP B O 1
ATOM 3545 N N . LYS B 1 78 ? -56.895 115.603 6.276 1.00 14.42 180 LYS B N 1
ATOM 3546 C CA . LYS B 1 78 ? -56.098 115.560 7.499 1.00 16.27 180 LYS B CA 1
ATOM 3547 C C . LYS B 1 78 ? -54.755 116.234 7.263 1.00 13.29 180 LYS B C 1
ATOM 3548 O O . LYS B 1 78 ? -54.116 115.987 6.239 1.00 11.57 180 LYS B O 1
ATOM 3558 N N . ALA B 1 79 ? -54.299 117.041 8.218 1.00 13.19 181 ALA B N 1
ATOM 3559 C CA . ALA B 1 79 ? -52.955 117.616 8.173 1.00 12.74 181 ALA B CA 1
ATOM 3560 C C . ALA B 1 79 ? -51.948 116.525 8.510 1.00 12.69 181 ALA B C 1
ATOM 3561 O O . ALA B 1 79 ? -52.058 115.901 9.544 1.00 14.94 181 ALA B O 1
ATOM 3568 N N . MET B 1 80 ? -50.980 116.314 7.604 1.00 11.05 182 MET B N 1
ATOM 3569 C CA . MET B 1 80 ? -49.985 115.255 7.726 1.00 11.64 182 MET B CA 1
ATOM 3570 C C . MET B 1 80 ? -48.642 115.754 8.232 1.00 11.51 182 MET B C 1
ATOM 3571 O O . MET B 1 80 ? -47.923 115.001 8.891 1.00 13.20 182 MET B O 1
ATOM 3585 N N . LEU B 1 81 ? -48.262 116.981 7.889 1.00 9.96 183 LEU B N 1
ATOM 3586 C CA . LEU B 1 81 ? -46.908 117.477 8.038 1.00 10.02 183 LEU B CA 1
ATOM 3587 C C . LEU B 1 81 ? -46.997 118.974 8.301 1.00 9.76 183 LEU B C 1
ATOM 3588 O O . LEU B 1 81 ? -47.820 119.653 7.682 1.00 9.94 183 LEU B O 1
ATOM 3604 N N . PHE B 1 82 ? -46.144 119.465 9.206 1.00 8.65 184 PHE B N 1
ATOM 3605 C CA . PHE B 1 82 ? -46.150 120.861 9.635 1.00 9.48 184 PHE B CA 1
ATOM 3606 C C . PHE B 1 82 ? -44.760 121.472 9.495 1.00 9.44 184 PHE B C 1
ATOM 3607 O O . PHE B 1 82 ? -43.757 120.856 9.890 1.00 11.48 184 PHE B O 1
ATOM 3624 N N . THR B 1 83 ? -44.714 122.728 9.034 1.00 8.25 185 THR B N 1
ATOM 3625 C CA . THR B 1 83 ? -43.460 123.465 8.869 1.00 9.06 185 THR B CA 1
ATOM 3626 C C . THR B 1 83 ? -43.650 124.891 9.361 1.00 7.87 185 THR B C 1
ATOM 3627 O O . THR B 1 83 ? -44.457 125.615 8.765 1.00 8.75 185 THR B O 1
ATOM 3638 N N . TYR B 1 84 ? -42.909 125.283 10.387 1.00 8.22 186 TYR B N 1
ATOM 3639 C CA . TYR B 1 84 ? -42.938 126.611 11.018 1.00 8.26 186 TYR B CA 1
ATOM 3640 C C . TYR B 1 84 ? -41.588 127.291 10.824 1.00 8.19 186 TYR B C 1
ATOM 3641 O O . TYR B 1 84 ? -40.539 126.723 11.092 1.00 8.45 186 TYR B O 1
ATOM 3659 N N . ASP B 1 85 ? -41.633 128.573 10.425 1.00 8.18 187 ASP B N 1
ATOM 3660 C CA . ASP B 1 85 ? -40.431 129.392 10.292 1.00 7.97 187 ASP B CA 1
ATOM 3661 C C . ASP B 1 85 ? -40.808 130.801 10.779 1.00 7.47 187 ASP B C 1
ATOM 3662 O O . ASP B 1 85 ? -41.637 131.477 10.185 1.00 8.98 187 ASP B O 1
ATOM 3671 N N . GLN B 1 86 ? -40.198 131.195 11.886 1.00 8.12 188 GLN B N 1
ATOM 3672 C CA A GLN B 1 86 ? -40.462 132.522 12.431 0.77 9.92 188 GLN B CA 1
ATOM 3673 C CA B GLN B 1 86 ? -40.455 132.513 12.439 0.23 8.50 188 GLN B CA 1
ATOM 3674 C C . GLN B 1 86 ? -39.706 133.577 11.634 1.00 9.09 188 GLN B C 1
ATOM 3675 O O . GLN B 1 86 ? -38.598 133.350 11.132 1.00 8.82 188 GLN B O 1
ATOM 3700 N N . TYR B 1 87 ? -40.305 134.772 11.529 1.00 9.35 189 TYR B N 1
ATOM 3701 C CA . TYR B 1 87 ? -39.722 135.879 10.800 1.00 10.52 189 TYR B CA 1
ATOM 3702 C C . TYR B 1 87 ? -39.327 136.966 11.786 1.00 10.47 189 TYR B C 1
ATOM 3703 O O . TYR B 1 87 ? -40.154 137.436 12.589 1.00 12.33 189 TYR B O 1
ATOM 3721 N N . GLN B 1 88 ? -38.091 137.398 11.721 1.00 11.94 190 GLN B N 1
ATOM 3722 C CA A GLN B 1 88 ? -37.626 138.606 12.381 0.57 15.30 190 GLN B CA 1
ATOM 3723 C CA B GLN B 1 88 ? -37.645 138.612 12.383 0.43 15.18 190 GLN B CA 1
ATOM 3724 C C . GLN B 1 88 ? -37.275 139.684 11.363 1.00 14.27 190 GLN B C 1
ATOM 3725 O O . GLN B 1 88 ? -36.845 139.393 10.237 1.00 12.28 190 GLN B O 1
ATOM 3750 N N . GLU B 1 89 ? -37.435 140.940 11.785 1.00 16.50 191 GLU B N 1
ATOM 3751 C CA . GLU B 1 89 ? -37.227 142.080 10.916 1.00 18.28 191 GLU B CA 1
ATOM 3752 C C . GLU B 1 89 ? -35.879 142.029 10.206 1.00 15.72 191 GLU B C 1
ATOM 3753 O O . GLU B 1 89 ? -34.864 141.661 10.784 1.00 15.20 191 GLU B O 1
ATOM 3765 N N . ASN B 1 90 ? -35.891 142.405 8.941 1.00 15.61 192 ASN B N 1
ATOM 3766 C CA . ASN B 1 90 ? -34.681 142.446 8.116 1.00 14.95 192 ASN B CA 1
ATOM 3767 C C . ASN B 1 90 ? -34.015 141.084 7.964 1.00 12.38 192 ASN B C 1
ATOM 3768 O O . ASN B 1 90 ? -32.817 140.996 7.708 1.00 12.84 192 ASN B O 1
ATOM 3779 N N . ASN B 1 91 ? -34.780 140.016 8.066 1.00 10.18 193 ASN B N 1
ATOM 3780 C CA . ASN B 1 91 ? -34.235 138.675 7.920 1.00 10.58 193 ASN B CA 1
ATOM 3781 C C . ASN B 1 91 ? -35.199 137.754 7.169 1.00 9.88 193 ASN B C 1
ATOM 3782 O O . ASN B 1 91 ? -35.802 136.818 7.719 1.00 8.85 193 ASN B O 1
ATOM 3793 N N . VAL B 1 92 ? -35.335 138.000 5.856 1.00 9.28 194 VAL B N 1
ATOM 3794 C CA . VAL B 1 92 ? -36.026 137.040 4.990 1.00 8.63 194 VAL B CA 1
ATOM 3795 C C . VAL B 1 92 ? -35.432 135.656 5.235 1.00 7.36 194 VAL B C 1
ATOM 3796 O O . VAL B 1 92 ? -34.214 135.502 5.346 1.00 7.52 194 VAL B O 1
ATOM 3809 N N . ASP B 1 93 ? -36.312 134.669 5.314 1.00 7.57 195 ASP B N 1
ATOM 3810 C CA . ASP B 1 93 ? -35.927 133.277 5.567 1.00 7.98 195 ASP B CA 1
ATOM 3811 C C . ASP B 1 93 ? -36.455 132.351 4.457 1.00 7.84 195 ASP B C 1
ATOM 3812 O O . ASP B 1 93 ? -37.260 132.727 3.612 1.00 7.53 195 ASP B O 1
ATOM 3821 N N . GLN B 1 94 ? -35.959 131.112 4.492 1.00 7.70 196 GLN B N 1
ATOM 3822 C CA . GLN B 1 94 ? -36.362 130.053 3.584 1.00 7.05 196 GLN B CA 1
ATOM 3823 C C . GLN B 1 94 ? -36.775 128.812 4.377 1.00 7.18 196 GLN B C 1
ATOM 3824 O O . GLN B 1 94 ? -36.000 128.284 5.182 1.00 7.17 196 GLN B O 1
ATOM 3838 N N . ALA B 1 95 ? -38.015 128.396 4.151 1.00 7.63 197 ALA B N 1
ATOM 3839 C CA . ALA B 1 95 ? -38.633 127.262 4.853 1.00 7.53 197 ALA B CA 1
ATOM 3840 C C . ALA B 1 95 ? -38.967 126.184 3.850 1.00 7.61 197 ALA B C 1
ATOM 3841 O O . ALA B 1 95 ? -39.427 126.479 2.761 1.00 9.63 197 ALA B O 1
ATOM 3848 N N . SER B 1 96 ? -38.755 124.902 4.207 1.00 8.17 198 SER B N 1
ATOM 3849 C CA . SER B 1 96 ? -39.055 123.833 3.251 1.00 7.81 198 SER B CA 1
ATOM 3850 C C . SER B 1 96 ? -39.525 122.601 4.010 1.00 7.81 198 SER B C 1
ATOM 3851 O O . SER B 1 96 ? -39.232 122.407 5.188 1.00 9.01 198 SER B O 1
ATOM 3859 N N . GLY B 1 97 ? -40.192 121.740 3.258 1.00 7.23 199 GLY B N 1
ATOM 3860 C CA . GLY B 1 97 ? -40.602 120.430 3.748 1.00 6.84 199 GLY B CA 1
ATOM 3861 C C . GLY B 1 97 ? -40.709 119.460 2.590 1.00 7.56 199 GLY B C 1
ATOM 3862 O O . GLY B 1 97 ? -40.879 119.866 1.440 1.00 7.70 199 GLY B O 1
ATOM 3866 N N . SER B 1 98 ? -40.551 118.158 2.890 1.00 7.60 200 SER B N 1
ATOM 3867 C CA . SER B 1 98 ? -40.786 117.153 1.854 1.00 7.55 200 SER B CA 1
ATOM 3868 C C . SER B 1 98 ? -41.073 115.819 2.537 1.00 7.90 200 SER B C 1
ATOM 3869 O O . SER B 1 98 ? -40.542 115.541 3.622 1.00 9.70 200 SER B O 1
ATOM 3877 N N . VAL B 1 99 ? -41.872 114.983 1.871 1.00 7.62 201 VAL B N 1
ATOM 3878 C CA . VAL B 1 99 ? -42.313 113.704 2.429 1.00 7.71 201 VAL B CA 1
ATOM 3879 C C . VAL B 1 99 ? -42.738 112.805 1.276 1.00 7.83 201 VAL B C 1
ATOM 3880 O O . VAL B 1 99 ? -43.096 113.297 0.171 1.00 8.05 201 VAL B O 1
ATOM 3893 N N . LEU B 1 100 ? -42.746 111.500 1.535 1.00 7.67 202 LEU B N 1
ATOM 3894 C CA . LEU B 1 100 ? -43.405 110.514 0.681 1.00 7.38 202 LEU B CA 1
ATOM 3895 C C . LEU B 1 100 ? -44.753 110.126 1.271 1.00 7.97 202 LEU B C 1
ATOM 3896 O O . LEU B 1 100 ? -44.832 109.855 2.478 1.00 9.31 202 LEU B O 1
ATOM 3912 N N . LEU B 1 101 ? -45.772 110.075 0.408 1.00 8.59 203 LEU B N 1
ATOM 3913 C CA . LEU B 1 101 ? -47.085 109.615 0.817 1.00 9.63 203 LEU B CA 1
ATOM 3914 C C . LEU B 1 101 ? -47.598 108.633 -0.220 1.00 9.31 203 LEU B C 1
ATOM 3915 O O . LEU B 1 101 ? -47.563 108.927 -1.416 1.00 9.45 203 LEU B O 1
ATOM 3931 N N . HIS B 1 102 ? -48.100 107.479 0.234 1.00 9.79 204 HIS B N 1
ATOM 3932 C CA . HIS B 1 102 ? -48.834 106.596 -0.648 1.00 9.81 204 HIS B CA 1
ATOM 3933 C C . HIS B 1 102 ? -50.254 107.133 -0.848 1.00 10.47 204 HIS B C 1
ATOM 3934 O O . HIS B 1 102 ? -50.918 107.506 0.138 1.00 11.05 204 HIS B O 1
ATOM 3948 N N . LEU B 1 103 ? -50.736 107.154 -2.090 1.00 9.51 205 LEU B N 1
ATOM 3949 C CA . LEU B 1 103 ? -52.051 107.671 -2.438 1.00 9.66 205 LEU B CA 1
ATOM 3950 C C . LEU B 1 103 ? -52.851 106.658 -3.257 1.00 9.09 205 LEU B C 1
ATOM 3951 O O . LEU B 1 103 ? -52.286 105.898 -4.053 1.00 10.07 205 LEU B O 1
ATOM 3967 N N . GLU B 1 104 ? -54.148 106.652 -2.990 1.00 11.05 206 GLU B N 1
ATOM 3968 C CA . GLU B 1 104 ? -55.140 105.935 -3.787 1.00 11.27 206 GLU B CA 1
ATOM 3969 C C . GLU B 1 104 ? -55.878 106.913 -4.698 1.00 11.22 206 GLU B C 1
ATOM 3970 O O . GLU B 1 104 ? -55.884 108.140 -4.481 1.00 10.53 206 GLU B O 1
ATOM 3982 N N . VAL B 1 105 ? -56.504 106.363 -5.734 1.00 12.89 207 VAL B N 1
ATOM 3983 C CA . VAL B 1 105 ? -57.254 107.192 -6.662 1.00 13.52 207 VAL B CA 1
ATOM 3984 C C . VAL B 1 105 ? -58.287 108.020 -5.919 1.00 13.39 207 VAL B C 1
ATOM 3985 O O . VAL B 1 105 ? -59.028 107.513 -5.068 1.00 14.58 207 VAL B O 1
ATOM 3998 N N . GLY B 1 106 ? -58.324 109.319 -6.213 1.00 12.82 208 GLY B N 1
ATOM 3999 C CA . GLY B 1 106 ? -59.216 110.231 -5.565 1.00 13.44 208 GLY B CA 1
ATOM 4000 C C . GLY B 1 106 ? -58.629 110.978 -4.391 1.00 13.48 208 GLY B C 1
ATOM 4001 O O . GLY B 1 106 ? -59.184 112.031 -4.007 1.00 15.57 208 GLY B O 1
ATOM 4005 N N . ASP B 1 107 ? -57.526 110.509 -3.818 1.00 12.55 209 ASP B N 1
ATOM 4006 C CA . ASP B 1 107 ? -56.932 111.242 -2.712 1.00 11.83 209 ASP B CA 1
ATOM 4007 C C . ASP B 1 107 ? -56.389 112.578 -3.202 1.00 11.54 209 ASP B C 1
ATOM 4008 O O . ASP B 1 107 ? -55.735 112.670 -4.239 1.00 13.24 209 ASP B O 1
ATOM 4017 N N . GLN B 1 108 ? -56.576 113.610 -2.392 1.00 10.16 210 GLN B N 1
ATOM 4018 C CA . GLN B 1 108 ? -56.077 114.941 -2.686 1.00 9.66 210 GLN B CA 1
ATOM 4019 C C . GLN B 1 108 ? -55.015 115.348 -1.687 1.00 10.52 210 GLN B C 1
ATOM 4020 O O . GLN B 1 108 ? -55.031 114.948 -0.514 1.00 10.94 210 GLN B O 1
ATOM 4034 N N . VAL B 1 109 ? -54.074 116.147 -2.171 1.00 9.21 211 VAL B N 1
ATOM 4035 C CA . VAL B 1 109 ? -52.985 116.679 -1.376 1.00 9.23 211 VAL B CA 1
ATOM 4036 C C . VAL B 1 109 ? -52.860 118.174 -1.676 1.00 9.20 211 VAL B C 1
ATOM 4037 O O . VAL B 1 109 ? -52.957 118.605 -2.830 1.00 9.45 211 VAL B O 1
ATOM 4050 N N . TRP B 1 110 ? -52.616 118.977 -0.637 1.00 8.55 212 TRP B N 1
ATOM 4051 C CA . TRP B 1 110 ? -52.477 120.411 -0.831 1.00 8.56 212 TRP B CA 1
ATOM 4052 C C . TRP B 1 110 ? -51.763 120.993 0.364 1.00 9.10 212 TRP B C 1
ATOM 4053 O O . TRP B 1 110 ? -51.542 120.325 1.394 1.00 9.32 212 TRP B O 1
ATOM 4074 N N . LEU B 1 111 ? -51.388 122.266 0.234 1.00 8.74 213 LEU B N 1
ATOM 4075 C CA A LEU B 1 111 ? -50.753 123.017 1.317 0.67 9.88 213 LEU B CA 1
ATOM 4076 C CA B LEU B 1 111 ? -50.770 123.021 1.319 0.33 9.87 213 LEU B CA 1
ATOM 4077 C C . LEU B 1 111 ? -51.736 124.078 1.816 1.00 10.59 213 LEU B C 1
ATOM 4078 O O . LEU B 1 111 ? -52.462 124.683 1.029 1.00 11.37 213 LEU B O 1
ATOM 4107 N N . GLN B 1 112 ? -51.762 124.302 3.135 1.00 10.59 214 GLN B N 1
ATOM 4108 C CA . GLN B 1 112 ? -52.655 125.287 3.760 1.00 11.14 214 GLN B CA 1
ATOM 4109 C C . GLN B 1 112 ? -51.881 126.003 4.841 1.00 10.16 214 GLN B C 1
ATOM 4110 O O . GLN B 1 112 ? -50.995 125.435 5.476 1.00 11.76 214 GLN B O 1
ATOM 4124 N N . VAL B 1 113 ? -52.193 127.270 5.066 1.00 9.86 215 VAL B N 1
ATOM 4125 C CA . VAL B 1 113 ? -51.631 127.949 6.214 1.00 9.73 215 VAL B CA 1
ATOM 4126 C C . VAL B 1 113 ? -52.222 127.278 7.447 1.00 9.53 215 VAL B C 1
ATOM 4127 O O . VAL B 1 113 ? -53.413 126.926 7.479 1.00 10.40 215 VAL B O 1
ATOM 4140 N N . TYR B 1 114 ? -51.389 127.052 8.452 1.00 10.12 216 TYR B N 1
ATOM 4141 C CA . TYR B 1 114 ? -51.738 126.279 9.624 1.00 12.93 216 TYR B CA 1
ATOM 4142 C C . TYR B 1 114 ? -52.822 126.975 10.423 1.00 15.76 216 TYR B C 1
ATOM 4143 O O . TYR B 1 114 ? -52.917 128.218 10.452 1.00 15.20 216 TYR B O 1
ATOM 4161 N N . GLY B 1 115 ? -53.658 126.174 11.069 1.00 19.01 217 GLY B N 1
ATOM 4162 C CA . GLY B 1 115 ? -54.694 126.675 11.972 1.00 21.27 217 GLY B CA 1
ATOM 4163 C C . GLY B 1 115 ? -55.647 127.614 11.272 1.00 22.20 217 GLY B C 1
ATOM 4164 O O . GLY B 1 115 ? -56.190 127.327 10.190 1.00 22.46 217 GLY B O 1
ATOM 4168 N N . GLU B 1 116 ? -55.852 128.777 11.881 1.00 24.96 218 GLU B N 1
ATOM 4169 C CA . GLU B 1 116 ? -56.792 129.753 11.347 1.00 26.33 218 GLU B CA 1
ATOM 4170 C C . GLU B 1 116 ? -56.109 130.748 10.412 1.00 24.22 218 GLU B C 1
ATOM 4171 O O . GLU B 1 116 ? -56.710 131.757 10.043 1.00 25.40 218 GLU B O 1
ATOM 4183 N N . GLY B 1 117 ? -54.864 130.498 10.021 1.00 21.00 219 GLY B N 1
ATOM 4184 C CA . GLY B 1 117 ? -54.276 131.199 8.904 1.00 20.19 219 GLY B CA 1
ATOM 4185 C C . GLY B 1 117 ? -53.447 132.432 9.197 1.00 18.08 219 GLY B C 1
ATOM 4186 O O . GLY B 1 117 ? -53.111 133.141 8.244 1.00 17.25 219 GLY B O 1
ATOM 4190 N N . GLU B 1 118 ? -53.080 132.693 10.467 1.00 17.15 220 GLU B N 1
ATOM 4191 C CA . GLU B 1 118 ? -52.415 133.959 10.852 1.00 16.55 220 GLU B CA 1
ATOM 4192 C C . GLU B 1 118 ? -50.964 134.021 10.373 1.00 15.77 220 GLU B C 1
ATOM 4193 O O . GLU B 1 118 ? -50.466 135.108 10.032 1.00 16.25 220 GLU B O 1
ATOM 4197 N N . ARG B 1 119 ? -50.257 132.891 10.397 1.00 12.79 221 ARG B N 1
ATOM 4198 C CA . ARG B 1 119 ? -48.813 132.871 10.108 1.00 10.92 221 ARG B CA 1
ATOM 4199 C C . ARG B 1 119 ? -48.646 132.628 8.612 1.00 9.40 221 ARG B C 1
ATOM 4200 O O . ARG B 1 119 ? -48.256 131.547 8.133 1.00 9.20 221 ARG B O 1
ATOM 4221 N N . ASN B 1 120 ? -48.993 133.684 7.857 1.00 9.35 222 ASN B N 1
ATOM 4222 C CA . ASN B 1 120 ? -49.143 133.592 6.422 1.00 9.85 222 ASN B CA 1
ATOM 4223 C C . ASN B 1 120 ? -48.118 134.418 5.648 1.00 9.51 222 ASN B C 1
ATOM 4224 O O . ASN B 1 120 ? -48.404 134.904 4.540 1.00 9.99 222 ASN B O 1
ATOM 4235 N N . GLY B 1 121 ? -46.906 134.558 6.182 1.00 9.14 223 GLY B N 1
ATOM 4236 C CA . GLY B 1 121 ? -45.842 135.328 5.573 1.00 9.17 223 GLY B CA 1
ATOM 4237 C C . GLY B 1 121 ? -45.177 134.727 4.343 1.00 9.05 223 GLY B C 1
ATOM 4238 O O . GLY B 1 121 ? -43.979 134.911 4.127 1.00 8.79 223 GLY B O 1
ATOM 4242 N N . LEU B 1 122 ? -45.951 133.997 3.536 1.00 8.96 224 LEU B N 1
ATOM 4243 C CA . LEU B 1 122 ? -45.406 133.451 2.285 1.00 8.84 224 LEU B CA 1
ATOM 4244 C C . LEU B 1 122 ? -45.178 134.604 1.325 1.00 9.01 224 LEU B C 1
ATOM 4245 O O . LEU B 1 122 ? -45.995 135.530 1.267 1.00 11.85 224 LEU B O 1
ATOM 4261 N N . TYR B 1 123 ? -44.094 134.548 0.559 1.00 8.44 225 TYR B N 1
ATOM 4262 C CA . TYR B 1 123 ? -43.735 135.672 -0.317 1.00 8.25 225 TYR B CA 1
ATOM 4263 C C . TYR B 1 123 ? -43.334 135.207 -1.706 1.00 8.22 225 TYR B C 1
ATOM 4264 O O . TYR B 1 123 ? -42.631 134.208 -1.879 1.00 9.12 225 TYR B O 1
ATOM 4282 N N . ALA B 1 124 ? -43.744 135.991 -2.709 1.00 8.38 226 ALA B N 1
ATOM 4283 C CA . ALA B 1 124 ? -43.230 135.883 -4.067 1.00 8.75 226 ALA B CA 1
ATOM 4284 C C . ALA B 1 124 ? -43.342 137.240 -4.728 1.00 8.49 226 ALA B C 1
ATOM 4285 O O . ALA B 1 124 ? -44.189 138.066 -4.343 1.00 8.90 226 ALA B O 1
ATOM 4292 N N . ASP B 1 125 ? -42.509 137.462 -5.744 1.00 8.21 227 ASP B N 1
ATOM 4293 C CA . ASP B 1 125 ? -42.587 138.630 -6.633 1.00 8.91 227 ASP B CA 1
ATOM 4294 C C . ASP B 1 125 ? -41.883 138.240 -7.915 1.00 9.10 227 ASP B C 1
ATOM 4295 O O . ASP B 1 125 ? -41.758 137.053 -8.201 1.00 9.91 227 ASP B O 1
ATOM 4304 N N . ASN B 1 126 ? -41.473 139.228 -8.725 1.00 8.76 228 ASN B N 1
ATOM 4305 C CA . ASN B 1 126 ? -40.893 138.865 -10.030 1.00 9.68 228 ASN B CA 1
ATOM 4306 C C . ASN B 1 126 ? -39.558 138.148 -9.904 1.00 8.95 228 ASN B C 1
ATOM 4307 O O . ASN B 1 126 ? -39.153 137.500 -10.881 1.00 10.86 228 ASN B O 1
ATOM 4318 N N . ASP B 1 127 ? -38.878 138.189 -8.768 1.00 8.62 229 ASP B N 1
ATOM 4319 C CA . ASP B 1 127 ? -37.597 137.525 -8.604 1.00 8.25 229 ASP B CA 1
ATOM 4320 C C . ASP B 1 127 ? -37.455 136.897 -7.193 1.00 7.75 229 ASP B C 1
ATOM 4321 O O . ASP B 1 127 ? -36.374 136.846 -6.627 1.00 7.82 229 ASP B O 1
ATOM 4330 N N . ASN B 1 128 ? -38.552 136.341 -6.693 1.00 7.79 230 ASN B N 1
ATOM 4331 C CA . ASN B 1 128 ? -38.613 135.559 -5.454 1.00 7.53 230 ASN B CA 1
ATOM 4332 C C . ASN B 1 128 ? -39.732 134.560 -5.632 1.00 6.86 230 ASN B C 1
ATOM 4333 O O . ASN B 1 128 ? -40.812 134.908 -6.113 1.00 8.15 230 ASN B O 1
ATOM 4344 N N . ASP B 1 129 ? -39.476 133.300 -5.215 1.00 7.22 231 ASP B N 1
ATOM 4345 C CA . ASP B 1 129 ? -40.476 132.253 -5.374 1.00 6.79 231 ASP B CA 1
ATOM 4346 C C . ASP B 1 129 ? -40.822 131.520 -4.070 1.00 7.01 231 ASP B C 1
ATOM 4347 O O . ASP B 1 129 ? -40.009 131.422 -3.164 1.00 7.54 231 ASP B O 1
ATOM 4356 N N . SER B 1 130 ? -42.050 131.017 -4.053 1.00 7.31 232 SER B N 1
ATOM 4357 C CA . SER B 1 130 ? -42.517 130.025 -3.063 1.00 7.04 232 SER B CA 1
ATOM 4358 C C . SER B 1 130 ? -43.233 128.951 -3.847 1.00 7.92 232 SER B C 1
ATOM 4359 O O . SER B 1 130 ? -44.183 129.255 -4.596 1.00 8.52 232 SER B O 1
ATOM 4367 N N . THR B 1 131 ? -42.765 127.701 -3.728 1.00 7.60 233 THR B N 1
ATOM 4368 C CA . THR B 1 131 ? -43.150 126.653 -4.677 1.00 7.64 233 THR B CA 1
ATOM 4369 C C . THR B 1 131 ? -43.654 125.392 -3.954 1.00 7.41 233 THR B C 1
ATOM 4370 O O . THR B 1 131 ? -43.350 125.134 -2.782 1.00 7.88 233 THR B O 1
ATOM 4381 N N . PHE B 1 132 ? -44.368 124.571 -4.746 1.00 7.11 234 PHE B N 1
ATOM 4382 C CA . PHE B 1 132 ? -44.966 123.324 -4.302 1.00 7.48 234 PHE B CA 1
ATOM 4383 C C . PHE B 1 132 ? -44.881 122.368 -5.475 1.00 7.29 234 PHE B C 1
ATOM 4384 O O . PHE B 1 132 ? -45.345 122.683 -6.574 1.00 7.14 234 PHE B O 1
ATOM 4401 N N . THR B 1 133 ? -44.280 121.193 -5.239 1.00 7.15 235 THR B N 1
ATOM 4402 C CA . THR B 1 133 ? -44.019 120.170 -6.263 1.00 6.58 235 THR B CA 1
ATOM 4403 C C . THR B 1 133 ? -44.473 118.821 -5.743 1.00 6.91 235 THR B C 1
ATOM 4404 O O . THR B 1 133 ? -44.270 118.490 -4.576 1.00 7.64 235 THR B O 1
ATOM 4415 N N . GLY B 1 134 ? -45.018 118.017 -6.620 1.00 7.49 236 GLY B N 1
ATOM 4416 C CA . GLY B 1 134 ? -45.358 116.646 -6.295 1.00 7.97 236 GLY B CA 1
ATOM 4417 C C . GLY B 1 134 ? -45.199 115.754 -7.526 1.00 8.08 236 GLY B C 1
ATOM 4418 O O . GLY B 1 134 ? -45.388 116.200 -8.661 1.00 8.55 236 GLY B O 1
ATOM 4422 N N . PHE B 1 135 ? -44.866 114.490 -7.295 1.00 7.92 237 PHE B N 1
ATOM 4423 C CA . PHE B 1 135 ? -44.748 113.560 -8.418 1.00 7.68 237 PHE B CA 1
ATOM 4424 C C . PHE B 1 135 ? -44.956 112.102 -7.985 1.00 7.69 237 PHE B C 1
ATOM 4425 O O . PHE B 1 135 ? -44.572 111.712 -6.886 1.00 7.95 237 PHE B O 1
ATOM 4442 N N . LEU B 1 136 ? -45.511 111.334 -8.909 1.00 7.63 238 LEU B N 1
ATOM 4443 C CA . LEU B 1 136 ? -45.566 109.887 -8.791 1.00 8.51 238 LEU B CA 1
ATOM 4444 C C . LEU B 1 136 ? -44.165 109.307 -8.932 1.00 7.94 238 LEU B C 1
ATOM 4445 O O . LEU B 1 136 ? -43.479 109.504 -9.944 1.00 8.81 238 LEU B O 1
ATOM 4461 N N . LEU B 1 137 ? -43.734 108.579 -7.913 1.00 8.13 239 LEU B N 1
ATOM 4462 C CA . LEU B 1 137 ? -42.449 107.878 -7.919 1.00 7.96 239 LEU B CA 1
ATOM 4463 C C . LEU B 1 137 ? -42.602 106.409 -8.304 1.00 8.72 239 LEU B C 1
ATOM 4464 O O . LEU B 1 137 ? -41.911 105.947 -9.238 1.00 9.56 239 LEU B O 1
ATOM 4480 N N . TYR B 1 138 ? -43.496 105.675 -7.643 1.00 8.30 240 TYR B N 1
ATOM 4481 C CA . TYR B 1 138 ? -43.726 104.260 -7.940 1.00 9.11 240 TYR B CA 1
ATOM 4482 C C . TYR B 1 138 ? -45.227 103.996 -8.119 1.00 8.56 240 TYR B C 1
ATOM 4483 O O . TYR B 1 138 ? -45.992 104.055 -7.155 1.00 9.34 240 TYR B O 1
ATOM 4501 N N . HIS B 1 139 ? -45.672 103.677 -9.332 1.00 9.68 241 HIS B N 1
ATOM 4502 C CA . HIS B 1 139 ? -47.040 103.244 -9.490 1.00 10.23 241 HIS B CA 1
ATOM 4503 C C . HIS B 1 139 ? -47.248 101.897 -8.812 1.00 10.36 241 HIS B C 1
ATOM 4504 O O . HIS B 1 139 ? -46.355 101.051 -8.805 1.00 11.19 241 HIS B O 1
ATOM 4518 N N . ASP B 1 140 ? -48.428 101.717 -8.243 1.00 10.44 242 ASP B N 1
ATOM 4519 C CA . ASP B 1 140 ? -48.782 100.422 -7.660 1.00 11.33 242 ASP B CA 1
ATOM 4520 C C . ASP B 1 140 ? -48.939 99.373 -8.760 1.00 13.97 242 ASP B C 1
ATOM 4521 O O . ASP B 1 140 ? -49.365 99.670 -9.892 1.00 14.58 242 ASP B O 1
ATOM 4530 N N . THR B 1 141 ? -48.618 98.132 -8.410 1.00 14.02 243 THR B N 1
ATOM 4531 C CA . THR B 1 141 ? -48.836 96.999 -9.303 1.00 18.57 243 THR B CA 1
ATOM 4532 C C . THR B 1 141 ? -49.566 95.921 -8.512 1.00 24.87 243 THR B C 1
ATOM 4533 O O . THR B 1 141 ? -49.491 95.851 -7.287 1.00 28.28 243 THR B O 1
ATOM 4544 N N . ASN B 1 142 ? -50.299 95.084 -9.209 1.00 32.25 244 ASN B N 1
ATOM 4545 C CA . ASN B 1 142 ? -51.152 94.135 -8.485 1.00 37.77 244 ASN B CA 1
ATOM 4546 C C . ASN B 1 142 ? -51.531 93.012 -9.401 1.00 41.52 244 ASN B C 1
ATOM 4547 O O . ASN B 1 142 ? -52.051 93.299 -10.488 1.00 43.26 244 ASN B O 1
ATOM 4552 N N . ALA C 1 6 ? -45.405 93.753 -15.078 1.00 37.87 108 ALA C N 1
ATOM 4553 C CA . ALA C 1 6 ? -44.919 95.115 -14.883 1.00 37.15 108 ALA C CA 1
ATOM 4554 C C . ALA C 1 6 ? -44.364 95.262 -13.470 1.00 36.13 108 ALA C C 1
ATOM 4555 O O . ALA C 1 6 ? -45.092 95.660 -12.555 1.00 38.94 108 ALA C O 1
ATOM 4561 N N . TYR C 1 7 ? -43.089 94.935 -13.291 1.00 31.60 109 TYR C N 1
ATOM 4562 C CA . TYR C 1 7 ? -42.470 94.967 -11.969 1.00 26.92 109 TYR C CA 1
ATOM 4563 C C . TYR C 1 7 ? -41.795 96.322 -11.728 1.00 22.77 109 TYR C C 1
ATOM 4564 O O . TYR C 1 7 ? -41.128 96.869 -12.613 1.00 24.06 109 TYR C O 1
ATOM 4582 N N . VAL C 1 8 ? -41.991 96.863 -10.523 1.00 16.99 110 VAL C N 1
ATOM 4583 C CA . VAL C 1 8 ? -41.354 98.097 -10.096 1.00 13.42 110 VAL C CA 1
ATOM 4584 C C . VAL C 1 8 ? -40.436 97.756 -8.942 1.00 11.25 110 VAL C C 1
ATOM 4585 O O . VAL C 1 8 ? -40.865 97.122 -7.976 1.00 11.28 110 VAL C O 1
ATOM 4598 N N . TYR C 1 9 ? -39.198 98.207 -9.026 1.00 10.23 111 TYR C N 1
ATOM 4599 C CA . TYR C 1 9 ? -38.249 98.103 -7.924 1.00 9.54 111 TYR C CA 1
ATOM 4600 C C . TYR C 1 9 ? -38.501 99.236 -6.923 1.00 9.74 111 TYR C C 1
ATOM 4601 O O . TYR C 1 9 ? -38.308 100.416 -7.250 1.00 10.74 111 TYR C O 1
ATOM 4619 N N . ARG C 1 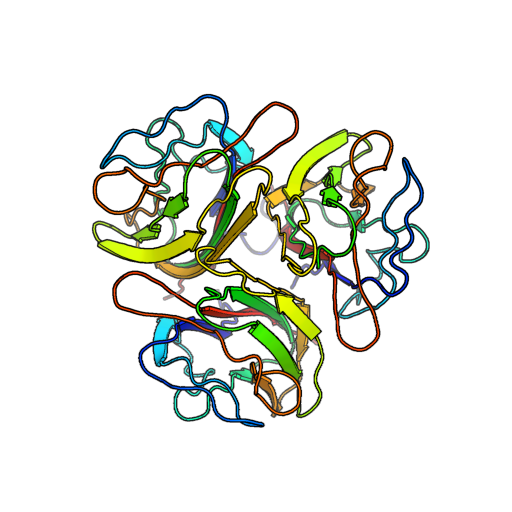10 ? -38.926 98.886 -5.707 1.00 9.29 112 ARG C N 1
ATOM 4620 C CA . ARG C 1 10 ? -39.287 99.877 -4.685 1.00 8.77 112 ARG C CA 1
ATOM 4621 C C . ARG C 1 10 ? -38.409 99.719 -3.446 1.00 8.32 112 ARG C C 1
ATOM 4622 O O . ARG C 1 10 ? -38.323 98.623 -2.903 1.00 9.21 112 ARG C O 1
ATOM 4643 N N . SER C 1 11 ? -37.836 100.817 -2.959 1.00 7.51 113 SER C N 1
ATOM 4644 C CA . SER C 1 11 ? -37.230 100.825 -1.642 1.00 7.09 113 SER C CA 1
ATOM 4645 C C . SER C 1 11 ? -37.244 102.278 -1.188 1.00 8.07 113 SER C C 1
ATOM 4646 O O . SER C 1 11 ? -36.532 103.110 -1.741 1.00 8.94 113 SER C O 1
ATOM 4654 N N . ALA C 1 12 ? -38.055 102.593 -0.183 1.00 7.90 114 ALA C N 1
ATOM 4655 C CA . ALA C 1 12 ? -38.230 103.983 0.207 1.00 7.87 114 ALA C CA 1
ATOM 4656 C C . ALA C 1 12 ? -38.724 104.069 1.644 1.00 8.45 114 ALA C C 1
ATOM 4657 O O . ALA C 1 12 ? -39.380 103.155 2.173 1.00 8.12 114 ALA C O 1
ATOM 4664 N N . PHE C 1 13 ? -38.484 105.235 2.237 1.00 8.42 115 PHE C N 1
ATOM 4665 C CA . PHE C 1 13 ? -38.946 105.525 3.589 1.00 8.16 115 PHE C CA 1
ATOM 4666 C C . PHE C 1 13 ? -39.120 107.023 3.724 1.00 7.39 115 PHE C C 1
ATOM 4667 O O . PHE C 1 13 ? -38.426 107.809 3.087 1.00 7.33 115 PHE C O 1
ATOM 4684 N N . SER C 1 14 ? -40.014 107.430 4.624 1.00 7.65 116 SER C N 1
ATOM 4685 C CA . SER C 1 14 ? -40.190 108.832 4.956 1.00 7.22 116 SER C CA 1
ATOM 4686 C C . SER C 1 14 ? -40.673 108.854 6.399 1.00 7.56 116 SER C C 1
ATOM 4687 O O . SER C 1 14 ? -41.721 108.255 6.721 1.00 7.87 116 SER C O 1
ATOM 4695 N N . VAL C 1 15 ? -39.927 109.531 7.263 1.00 7.23 117 VAL C N 1
ATOM 4696 C CA . VAL C 1 15 ? -40.112 109.390 8.706 1.00 8.01 117 VAL C CA 1
ATOM 4697 C C . VAL C 1 15 ? -39.938 110.758 9.355 1.00 7.90 117 VAL C C 1
ATOM 4698 O O . VAL C 1 15 ? -39.245 111.650 8.845 1.00 8.71 117 VAL C O 1
ATOM 4711 N N . GLY C 1 16 ? -40.534 110.893 10.546 1.00 9.21 118 GLY C N 1
ATOM 4712 C CA . GLY C 1 16 ? -40.452 112.127 11.296 1.00 8.97 118 GLY C CA 1
ATOM 4713 C C . GLY C 1 16 ? -40.083 111.919 12.749 1.00 8.85 118 GLY C C 1
ATOM 4714 O O . GLY C 1 16 ? -40.317 110.867 13.358 1.00 9.04 118 GLY C O 1
ATOM 4718 N N . LEU C 1 17 ? -39.490 112.963 13.299 1.00 8.06 119 LEU C N 1
ATOM 4719 C CA A LEU C 1 17 ? -39.161 112.984 14.705 0.84 8.87 119 LEU C CA 1
ATOM 4720 C CA B LEU C 1 17 ? -39.163 112.985 14.716 0.16 9.08 119 LEU C CA 1
ATOM 4721 C C . LEU C 1 17 ? -40.434 113.086 15.544 1.00 9.27 119 LEU C C 1
ATOM 4722 O O . LEU C 1 17 ? -41.363 113.811 15.197 1.00 9.56 119 LEU C O 1
ATOM 4751 N N . GLU C 1 18 ? -40.460 112.359 16.665 1.00 10.03 120 GLU C N 1
ATOM 4752 C CA . GLU C 1 18 ? -41.531 112.421 17.647 1.00 10.87 120 GLU C CA 1
ATOM 4753 C C . GLU C 1 18 ? -40.940 112.883 18.968 1.00 10.86 120 GLU C C 1
ATOM 4754 O O . GLU C 1 18 ? -40.500 114.047 19.071 1.00 12.82 120 GLU C O 1
ATOM 4766 N N . THR C 1 19 ? -40.867 112.028 19.969 1.00 10.76 121 THR C N 1
ATOM 4767 C CA . THR C 1 19 ? -40.357 112.461 21.261 1.00 11.21 121 THR C CA 1
ATOM 4768 C C . THR C 1 19 ? -38.888 112.105 21.499 1.00 11.26 121 THR C C 1
ATOM 4769 O O . THR C 1 19 ? -38.296 112.526 22.506 1.00 12.77 121 THR C O 1
ATOM 4780 N N . TYR C 1 20 ? -38.274 111.387 20.560 1.00 11.54 122 TYR C N 1
ATOM 4781 C CA . TYR C 1 20 ? -36.874 110.999 20.700 1.00 10.63 122 TYR C CA 1
ATOM 4782 C C . TYR C 1 20 ? -35.970 112.215 20.921 1.00 11.70 122 TYR C C 1
ATOM 4783 O O . TYR C 1 20 ? -36.127 113.258 20.263 1.00 12.72 122 TYR C O 1
ATOM 4801 N N . VAL C 1 21 ? -35.011 112.065 21.849 1.00 10.90 123 VAL C N 1
ATOM 4802 C CA . VAL C 1 21 ? -34.015 113.091 22.174 1.00 11.86 123 VAL C CA 1
ATOM 4803 C C . VAL C 1 21 ? -32.647 112.639 21.653 1.00 11.22 123 VAL C C 1
ATOM 4804 O O . VAL C 1 21 ? -32.181 111.544 21.972 1.00 10.46 123 VAL C O 1
ATOM 4817 N N . THR C 1 22 ? -31.975 113.476 20.879 1.00 12.42 124 THR C N 1
ATOM 4818 C CA . THR C 1 22 ? -30.696 113.096 20.294 1.00 13.08 124 THR C CA 1
ATOM 4819 C C . THR C 1 22 ? -29.625 112.881 21.358 1.00 13.13 124 THR C C 1
ATOM 4820 O O . THR C 1 22 ? -29.625 113.487 22.445 1.00 15.29 124 THR C O 1
ATOM 4831 N N . ILE C 1 23 ? -28.679 112.040 21.009 1.00 12.84 125 ILE C N 1
ATOM 4832 C CA . ILE C 1 23 ? -27.533 111.685 21.845 1.00 15.47 125 ILE C CA 1
ATOM 4833 C C . ILE C 1 23 ? -26.261 111.783 21.015 1.00 14.19 125 ILE C C 1
ATOM 4834 O O . ILE C 1 23 ? -26.285 111.402 19.828 1.00 13.76 125 ILE C O 1
ATOM 4850 N N . PRO C 1 24 ? -25.148 112.252 21.561 1.00 14.11 126 PRO C N 1
ATOM 4851 C CA . PRO C 1 24 ? -23.931 112.368 20.742 1.00 14.48 126 PRO C CA 1
ATOM 4852 C C . PRO C 1 24 ? -23.547 111.052 20.127 1.00 13.46 126 PRO C C 1
ATOM 4853 O O . PRO C 1 24 ? -23.640 109.977 20.744 1.00 14.91 126 PRO C O 1
ATOM 4864 N N . ASN C 1 25 ? -23.077 111.133 18.896 1.00 12.34 127 ASN C N 1
ATOM 4865 C CA . ASN C 1 25 ? -22.461 110.008 18.193 1.00 14.51 127 ASN C CA 1
ATOM 4866 C C . ASN C 1 25 ? -23.423 108.869 17.919 1.00 13.95 127 ASN C C 1
ATOM 4867 O O . ASN C 1 25 ? -22.967 107.748 17.650 1.00 18.39 127 ASN C O 1
ATOM 4878 N N . MET C 1 26 ? -24.733 109.112 17.976 1.00 13.36 128 MET C N 1
ATOM 4879 C CA A MET C 1 26 ? -25.751 108.108 17.706 0.40 14.77 128 MET C CA 1
ATOM 4880 C CA B MET C 1 26 ? -25.767 108.106 17.718 0.60 13.38 128 MET C CA 1
ATOM 4881 C C . MET C 1 26 ? -26.687 108.551 16.586 1.00 12.43 128 MET C C 1
ATOM 4882 O O . MET C 1 26 ? -27.021 109.731 16.476 1.00 11.13 128 MET C O 1
ATOM 4907 N N . PRO C 1 27 ? -27.131 107.627 15.748 1.00 10.84 129 PRO C N 1
ATOM 4908 C CA . PRO C 1 27 ? -28.160 107.979 14.754 1.00 10.49 129 PRO C CA 1
ATOM 4909 C C . PRO C 1 27 ? -29.388 108.592 15.415 1.00 10.56 129 PRO C C 1
ATOM 4910 O O . PRO C 1 27 ? -29.821 108.190 16.495 1.00 10.77 129 PRO C O 1
ATOM 4921 N N . ILE C 1 28 ? -29.982 109.541 14.717 1.00 10.75 130 ILE C N 1
ATOM 4922 C CA . ILE C 1 28 ? -31.250 110.136 15.130 1.00 10.16 130 ILE C CA 1
ATOM 4923 C C . ILE C 1 28 ? -32.388 109.183 14.777 1.00 9.70 130 ILE C C 1
ATOM 4924 O O . ILE C 1 28 ? -32.563 108.815 13.607 1.00 11.19 130 ILE C O 1
ATOM 4940 N N . ARG C 1 29 ? -33.193 108.818 15.764 1.00 8.98 131 ARG C N 1
ATOM 4941 C CA . ARG C 1 29 ? -34.261 107.840 15.589 1.00 9.84 131 ARG C CA 1
ATOM 4942 C C . ARG C 1 29 ? -35.593 108.525 15.318 1.00 9.48 131 ARG C C 1
ATOM 4943 O O . ARG C 1 29 ? -36.334 108.924 16.226 1.00 11.79 131 ARG C O 1
ATOM 4964 N N . PHE C 1 30 ? -35.896 108.697 14.028 1.00 10.10 132 PHE C N 1
ATOM 4965 C CA . PHE C 1 30 ? -37.195 109.167 13.582 1.00 9.60 132 PHE C CA 1
ATOM 4966 C C . PHE C 1 30 ? -38.197 108.028 13.660 1.00 10.36 132 PHE C C 1
ATOM 4967 O O . PHE C 1 30 ? -37.918 106.933 13.134 1.00 11.72 132 PHE C O 1
ATOM 4984 N N . THR C 1 31 ? -39.342 108.245 14.318 1.00 10.17 133 THR C N 1
ATOM 4985 C CA . THR C 1 31 ? -40.314 107.181 14.618 1.00 10.60 133 THR C CA 1
ATOM 4986 C C . THR C 1 31 ? -41.722 107.394 14.056 1.00 12.30 133 THR C C 1
ATOM 4987 O O . THR C 1 31 ? -42.534 106.467 14.098 1.00 13.31 133 THR C O 1
ATOM 4998 N N . LYS C 1 32 ? -42.050 108.564 13.542 1.00 10.72 134 LYS C N 1
ATOM 4999 C CA . LYS C 1 32 ? -43.319 108.787 12.854 1.00 11.33 134 LYS C CA 1
ATOM 5000 C C . LYS C 1 32 ? -43.161 108.260 11.443 1.00 10.32 134 LYS C C 1
ATOM 5001 O O . LYS C 1 32 ? -42.269 108.683 10.732 1.00 11.54 134 LYS C O 1
ATOM 5020 N N . ILE C 1 33 ? -43.998 107.317 11.061 1.00 10.67 135 ILE C N 1
ATOM 5021 C CA . ILE C 1 33 ? -43.853 106.645 9.799 1.00 10.03 135 ILE C CA 1
ATOM 5022 C C . ILE C 1 33 ? -44.838 107.245 8.815 1.00 10.23 135 ILE C C 1
ATOM 5023 O O . ILE C 1 33 ? -46.030 106.965 8.871 1.00 12.86 135 ILE C O 1
ATOM 5039 N N . PHE C 1 34 ? -44.325 108.032 7.846 1.00 9.01 136 PHE C N 1
ATOM 5040 C CA . PHE C 1 34 ? -45.130 108.467 6.714 1.00 9.11 136 PHE C CA 1
ATOM 5041 C C . PHE C 1 34 ? -45.202 107.343 5.676 1.00 9.39 136 PHE C C 1
ATOM 5042 O O . PHE C 1 34 ? -46.271 107.095 5.110 1.00 10.47 136 PHE C O 1
ATOM 5059 N N . TYR C 1 35 ? -44.072 106.637 5.453 1.00 9.66 137 TYR C N 1
ATOM 5060 C CA . TYR C 1 35 ? -43.989 105.484 4.576 1.00 8.79 137 TYR C CA 1
ATOM 5061 C C . TYR C 1 35 ? -42.781 104.652 4.972 1.00 8.97 137 TYR C C 1
ATOM 5062 O O . TYR C 1 35 ? -41.702 105.176 5.173 1.00 9.21 137 TYR C O 1
ATOM 5080 N N . ASN C 1 36 ? -42.963 103.324 4.992 1.00 9.34 138 ASN C N 1
ATOM 5081 C CA . ASN C 1 36 ? -41.807 102.429 5.183 1.00 9.77 138 ASN C CA 1
ATOM 5082 C C . ASN C 1 36 ? -42.203 101.014 4.768 1.00 10.64 138 ASN C C 1
ATOM 5083 O O . ASN C 1 36 ? -41.964 100.036 5.491 1.00 10.61 138 ASN C O 1
ATOM 5094 N N . GLN C 1 37 ? -42.802 100.888 3.595 1.00 10.38 139 GLN C N 1
ATOM 5095 C CA . GLN C 1 37 ? -43.508 99.656 3.259 1.00 11.75 139 GLN C CA 1
ATOM 5096 C C . GLN C 1 37 ? -42.583 98.459 3.108 1.00 11.99 139 GLN C C 1
ATOM 5097 O O . GLN C 1 37 ? -43.022 97.322 3.304 1.00 13.64 139 GLN C O 1
ATOM 5111 N N . GLN C 1 38 ? -41.308 98.683 2.738 1.00 10.26 140 GLN C N 1
ATOM 5112 C CA . GLN C 1 38 ? -40.362 97.591 2.575 1.00 11.21 140 GLN C CA 1
ATOM 5113 C C . GLN C 1 38 ? -39.652 97.255 3.878 1.00 11.73 140 GLN C C 1
ATOM 5114 O O . GLN C 1 38 ? -38.877 96.285 3.916 1.00 11.42 140 GLN C O 1
ATOM 5128 N N . ASN C 1 39 ? -39.876 98.059 4.937 1.00 10.77 141 ASN C N 1
ATOM 5129 C CA . ASN C 1 39 ? -39.123 97.895 6.188 1.00 12.65 141 ASN C CA 1
ATOM 5130 C C . ASN C 1 39 ? -37.612 98.016 5.992 1.00 11.75 141 ASN C C 1
ATOM 5131 O O . ASN C 1 39 ? -36.828 97.395 6.713 1.00 12.99 141 ASN C O 1
ATOM 5142 N N . HIS C 1 40 ? -37.175 98.830 5.016 1.00 10.10 142 HIS C N 1
ATOM 5143 C CA . HIS C 1 40 ? -35.740 99.028 4.804 1.00 9.66 142 HIS C CA 1
ATOM 5144 C C . HIS C 1 40 ? -35.148 100.106 5.708 1.00 10.01 142 HIS C C 1
ATOM 5145 O O . HIS C 1 40 ? -33.936 100.153 5.856 1.00 10.64 142 HIS C O 1
ATOM 5159 N N . TYR C 1 41 ? -35.993 100.942 6.308 1.00 9.97 143 TYR C N 1
ATOM 5160 C CA . TYR C 1 41 ? -35.583 101.816 7.415 1.00 10.00 143 TYR C CA 1
ATOM 5161 C C . TYR C 1 41 ? -35.943 101.104 8.719 1.00 10.59 143 TYR C C 1
ATOM 5162 O O . TYR C 1 41 ? -37.057 100.588 8.860 1.00 11.16 143 TYR C O 1
ATOM 5180 N N . ASP C 1 42 ? -35.009 101.100 9.647 1.00 9.98 144 ASP C N 1
ATOM 5181 C CA . ASP C 1 42 ? -35.168 100.429 10.942 1.00 10.21 144 ASP C CA 1
ATOM 5182 C C . ASP C 1 42 ? -35.358 101.506 12.006 1.00 11.01 144 ASP C C 1
ATOM 5183 O O . ASP C 1 42 ? -34.399 102.160 12.414 1.00 11.07 144 ASP C O 1
ATOM 5192 N N . GLY C 1 43 ? -36.607 101.678 12.467 1.00 12.11 145 GLY C N 1
ATOM 5193 C CA . GLY C 1 43 ? -36.883 102.680 13.482 1.00 13.36 145 GLY C CA 1
ATOM 5194 C C . GLY C 1 43 ? -36.194 102.389 14.801 1.00 12.40 145 GLY C C 1
ATOM 5195 O O . GLY C 1 43 ? -36.024 103.323 15.609 1.00 14.97 145 GLY C O 1
ATOM 5199 N N . SER C 1 44 ? -35.846 101.138 15.075 1.00 11.68 146 SER C N 1
ATOM 5200 C CA A SER C 1 44 ? -35.155 100.858 16.326 0.49 11.31 146 SER C CA 1
ATOM 5201 C CA B SER C 1 44 ? -35.146 100.830 16.320 0.51 11.76 146 SER C CA 1
ATOM 5202 C C . SER C 1 44 ? -33.726 101.405 16.338 1.00 11.02 146 SER C C 1
ATOM 5203 O O . SER C 1 44 ? -33.138 101.542 17.429 1.00 11.54 146 SER C O 1
ATOM 5216 N N . THR C 1 45 ? -33.137 101.705 15.169 1.00 10.03 147 THR C N 1
ATOM 5217 C CA . THR C 1 45 ? -31.787 102.234 15.137 1.00 11.63 147 THR C CA 1
ATOM 5218 C C . THR C 1 45 ? -31.636 103.550 14.391 1.00 11.41 147 THR C C 1
ATOM 5219 O O . THR C 1 45 ? -30.572 104.157 14.493 1.00 12.60 147 THR C O 1
ATOM 5230 N N . GLY C 1 46 ? -32.629 103.987 13.630 1.00 10.06 148 GLY C N 1
ATOM 5231 C CA . GLY C 1 46 ? -32.508 105.208 12.833 1.00 10.66 148 GLY C CA 1
ATOM 5232 C C . GLY C 1 46 ? -31.812 105.024 11.494 1.00 10.63 148 GLY C C 1
ATOM 5233 O O . GLY C 1 46 ? -31.559 106.012 10.800 1.00 10.32 148 GLY C O 1
ATOM 5237 N N . LYS C 1 47 ? -31.507 103.784 11.112 1.00 9.64 149 LYS C N 1
ATOM 5238 C CA . LYS C 1 47 ? -30.731 103.530 9.914 1.00 9.80 149 LYS C CA 1
ATOM 5239 C C . LYS C 1 47 ? -31.556 102.980 8.762 1.00 9.30 149 LYS C C 1
ATOM 5240 O O . LYS C 1 47 ? -32.407 102.101 8.961 1.00 10.36 149 LYS C O 1
ATOM 5259 N N . PHE C 1 48 ? -31.250 103.512 7.580 1.00 9.91 150 PHE C N 1
ATOM 5260 C CA . PHE C 1 48 ? -31.690 102.929 6.317 1.00 10.22 150 PHE C CA 1
ATOM 5261 C C . PHE C 1 48 ? -30.616 101.965 5.809 1.00 11.26 150 PHE C C 1
ATOM 5262 O O . PHE C 1 48 ? -29.415 102.258 5.860 1.00 11.52 150 PHE C O 1
ATOM 5279 N N . HIS C 1 49 ? -31.071 100.800 5.324 1.00 9.55 151 HIS C N 1
ATOM 5280 C CA . HIS C 1 49 ? -30.183 99.754 4.800 1.00 9.63 151 HIS C CA 1
ATOM 5281 C C . HIS C 1 49 ? -30.472 99.526 3.315 1.00 10.82 151 HIS C C 1
ATOM 5282 O O . HIS C 1 49 ? -31.608 99.266 2.929 1.00 10.77 151 HIS C O 1
ATOM 5296 N N . CYS C 1 50 ? -29.435 99.581 2.482 1.00 9.46 152 CYS C N 1
ATOM 5297 C CA . CYS C 1 50 ? -29.611 99.286 1.051 1.00 9.09 152 CYS C CA 1
ATOM 5298 C C . CYS C 1 50 ? -29.858 97.799 0.807 1.00 8.91 152 CYS C C 1
ATOM 5299 O O . CYS C 1 50 ? -29.011 96.943 1.145 1.00 8.79 152 CYS C O 1
ATOM 5307 N N . ASN C 1 51 ? -31.018 97.506 0.249 1.00 8.86 153 ASN C N 1
ATOM 5308 C CA . ASN C 1 51 ? -31.405 96.149 -0.127 1.00 8.81 153 ASN C CA 1
ATOM 5309 C C . ASN C 1 51 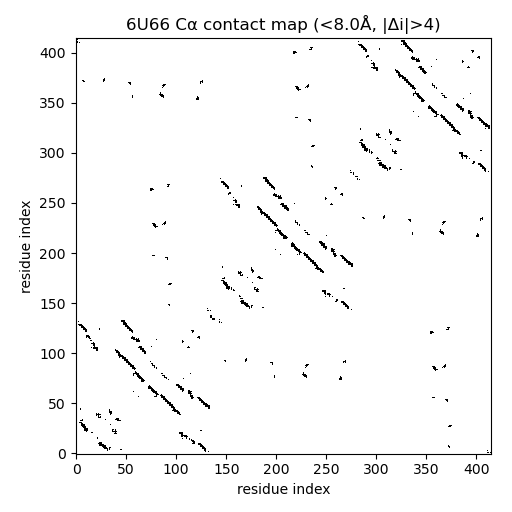? -31.564 95.969 -1.642 1.00 9.27 153 ASN C C 1
ATOM 5310 O O . ASN C 1 51 ? -31.916 94.865 -2.098 1.00 9.81 153 ASN C O 1
ATOM 5321 N N . ILE C 1 52 ? -31.300 97.004 -2.422 1.00 8.70 154 ILE C N 1
ATOM 5322 C CA . ILE C 1 52 ? -31.365 97.016 -3.884 1.00 8.66 154 ILE C CA 1
ATOM 5323 C C . ILE C 1 52 ? -30.240 97.918 -4.381 1.00 8.72 154 ILE C C 1
ATOM 5324 O O . ILE C 1 52 ? -30.341 99.152 -4.230 1.00 9.00 154 ILE C O 1
ATOM 5340 N N . PRO C 1 53 ? -29.131 97.412 -4.942 1.00 8.04 155 PRO C N 1
ATOM 5341 C CA . PRO C 1 53 ? -28.046 98.305 -5.389 1.00 8.24 155 PRO C CA 1
ATOM 5342 C C . PRO C 1 53 ? -28.590 99.286 -6.408 1.00 7.73 155 PRO C C 1
ATOM 5343 O O . PRO C 1 53 ? -29.347 98.922 -7.300 1.00 7.92 155 PRO C O 1
ATOM 5354 N N . GLY C 1 54 ? -28.233 100.561 -6.259 1.00 7.93 156 GLY C N 1
ATOM 5355 C CA . GLY C 1 54 ? -28.749 101.575 -7.177 1.00 8.11 156 GLY C CA 1
ATOM 5356 C C . GLY C 1 54 ? -28.492 102.973 -6.662 1.00 7.76 156 GLY C C 1
ATOM 5357 O O . GLY C 1 54 ? -27.791 103.191 -5.676 1.00 7.75 156 GLY C O 1
ATOM 5361 N N . LEU C 1 55 ? -29.117 103.909 -7.339 1.00 7.48 157 LEU C N 1
ATOM 5362 C CA . LEU C 1 55 ? -29.012 105.335 -7.022 1.00 6.96 157 LEU C CA 1
ATOM 5363 C C . LEU C 1 55 ? -30.175 105.739 -6.132 1.00 6.99 157 LEU C C 1
ATOM 5364 O O . LEU C 1 55 ? -31.321 105.521 -6.508 1.00 7.40 157 LEU C O 1
ATOM 5380 N N . TYR C 1 56 ? -29.862 106.390 -5.012 1.00 6.82 158 TYR C N 1
ATOM 5381 C CA . TYR C 1 56 ? -30.822 106.804 -3.998 1.00 6.63 158 TYR C CA 1
ATOM 5382 C C . TYR C 1 56 ? -30.800 108.321 -3.821 1.00 6.53 158 TYR C C 1
ATOM 5383 O O . TYR C 1 56 ? -29.738 108.929 -3.842 1.00 7.71 158 TYR C O 1
ATOM 5401 N N . TYR C 1 57 ? -31.981 108.896 -3.574 1.00 7.06 159 TYR C N 1
ATOM 5402 C CA . TYR C 1 57 ? -32.137 110.286 -3.160 1.00 7.18 159 TYR C CA 1
ATOM 5403 C C . TYR C 1 57 ? -32.497 110.337 -1.692 1.00 6.94 159 TYR C C 1
ATOM 5404 O O . TYR C 1 57 ? -33.386 109.598 -1.251 1.00 7.65 159 TYR C O 1
ATOM 5422 N N . PHE C 1 58 ? -31.833 111.227 -0.950 1.00 7.13 160 PHE C N 1
ATOM 5423 C CA . PHE C 1 58 ? -32.123 111.475 0.457 1.00 6.72 160 PHE C CA 1
ATOM 5424 C C . PHE C 1 58 ? -32.408 112.953 0.652 1.00 7.52 160 PHE C C 1
ATOM 5425 O O . PHE C 1 58 ? -31.707 113.797 0.075 1.00 7.67 160 PHE C O 1
ATOM 5442 N N . ALA C 1 59 ? -33.419 113.259 1.501 1.00 7.17 161 ALA C N 1
ATOM 5443 C CA . ALA C 1 59 ? -33.791 114.648 1.763 1.00 7.74 161 ALA C CA 1
ATOM 5444 C C . ALA C 1 59 ? -34.277 114.761 3.204 1.00 8.33 161 ALA C C 1
ATOM 5445 O O . ALA C 1 59 ? -35.176 113.998 3.613 1.00 9.98 161 ALA C O 1
ATOM 5452 N N . TYR C 1 60 ? -33.767 115.745 3.920 1.00 7.40 162 TYR C N 1
ATOM 5453 C CA . TYR C 1 60 ? -34.190 115.965 5.318 1.00 7.43 162 TYR C CA 1
ATOM 5454 C C . TYR C 1 60 ? -34.490 117.433 5.558 1.00 6.81 162 TYR C C 1
ATOM 5455 O O . TYR C 1 60 ? -33.954 118.324 4.890 1.00 7.25 162 TYR C O 1
ATOM 5473 N N . HIS C 1 61 ? -35.378 117.665 6.528 1.00 7.18 163 HIS C N 1
ATOM 5474 C CA . HIS C 1 61 ? -35.919 118.978 6.881 1.00 7.70 163 HIS C CA 1
ATOM 5475 C C . HIS C 1 61 ? -36.021 119.039 8.400 1.00 7.90 163 HIS C C 1
ATOM 5476 O O . HIS C 1 61 ? -36.619 118.135 8.994 1.00 8.77 163 HIS C O 1
ATOM 5490 N N . ILE C 1 62 ? -35.438 120.072 8.994 1.00 7.83 164 ILE C N 1
ATOM 5491 C CA A ILE C 1 62 ? -35.317 120.161 10.445 0.41 7.94 164 ILE C CA 1
ATOM 5492 C CA B ILE C 1 62 ? -35.329 120.160 10.446 0.59 8.31 164 ILE C CA 1
ATOM 5493 C C . ILE C 1 62 ? -35.871 121.499 10.907 1.00 7.53 164 ILE C C 1
ATOM 5494 O O . ILE C 1 62 ? -35.420 122.572 10.459 1.00 8.02 164 ILE C O 1
ATOM 5523 N N . THR C 1 63 ? -36.792 121.439 11.881 1.00 7.78 165 THR C N 1
ATOM 5524 C CA . THR C 1 63 ? -37.206 122.622 12.620 1.00 7.07 165 THR C CA 1
ATOM 5525 C C . THR C 1 63 ? -36.121 122.900 13.656 1.00 8.10 165 THR C C 1
ATOM 5526 O O . THR C 1 63 ? -35.805 122.026 14.483 1.00 8.62 165 THR C O 1
ATOM 5537 N N . VAL C 1 64 ? -35.569 124.123 13.609 1.00 7.44 166 VAL C N 1
ATOM 5538 C CA . VAL C 1 64 ? -34.444 124.568 14.435 1.00 8.77 166 VAL C CA 1
ATOM 5539 C C . VAL C 1 64 ? -34.998 125.472 15.533 1.00 8.78 166 VAL C C 1
ATOM 5540 O O . VAL C 1 64 ? -35.517 126.572 15.258 1.00 8.61 166 VAL C O 1
ATOM 5553 N N . TYR C 1 65 ? -34.915 125.014 16.789 1.00 9.16 167 TYR C N 1
ATOM 5554 C CA . TYR C 1 65 ? -35.515 125.727 17.922 1.00 9.21 167 TYR C CA 1
ATOM 5555 C C . TYR C 1 65 ? -34.665 125.500 19.180 1.00 10.51 167 TYR C C 1
ATOM 5556 O O . TYR C 1 65 ? -34.273 124.377 19.480 1.00 11.27 167 TYR C O 1
ATOM 5574 N N . MET C 1 66 ? -34.369 126.610 19.879 1.00 11.28 168 MET C N 1
ATOM 5575 C CA . MET C 1 66 ? -33.735 126.686 21.190 1.00 11.44 168 MET C CA 1
ATOM 5576 C C . MET C 1 66 ? -32.222 126.543 21.159 1.00 11.90 168 MET C C 1
ATOM 5577 O O . MET C 1 66 ? -31.545 127.087 22.035 1.00 13.36 168 MET C O 1
ATOM 5591 N N . LYS C 1 67 ? -31.673 125.855 20.167 1.00 11.34 169 LYS C N 1
ATOM 5592 C CA . LYS C 1 67 ? -30.229 125.654 20.064 1.00 11.58 169 LYS C CA 1
ATOM 5593 C C . LYS C 1 67 ? -29.874 125.525 18.591 1.00 10.22 169 LYS C C 1
ATOM 5594 O O . LYS C 1 67 ? -30.701 125.117 17.814 1.00 9.87 169 LYS C O 1
ATOM 5613 N N . ASP C 1 68 ? -28.634 125.889 18.260 1.00 9.50 170 ASP C N 1
ATOM 5614 C CA . ASP C 1 68 ? -28.101 125.631 16.932 1.00 9.71 170 ASP C CA 1
ATOM 5615 C C . ASP C 1 68 ? -28.324 124.162 16.542 1.00 9.35 170 ASP C C 1
ATOM 5616 O O . ASP C 1 68 ? -28.332 123.248 17.369 1.00 9.68 170 ASP C O 1
ATOM 5625 N N . VAL C 1 69 ? -28.483 123.948 15.255 1.00 8.46 171 VAL C N 1
ATOM 5626 C CA . VAL C 1 69 ? -28.558 122.625 14.652 1.00 7.81 171 VAL C CA 1
ATOM 5627 C C . VAL C 1 69 ? -27.373 122.442 13.710 1.00 8.41 171 VAL C C 1
ATOM 5628 O O . VAL C 1 69 ? -27.135 123.270 12.811 1.00 8.69 171 VAL C O 1
ATOM 5641 N N . LYS C 1 70 ? -26.665 121.336 13.844 1.00 7.82 172 LYS C N 1
ATOM 5642 C CA . LYS C 1 70 ? -25.740 120.903 12.800 1.00 8.14 172 LYS C CA 1
ATOM 5643 C C . LYS C 1 70 ? -25.859 119.397 12.694 1.00 8.50 172 LYS C C 1
ATOM 5644 O O . LYS C 1 70 ? -25.654 118.704 13.694 1.00 8.83 172 LYS C O 1
ATOM 5663 N N . VAL C 1 71 ? -26.201 118.904 11.493 1.00 8.31 173 VAL C N 1
ATOM 5664 C CA . VAL C 1 71 ? -26.370 117.470 11.253 1.00 8.68 173 VAL C CA 1
ATOM 5665 C C . VAL C 1 71 ? -25.409 117.026 10.172 1.00 8.40 173 VAL C C 1
ATOM 5666 O O . VAL C 1 71 ? -24.988 117.804 9.296 1.00 9.32 173 VAL C O 1
ATOM 5679 N N . SER C 1 72 ? -25.114 115.743 10.203 1.00 9.40 174 SER C N 1
ATOM 5680 C CA . SER C 1 72 ? -24.253 115.029 9.260 1.00 9.71 174 SER C CA 1
ATOM 5681 C C . SER C 1 72 ? -25.037 113.839 8.735 1.00 10.07 174 SER C C 1
ATOM 5682 O O . SER C 1 72 ? -25.573 113.018 9.498 1.00 9.99 174 SER C O 1
ATOM 5690 N N . LEU C 1 73 ? -25.076 113.706 7.403 1.00 9.43 175 LEU C N 1
ATOM 5691 C CA . LEU C 1 73 ? -25.617 112.507 6.774 1.00 9.77 175 LEU C CA 1
ATOM 5692 C C . LEU C 1 73 ? -24.463 111.506 6.624 1.00 10.45 175 LEU C C 1
ATOM 5693 O O . LEU C 1 73 ? -23.450 111.809 5.974 1.00 12.21 175 LEU C O 1
ATOM 5709 N N . PHE C 1 74 ? -24.601 110.348 7.266 1.00 10.22 176 PHE C N 1
ATOM 5710 C CA . PHE C 1 74 ? -23.599 109.280 7.244 1.00 10.57 176 PHE C CA 1
ATOM 5711 C C . PHE C 1 74 ? -23.934 108.218 6.209 1.00 10.67 176 PHE C C 1
ATOM 5712 O O . PHE C 1 74 ? -25.109 107.897 5.980 1.00 10.51 176 PHE C O 1
ATOM 5729 N N . LYS C 1 75 ? -22.886 107.712 5.535 1.00 10.55 177 LYS C N 1
ATOM 5730 C CA . LYS C 1 75 ? -22.998 106.518 4.676 1.00 11.73 177 LYS C CA 1
ATOM 5731 C C . LYS C 1 75 ? -21.875 105.593 5.107 1.00 13.75 177 LYS C C 1
ATOM 5732 O O . LYS C 1 75 ? -20.705 105.974 5.088 1.00 14.38 177 LYS C O 1
ATOM 5751 N N . LYS C 1 76 ? -22.230 104.396 5.507 1.00 16.68 178 LYS C N 1
ATOM 5752 C CA . LYS C 1 76 ? -21.238 103.374 5.903 1.00 20.73 178 LYS C CA 1
ATOM 5753 C C . LYS C 1 76 ? -20.212 103.927 6.900 1.00 21.55 178 LYS C C 1
ATOM 5754 O O . LYS C 1 76 ? -19.000 103.753 6.734 1.00 23.39 178 LYS C O 1
ATOM 5766 N N . ASP C 1 77 ? -20.674 104.603 7.928 1.00 22.33 179 ASP C N 1
ATOM 5767 C CA . ASP C 1 77 ? -19.807 105.059 9.025 1.00 22.51 179 ASP C CA 1
ATOM 5768 C C . ASP C 1 77 ? -18.902 106.250 8.678 1.00 18.83 179 ASP C C 1
ATOM 5769 O O . ASP C 1 77 ? -18.003 106.568 9.461 1.00 20.69 179 ASP C O 1
ATOM 5778 N N . LYS C 1 78 ? -19.138 106.936 7.555 1.00 16.59 180 LYS C N 1
ATOM 5779 C CA . LYS C 1 78 ? -18.459 108.178 7.226 1.00 17.60 180 LYS C CA 1
ATOM 5780 C C . LYS C 1 78 ? -19.483 109.289 7.021 1.00 15.94 180 LYS C C 1
ATOM 5781 O O . LYS C 1 78 ? -20.467 109.109 6.317 1.00 13.85 180 LYS C O 1
ATOM 5785 N N . ALA C 1 79 ? -19.206 110.472 7.575 1.00 15.48 181 ALA C N 1
ATOM 5786 C CA . ALA C 1 79 ? -20.022 111.641 7.269 1.00 13.90 181 ALA C CA 1
ATOM 5787 C C . ALA C 1 79 ? -19.815 112.086 5.821 1.00 14.73 181 ALA C C 1
ATOM 5788 O O . ALA C 1 79 ? -18.682 112.287 5.390 1.00 17.17 181 ALA C O 1
ATOM 5795 N N . MET C 1 80 ? -20.913 112.195 5.060 1.00 14.13 182 MET C N 1
ATOM 5796 C CA A MET C 1 80 ? -20.921 112.565 3.646 0.92 15.59 182 MET C CA 1
ATOM 5797 C CA B MET C 1 80 ? -20.876 112.576 3.662 0.08 14.19 182 MET C CA 1
ATOM 5798 C C . MET C 1 80 ? -21.255 114.025 3.409 1.00 12.90 182 MET C C 1
ATOM 5799 O O . MET C 1 80 ? -20.802 114.594 2.415 1.00 12.93 182 MET C O 1
ATOM 5824 N N . LEU C 1 81 ? -22.069 114.636 4.278 1.00 11.95 183 LEU C N 1
ATOM 5825 C CA . LEU C 1 81 ? -22.793 115.863 3.975 1.00 10.92 183 LEU C CA 1
ATOM 5826 C C . LEU C 1 81 ? -23.087 116.528 5.301 1.00 9.32 183 LEU C C 1
ATOM 5827 O O . LEU C 1 81 ? -23.487 115.842 6.279 1.00 9.75 183 LEU C O 1
ATOM 5843 N N . PHE C 1 82 ? -22.931 117.868 5.349 1.00 8.47 184 PHE C N 1
ATOM 5844 C CA . PHE C 1 82 ? -23.111 118.650 6.573 1.00 8.89 184 PHE C CA 1
ATOM 5845 C C . PHE C 1 82 ? -24.083 119.779 6.347 1.00 8.94 184 PHE C C 1
ATOM 5846 O O . PHE C 1 82 ? -24.002 120.475 5.329 1.00 9.97 184 PHE C O 1
ATOM 5863 N N . THR C 1 83 ? -24.966 120.003 7.330 1.00 8.21 185 THR C N 1
ATOM 5864 C CA . THR C 1 83 ? -25.942 121.098 7.266 1.00 7.78 185 THR C CA 1
ATOM 5865 C C . THR C 1 83 ? -25.991 121.805 8.617 1.00 7.56 185 THR C C 1
ATOM 5866 O O . THR C 1 83 ? -26.396 121.200 9.619 1.00 8.12 185 THR C O 1
ATOM 5877 N N . TYR C 1 84 ? -25.600 123.093 8.622 1.00 6.82 186 TYR C N 1
ATOM 5878 C CA . TYR C 1 84 ? -25.545 123.927 9.831 1.00 7.83 186 TYR C CA 1
ATOM 5879 C C . TYR C 1 84 ? -26.549 125.075 9.755 1.00 7.70 186 TYR C C 1
ATOM 5880 O O . TYR C 1 84 ? -26.654 125.775 8.741 1.00 8.14 186 TYR C O 1
ATOM 5898 N N . ASP C 1 85 ? -27.245 125.328 10.870 1.00 7.83 187 ASP C N 1
ATOM 5899 C CA . ASP C 1 85 ? -28.203 126.427 10.967 1.00 8.41 187 ASP C CA 1
ATOM 5900 C C . ASP C 1 85 ? -28.162 126.936 12.402 1.00 8.71 187 ASP C C 1
ATOM 5901 O O . ASP C 1 85 ? -28.544 126.209 13.323 1.00 9.21 187 ASP C O 1
ATOM 5910 N N . GLN C 1 86 ? -27.704 128.171 12.578 1.00 8.64 188 GLN C N 1
ATOM 5911 C CA . GLN C 1 86 ? -27.699 128.782 13.924 1.00 8.85 188 GLN C CA 1
ATOM 5912 C C . GLN C 1 86 ? -29.122 129.205 14.319 1.00 8.98 188 GLN C C 1
ATOM 5913 O O . GLN C 1 86 ? -29.924 129.616 13.486 1.00 8.95 188 GLN C O 1
ATOM 5927 N N . TYR C 1 87 ? -29.391 129.123 15.626 1.00 9.20 189 TYR C N 1
ATOM 5928 C CA . TYR C 1 87 ? -30.645 129.558 16.223 1.00 9.86 189 TYR C CA 1
ATOM 5929 C C . TYR C 1 87 ? -30.407 130.878 16.979 1.00 10.68 189 TYR C C 1
ATOM 5930 O O . TYR C 1 87 ? -29.578 130.928 17.902 1.00 12.17 189 TYR C O 1
ATOM 5948 N N . GLN C 1 88 ? -31.135 131.906 16.606 1.00 10.76 190 GLN C N 1
ATOM 5949 C CA . GLN C 1 88 ? -31.221 133.144 17.370 1.00 13.87 190 GLN C CA 1
ATOM 5950 C C . GLN C 1 88 ? -32.533 133.175 18.133 1.00 12.69 190 GLN C C 1
ATOM 5951 O O . GLN C 1 88 ? -33.572 132.697 17.668 1.00 11.04 190 GLN C O 1
ATOM 5965 N N . GLU C 1 89 ? -32.480 133.777 19.322 1.00 14.89 191 GLU C N 1
ATOM 5966 C CA . GLU C 1 89 ? -33.654 133.862 20.190 1.00 16.24 191 GLU C CA 1
ATOM 5967 C C . GLU C 1 89 ? -34.854 134.397 19.419 1.00 15.02 191 GLU C C 1
ATOM 5968 O O . GLU C 1 89 ? -34.740 135.326 18.621 1.00 15.81 191 GLU C O 1
ATOM 5972 N N . ASN C 1 90 ? -36.009 133.771 19.662 1.00 15.46 192 ASN C N 1
ATOM 5973 C CA . ASN C 1 90 ? -37.272 134.144 19.044 1.00 15.88 192 ASN C CA 1
ATOM 5974 C C . ASN C 1 90 ? -37.225 134.034 17.522 1.00 14.61 192 ASN C C 1
ATOM 5975 O O . ASN C 1 90 ? -37.907 134.770 16.813 1.00 14.69 192 ASN C O 1
ATOM 5986 N N . ASN C 1 91 ? -36.466 133.053 16.998 1.00 11.52 193 ASN C N 1
ATOM 5987 C CA . ASN C 1 91 ? -36.388 132.900 15.556 1.00 10.22 193 ASN C CA 1
ATOM 5988 C C . ASN C 1 91 ? -36.248 131.427 15.187 1.00 8.76 193 ASN C C 1
ATOM 5989 O O . ASN C 1 91 ? -35.200 130.973 14.730 1.00 9.43 193 ASN C O 1
ATOM 6000 N N . VAL C 1 92 ? -37.342 130.664 15.320 1.00 9.07 194 VAL C N 1
ATOM 6001 C CA . VAL C 1 92 ? -37.370 129.313 14.769 1.00 8.78 194 VAL C CA 1
ATOM 6002 C C . VAL C 1 92 ? -36.942 129.383 13.326 1.00 8.47 194 VAL C C 1
ATOM 6003 O O . VAL C 1 92 ? -37.402 130.259 12.558 1.00 8.14 194 VAL C O 1
ATOM 6016 N N . ASP C 1 93 ? -36.111 128.414 12.930 1.00 8.19 195 ASP C N 1
ATOM 6017 C CA . ASP C 1 93 ? -35.589 128.297 11.558 1.00 7.99 195 ASP C CA 1
ATOM 6018 C C . ASP C 1 93 ? -35.904 126.925 10.967 1.00 7.29 195 ASP C C 1
ATOM 6019 O O . ASP C 1 93 ? -36.386 125.997 11.650 1.00 7.93 195 ASP C O 1
ATOM 6028 N N . GLN C 1 94 ? -35.668 126.839 9.658 1.00 7.66 196 GLN C N 1
ATOM 6029 C CA . GLN C 1 94 ? -35.842 125.596 8.900 1.00 7.48 196 GLN C CA 1
ATOM 6030 C C . GLN C 1 94 ? -34.546 125.314 8.147 1.00 7.36 196 GLN C C 1
ATOM 6031 O O . GLN C 1 94 ? -34.055 126.141 7.352 1.00 7.63 196 GLN C O 1
ATOM 6045 N N . ALA C 1 95 ? -33.991 124.137 8.387 1.00 7.70 197 ALA C N 1
ATOM 6046 C CA . ALA C 1 95 ? -32.758 123.681 7.739 1.00 8.50 197 ALA C CA 1
ATOM 6047 C C . ALA C 1 95 ? -33.047 122.435 6.922 1.00 8.11 197 ALA C C 1
ATOM 6048 O O . ALA C 1 95 ? -33.781 121.555 7.363 1.00 10.03 197 ALA C O 1
ATOM 6055 N N . SER C 1 96 ? -32.427 122.296 5.745 1.00 9.03 198 SER C N 1
ATOM 6056 C CA . SER C 1 96 ? -32.655 121.125 4.908 1.00 8.31 198 SER C CA 1
ATOM 6057 C C . SER C 1 96 ? -31.402 120.754 4.142 1.00 7.15 198 SER C C 1
ATOM 6058 O O . SER C 1 96 ? -30.518 121.570 3.929 1.00 8.10 198 SER C O 1
ATOM 6066 N N . GLY C 1 97 ? -31.373 119.515 3.694 1.00 7.83 199 GLY C N 1
ATOM 6067 C CA . GLY C 1 97 ? -30.334 119.017 2.816 1.00 7.61 199 GLY C CA 1
ATOM 6068 C C . GLY C 1 97 ? -30.881 117.911 1.956 1.00 7.13 199 GLY C C 1
ATOM 6069 O O . GLY C 1 97 ? -31.884 117.276 2.298 1.00 7.84 199 GLY C O 1
ATOM 6073 N N . SER C 1 98 ? -30.255 117.711 0.809 1.00 7.31 200 SER C N 1
ATOM 6074 C CA . SER C 1 98 ? -30.597 116.582 -0.061 1.00 7.47 200 SER C CA 1
ATOM 6075 C C . SER C 1 98 ? -29.407 116.263 -0.954 1.00 7.63 200 SER C C 1
ATOM 6076 O O . SER C 1 98 ? -28.655 117.160 -1.332 1.00 10.58 200 SER C O 1
ATOM 6084 N N . VAL C 1 99 ? -29.302 114.988 -1.329 1.00 7.81 201 VAL C N 1
ATOM 6085 C CA A VAL C 1 99 ? -28.181 114.507 -2.133 0.50 6.28 201 VAL C CA 1
ATOM 6086 C CA B VAL C 1 99 ? -28.192 114.513 -2.155 0.50 9.52 201 VAL C CA 1
ATOM 6087 C C . VAL C 1 99 ? -28.615 113.204 -2.787 1.00 7.93 201 VAL C C 1
ATOM 6088 O O . VAL C 1 99 ? -29.505 112.499 -2.307 1.00 7.72 201 VAL C O 1
ATOM 6111 N N . LEU C 1 100 ? -27.949 112.865 -3.909 1.00 7.16 202 LEU C N 1
ATOM 6112 C CA . LEU C 1 100 ? -27.975 111.524 -4.493 1.00 7.21 202 LEU C CA 1
ATOM 6113 C C . LEU C 1 100 ? -26.720 110.770 -4.098 1.00 7.64 202 LEU C C 1
ATOM 6114 O O . LEU C 1 100 ? -25.615 111.317 -4.183 1.00 8.82 202 LEU C O 1
ATOM 6130 N N . LEU C 1 101 ? -26.906 109.497 -3.677 1.00 8.04 203 LEU C N 1
ATOM 6131 C CA . LEU C 1 101 ? -25.798 108.606 -3.379 1.00 9.26 203 LEU C CA 1
ATOM 6132 C C . LEU C 1 101 ? -26.060 107.261 -4.025 1.00 9.23 203 LEU C C 1
ATOM 6133 O O . LEU C 1 101 ? -27.166 106.707 -3.897 1.00 8.86 203 LEU C O 1
ATOM 6149 N N . HIS C 1 102 ? -25.062 106.728 -4.706 1.00 9.06 204 HIS C N 1
ATOM 6150 C CA . HIS C 1 102 ? -25.133 105.343 -5.168 1.00 7.93 204 HIS C CA 1
ATOM 6151 C C . HIS C 1 102 ? -24.806 104.443 -3.976 1.00 7.90 204 HIS C C 1
ATOM 6152 O O . HIS C 1 102 ? -23.835 104.685 -3.259 1.00 9.91 204 HIS C O 1
ATOM 6166 N N . LEU C 1 103 ? -25.616 103.417 -3.809 1.00 8.47 205 LEU C N 1
ATOM 6167 C CA . LEU C 1 103 ? -25.471 102.474 -2.697 1.00 7.88 205 LEU C CA 1
ATOM 6168 C C . LEU C 1 103 ? -25.319 101.045 -3.215 1.00 8.61 205 LEU C C 1
ATOM 6169 O O . LEU C 1 103 ? -25.952 100.662 -4.210 1.00 8.15 205 LEU C O 1
ATOM 6185 N N . GLU C 1 104 ? -24.579 100.269 -2.450 1.00 9.21 206 GLU C N 1
ATOM 6186 C CA . GLU C 1 104 ? -24.364 98.850 -2.656 1.00 8.40 206 GLU C CA 1
ATOM 6187 C C . GLU C 1 104 ? -24.951 98.071 -1.474 1.00 8.52 206 GLU C C 1
ATOM 6188 O O . GLU C 1 104 ? -25.260 98.626 -0.418 1.00 8.83 206 GLU C O 1
ATOM 6200 N N . VAL C 1 105 ? -25.143 96.782 -1.677 1.00 10.05 207 VAL C N 1
ATOM 6201 C CA A VAL C 1 105 ? -25.712 95.990 -0.596 0.66 11.63 207 VAL C CA 1
ATOM 6202 C CA B VAL C 1 105 ? -25.663 95.940 -0.597 0.34 12.31 207 VAL C CA 1
ATOM 6203 C C . VAL C 1 105 ? -24.830 96.144 0.647 1.00 13.94 207 VAL C C 1
ATOM 6204 O O . VAL C 1 105 ? -23.608 96.154 0.599 1.00 15.03 207 VAL C O 1
ATOM 6227 N N . GLY C 1 106 ? -25.501 96.343 1.791 1.00 16.88 208 GLY C N 1
ATOM 6228 C CA . GLY C 1 106 ? -24.811 96.504 3.040 1.00 17.45 208 GLY C CA 1
ATOM 6229 C C . GLY C 1 106 ? -24.582 97.952 3.438 1.00 14.60 208 GLY C C 1
ATOM 6230 O O . GLY C 1 106 ? -24.341 98.242 4.611 1.00 15.74 208 GLY C O 1
ATOM 6234 N N . ASP C 1 107 ? -24.656 98.876 2.503 1.00 9.55 209 ASP C N 1
ATOM 6235 C CA . ASP C 1 107 ? -24.493 100.275 2.851 1.00 8.55 209 ASP C CA 1
ATOM 6236 C C . ASP C 1 107 ? -25.667 100.766 3.688 1.00 9.90 209 ASP C C 1
ATOM 6237 O O . ASP C 1 107 ? -26.827 100.572 3.322 1.00 12.08 209 ASP C O 1
ATOM 6246 N N . GLN C 1 108 ? -25.353 101.428 4.781 1.00 10.65 210 GLN C N 1
ATOM 6247 C CA . GLN C 1 108 ? -26.340 102.038 5.645 1.00 11.88 210 GLN C CA 1
ATOM 6248 C C . GLN C 1 108 ? -26.224 103.562 5.553 1.00 11.09 210 GLN C C 1
ATOM 6249 O O . GLN C 1 108 ? -25.120 104.096 5.423 1.00 11.82 210 GLN C O 1
ATOM 6263 N N . VAL C 1 109 ? -27.367 104.255 5.663 1.00 10.40 211 VAL C N 1
ATOM 6264 C CA . VAL C 1 109 ? -27.424 105.725 5.631 1.00 9.24 211 VAL C CA 1
ATOM 6265 C C . VAL C 1 109 ? -28.265 106.196 6.810 1.00 9.37 211 VAL C C 1
ATOM 6266 O O . VAL C 1 109 ? -29.311 105.613 7.101 1.00 9.79 211 VAL C O 1
ATOM 6279 N N . TRP C 1 110 ? -27.838 107.260 7.470 1.00 9.02 212 TRP C N 1
ATOM 6280 C CA . TRP C 1 110 ? -28.558 107.801 8.632 1.00 9.50 212 TRP C CA 1
ATOM 6281 C C . TRP C 1 110 ? -28.095 109.225 8.870 1.00 9.00 212 TRP C C 1
ATOM 6282 O O . TRP C 1 110 ? -27.128 109.698 8.279 1.00 9.83 212 TRP C O 1
ATOM 6303 N N . LEU C 1 111 ? -28.815 109.916 9.763 1.00 9.16 213 LEU C N 1
ATOM 6304 C CA A LEU C 1 111 ? -28.471 111.255 10.183 0.65 9.68 213 LEU C CA 1
ATOM 6305 C CA B LEU C 1 111 ? -28.477 111.260 10.175 0.35 9.90 213 LEU C CA 1
ATOM 6306 C C . LEU C 1 111 ? -27.975 111.226 11.614 1.00 10.57 213 LEU C C 1
ATOM 6307 O O . LEU C 1 111 ? -28.528 110.518 12.446 1.00 11.39 213 LEU C O 1
ATOM 6336 N N . GLN C 1 112 ? -26.971 112.061 11.918 1.00 10.76 214 GLN C N 1
ATOM 6337 C CA . GLN C 1 112 ? -26.465 112.246 13.281 1.00 10.64 214 GLN C CA 1
ATOM 6338 C C . GLN C 1 112 ? -26.270 113.724 13.538 1.00 9.40 214 GLN C C 1
ATOM 6339 O O . GLN C 1 112 ? -26.068 114.506 12.605 1.00 10.52 214 GLN C O 1
ATOM 6353 N N . VAL C 1 113 ? -26.258 114.101 14.823 1.00 9.77 215 VAL C N 1
ATOM 6354 C CA . VAL C 1 113 ? -25.803 115.450 15.164 1.00 10.14 215 VAL C CA 1
ATOM 6355 C C . VAL C 1 113 ? -24.303 115.521 14.925 1.00 9.45 215 VAL C C 1
ATOM 6356 O O . VAL C 1 113 ? -23.552 114.584 15.234 1.00 10.10 215 VAL C O 1
ATOM 6369 N N . TYR C 1 114 ? -23.845 116.646 14.379 1.00 9.50 216 TYR C N 1
ATOM 6370 C CA . TYR C 1 114 ? -22.446 116.818 14.026 1.00 10.49 216 TYR C CA 1
ATOM 6371 C C . TYR C 1 114 ? -21.553 116.771 15.264 1.00 10.92 216 TYR C C 1
ATOM 6372 O O . TYR C 1 114 ? -21.910 117.253 16.339 1.00 10.34 216 TYR C O 1
ATOM 6390 N N . GLY C 1 115 ? -20.352 116.227 15.083 1.00 11.86 217 GLY C N 1
ATOM 6391 C CA . GLY C 1 115 ? -19.310 116.393 16.066 1.00 14.26 217 GLY C CA 1
ATOM 6392 C C . GLY C 1 115 ? -19.673 115.771 17.391 1.00 14.28 217 GLY C C 1
ATOM 6393 O O . GLY C 1 115 ? -20.129 114.627 17.455 1.00 15.38 217 GLY C O 1
ATOM 6397 N N . GLU C 1 116 ? -19.470 116.521 18.464 1.00 16.40 218 GLU C N 1
ATOM 6398 C CA . GLU C 1 116 ? -19.750 116.035 19.798 1.00 18.20 218 GLU C CA 1
ATOM 6399 C C . GLU C 1 116 ? -21.206 116.160 20.192 1.00 16.26 218 GLU C C 1
ATOM 6400 O O . GLU C 1 116 ? -21.533 115.876 21.349 1.00 16.61 218 GLU C O 1
ATOM 6412 N N . GLY C 1 117 ? -22.083 116.561 19.297 1.00 13.88 219 GLY C N 1
ATOM 6413 C CA . GLY C 1 117 ? -23.508 116.424 19.537 1.00 12.75 219 GLY C CA 1
ATOM 6414 C C . GLY C 1 117 ? -24.197 117.587 20.211 1.00 11.70 219 GLY C C 1
ATOM 6415 O O . GLY C 1 117 ? -25.399 117.482 20.512 1.00 12.47 219 GLY C O 1
ATOM 6419 N N . GLU C 1 118 ? -23.489 118.707 20.431 1.00 11.30 220 GLU C N 1
ATOM 6420 C CA A GLU C 1 118 ? -24.093 119.799 21.186 0.33 11.53 220 GLU C CA 1
ATOM 6421 C CA B GLU C 1 118 ? -24.079 119.807 21.178 0.67 11.90 220 GLU C CA 1
ATOM 6422 C C . GLU C 1 118 ? -25.061 120.635 20.354 1.00 10.08 220 GLU C C 1
ATOM 6423 O O . GLU C 1 118 ? -25.932 121.296 20.950 1.00 11.07 220 GLU C O 1
ATOM 6444 N N . ARG C 1 119 ? -24.918 120.663 19.018 1.00 9.92 221 ARG C N 1
ATOM 6445 C CA . ARG C 1 119 ? -25.759 121.498 18.142 1.00 9.22 221 ARG C CA 1
ATOM 6446 C C . ARG C 1 119 ? -27.000 120.717 17.750 1.00 8.73 221 ARG C C 1
ATOM 6447 O O . ARG C 1 119 ? -27.191 120.287 16.618 1.00 9.24 221 ARG C O 1
ATOM 6468 N N . ASN C 1 120 ? -27.820 120.470 18.779 1.00 10.07 222 ASN C N 1
ATOM 6469 C CA . ASN C 1 120 ? -28.898 119.486 18.740 1.00 10.41 222 ASN C CA 1
ATOM 6470 C C . ASN C 1 120 ? -30.282 120.086 18.870 1.00 9.68 222 ASN C C 1
ATOM 6471 O O . ASN C 1 120 ? -31.221 119.435 19.344 1.00 11.32 222 ASN C O 1
ATOM 6482 N N . GLY C 1 121 ? -30.469 121.334 18.384 1.00 9.48 223 GLY C N 1
ATOM 6483 C CA . GLY C 1 121 ? -31.764 122.019 18.406 1.00 10.25 223 GLY C CA 1
ATOM 6484 C C . GLY C 1 121 ? -32.829 121.508 17.475 1.00 9.64 223 GLY C C 1
ATOM 6485 O O . GLY C 1 121 ? -33.658 122.287 17.014 1.00 9.57 223 GLY C O 1
ATOM 6489 N N . LEU C 1 122 ? -32.820 120.210 17.139 1.00 10.28 224 LEU C N 1
ATOM 6490 C CA . LEU C 1 122 ? -33.910 119.654 16.357 1.00 10.45 224 LEU C CA 1
ATOM 6491 C C . LEU C 1 122 ? -35.198 119.740 17.162 1.00 10.74 224 LEU C C 1
ATOM 6492 O O . LEU C 1 122 ? -35.193 119.600 18.402 1.00 13.87 224 LEU C O 1
ATOM 6508 N N . TYR C 1 123 ? -36.314 119.931 16.470 1.00 9.18 225 TYR C N 1
ATOM 6509 C CA . TYR C 1 123 ? -37.579 120.082 17.182 1.00 9.42 225 TYR C CA 1
ATOM 6510 C C . TYR C 1 123 ? -38.724 119.410 16.453 1.00 9.68 225 TYR C C 1
ATOM 6511 O O . TYR C 1 123 ? -38.839 119.520 15.212 1.00 9.45 225 TYR C O 1
ATOM 6529 N N . ALA C 1 124 ? -39.606 118.758 17.229 1.00 10.04 226 ALA C N 1
ATOM 6530 C CA . ALA C 1 124 ? -40.869 118.262 16.727 1.00 9.80 226 ALA C CA 1
ATOM 6531 C C . ALA C 1 124 ? -41.857 118.227 17.882 1.00 12.79 226 ALA C C 1
ATOM 6532 O O . ALA C 1 124 ? -41.469 118.038 19.034 1.00 13.71 226 ALA C O 1
ATOM 6539 N N . ASP C 1 125 ? -43.111 118.410 17.560 1.00 14.01 227 ASP C N 1
ATOM 6540 C CA . ASP C 1 125 ? -44.198 118.243 18.531 1.00 14.68 227 ASP C CA 1
ATOM 6541 C C . ASP C 1 125 ? -45.476 117.995 17.724 1.00 15.73 227 ASP C C 1
ATOM 6542 O O . ASP C 1 125 ? -45.415 117.654 16.542 1.00 15.52 227 ASP C O 1
ATOM 6551 N N . ASN C 1 126 ? -46.639 118.150 18.356 1.00 16.83 228 ASN C N 1
ATOM 6552 C CA . ASN C 1 126 ? -47.887 117.821 17.681 1.00 18.66 228 ASN C CA 1
ATOM 6553 C C . ASN C 1 126 ? -48.144 118.687 16.447 1.00 17.90 228 ASN C C 1
ATOM 6554 O O . ASN C 1 126 ? -48.980 118.302 15.606 1.00 20.27 228 ASN C O 1
ATOM 6565 N N . ASP C 1 127 ? -47.484 119.843 16.316 1.00 16.40 229 ASP C N 1
ATOM 6566 C CA . ASP C 1 127 ? -47.693 120.682 15.149 1.00 14.00 229 ASP C CA 1
ATOM 6567 C C . ASP C 1 127 ? -46.391 121.288 14.630 1.00 11.76 229 ASP C C 1
ATOM 6568 O O . ASP C 1 127 ? -46.389 122.377 14.041 1.00 11.47 229 ASP C O 1
ATOM 6577 N N . ASN C 1 128 ? -45.286 120.533 14.739 1.00 10.38 230 ASN C N 1
ATOM 6578 C CA . ASN C 1 128 ? -44.008 120.867 14.135 1.00 9.18 230 ASN C CA 1
ATOM 6579 C C . ASN C 1 128 ? -43.319 119.558 13.779 1.00 9.14 230 ASN C C 1
ATOM 6580 O O . ASN C 1 128 ? -43.326 118.618 14.582 1.00 10.51 230 ASN C O 1
ATOM 6591 N N . ASP C 1 129 ? -42.653 119.505 12.608 1.00 8.77 231 ASP C N 1
ATOM 6592 C CA . ASP C 1 129 ? -42.003 118.290 12.170 1.00 8.88 231 ASP C CA 1
ATOM 6593 C C . ASP C 1 129 ? -40.537 118.516 11.816 1.00 9.03 231 ASP C C 1
ATOM 6594 O O . ASP C 1 129 ? -40.095 119.602 11.404 1.00 8.50 231 ASP C O 1
ATOM 6603 N N . SER C 1 130 ? -39.781 117.432 11.939 1.00 8.55 232 SER C N 1
ATOM 6604 C CA . SER C 1 130 ? -38.406 117.295 11.424 1.00 7.59 232 SER C CA 1
ATOM 6605 C C . SER C 1 130 ? -38.330 115.916 10.793 1.00 8.13 232 SER C C 1
ATOM 6606 O O . SER C 1 130 ? -38.605 114.923 11.477 1.00 8.93 232 SER C O 1
ATOM 6614 N N . THR C 1 131 ? -37.997 115.841 9.484 1.00 7.32 233 THR C N 1
ATOM 6615 C CA . THR C 1 131 ? -38.187 114.636 8.707 1.00 7.64 233 THR C CA 1
ATOM 6616 C C . THR C 1 131 ? -36.937 114.205 7.963 1.00 7.41 233 THR C C 1
ATOM 6617 O O . THR C 1 131 ? -36.005 114.972 7.713 1.00 7.64 233 THR C O 1
ATOM 6628 N N . PHE C 1 132 ? -36.957 112.944 7.566 1.00 7.53 234 PHE C N 1
ATOM 6629 C CA . PHE C 1 132 ? -35.855 112.298 6.824 1.00 7.66 234 PHE C CA 1
ATOM 6630 C C . PHE C 1 132 ? -36.544 111.320 5.855 1.00 7.37 234 PHE C C 1
ATOM 6631 O O . PHE C 1 132 ? -37.357 110.503 6.282 1.00 7.63 234 PHE C O 1
ATOM 6648 N N . THR C 1 133 ? -36.199 111.444 4.559 1.00 6.97 235 THR C N 1
ATOM 6649 C CA . THR C 1 133 ? -36.801 110.663 3.485 1.00 6.95 235 THR C CA 1
ATOM 6650 C C . THR C 1 133 ? -35.692 110.154 2.575 1.00 7.44 235 THR C C 1
ATOM 6651 O O . THR C 1 133 ? -34.709 110.856 2.320 1.00 7.68 235 THR C O 1
ATOM 6662 N N . GLY C 1 134 ? -35.855 108.942 2.072 1.00 7.63 236 GLY C N 1
ATOM 6663 C CA . GLY C 1 134 ? -34.950 108.372 1.094 1.00 7.41 236 GLY C CA 1
ATOM 6664 C C . GLY C 1 134 ? -35.719 107.460 0.176 1.00 7.56 236 GLY C C 1
ATOM 6665 O O . GLY C 1 134 ? -36.697 106.820 0.573 1.00 7.80 236 GLY C O 1
ATOM 6669 N N . PHE C 1 135 ? -35.265 107.387 -1.085 1.00 7.56 237 PHE C N 1
ATOM 6670 C CA . PHE C 1 135 ? -35.887 106.460 -2.045 1.00 7.51 237 PHE C CA 1
ATOM 6671 C C . PHE C 1 135 ? -34.880 106.013 -3.102 1.00 6.92 237 PHE C C 1
ATOM 6672 O O . PHE C 1 135 ? -34.019 106.790 -3.546 1.00 7.51 237 PHE C O 1
ATO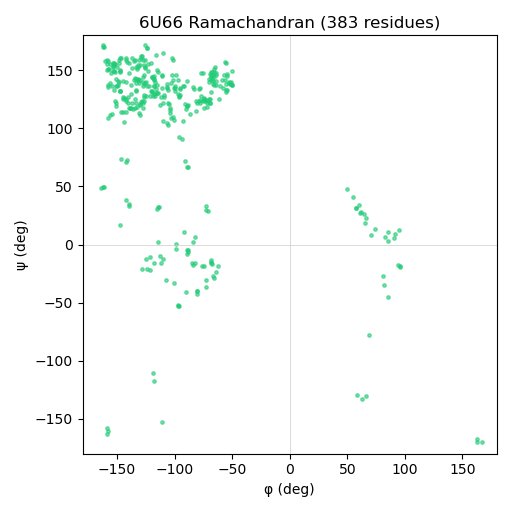M 6689 N N . LEU C 1 136 ? -35.082 104.790 -3.546 1.00 7.25 238 LEU C N 1
ATOM 6690 C CA . LEU C 1 136 ? -34.435 104.267 -4.746 1.00 6.77 238 LEU C CA 1
ATOM 6691 C C . LEU C 1 136 ? -35.000 104.972 -5.965 1.00 7.69 238 LEU C C 1
ATOM 6692 O O . LEU C 1 136 ? -36.210 104.927 -6.213 1.00 8.40 238 LEU C O 1
ATOM 6708 N N . LEU C 1 137 ? -34.111 105.604 -6.725 1.00 7.70 239 LEU C N 1
ATOM 6709 C CA . LEU C 1 137 ? -34.459 106.280 -7.967 1.00 7.83 239 LEU C CA 1
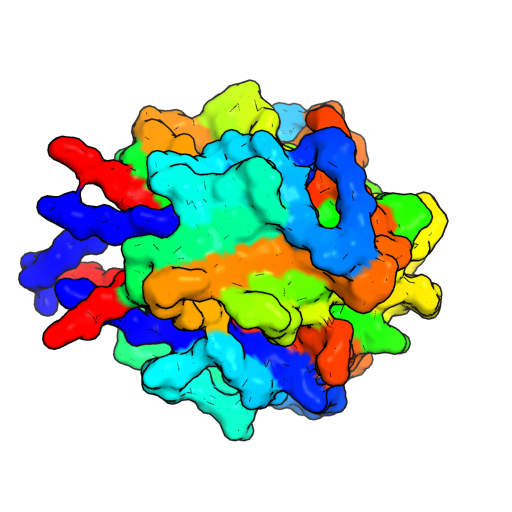ATOM 6710 C C . LEU C 1 137 ? -34.191 105.363 -9.167 1.00 8.71 239 LEU C C 1
ATOM 6711 O O . LEU C 1 137 ? -35.074 105.174 -9.994 1.00 10.00 239 LEU C O 1
ATOM 6727 N N . TYR C 1 138 ? -32.973 104.817 -9.283 1.00 8.01 240 TYR C N 1
ATOM 6728 C CA . TYR C 1 138 ? -32.619 103.916 -10.387 1.00 8.08 240 TYR C CA 1
ATOM 6729 C C . TYR C 1 138 ? -31.951 102.655 -9.858 1.00 8.49 240 TYR C C 1
ATOM 6730 O O . TYR C 1 138 ? -30.828 102.724 -9.331 1.00 8.57 240 TYR C O 1
ATOM 6748 N N . HIS C 1 139 ? -32.605 101.498 -9.998 1.00 8.67 241 HIS C N 1
ATOM 6749 C CA . HIS C 1 139 ? -31.916 100.263 -9.639 1.00 8.20 241 HIS C CA 1
ATOM 6750 C C . HIS C 1 139 ? -30.790 100.001 -10.646 1.00 7.98 241 HIS C C 1
ATOM 6751 O O . HIS C 1 139 ? -30.934 100.276 -11.826 1.00 9.06 241 HIS C O 1
ATOM 6765 N N . ASP C 1 140 ? -29.675 99.445 -10.152 1.00 8.24 242 ASP C N 1
ATOM 6766 C CA . ASP C 1 140 ? -28.611 98.994 -11.048 1.00 9.51 242 ASP C CA 1
ATOM 6767 C C . ASP C 1 140 ? -29.109 97.818 -11.878 1.00 9.12 242 ASP C C 1
ATOM 6768 O O . ASP C 1 140 ? -29.854 96.958 -11.409 1.00 9.09 242 ASP C O 1
ATOM 6777 N N . THR C 1 141 ? -28.618 97.774 -13.118 1.00 10.61 243 THR C N 1
ATOM 6778 C CA . THR C 1 141 ? -28.922 96.705 -14.063 1.00 12.66 243 THR C CA 1
ATOM 6779 C C . THR C 1 141 ? -27.636 96.120 -14.621 1.00 16.66 243 THR C C 1
ATOM 6780 O O . THR C 1 141 ? -26.560 96.767 -14.619 1.00 18.02 243 THR C O 1
ATOM 6791 N N . ASN C 1 142 ? -27.744 94.881 -15.123 1.00 21.85 244 ASN C N 1
ATOM 6792 C CA . ASN C 1 142 ? -26.607 94.169 -15.713 1.00 28.60 244 ASN C CA 1
ATOM 6793 C C . ASN C 1 142 ? -26.752 94.056 -17.242 1.00 32.70 244 ASN C C 1
ATOM 6794 O O . ASN C 1 142 ? -26.120 93.200 -17.876 1.00 35.16 244 ASN C O 1
#

InterPro domains:
  IPR001073 C1q domain [PF00386] (114-239)
  IPR001073 C1q domain [PR00007] (123-149)
  IPR001073 C1q domain [PR00007] (150-169)
  IPR001073 C1q domain [PR00007] (195-216)
  IPR001073 C1q domain [PR00007] (230-240)
  IPR001073 C1q domain [PS50871] (108-244)
  IPR001073 C1q domain [SM00110] (106-242)
  IPR008160 Collagen triple helix repeat [PF01391] (48-105)
  IPR008983 Tumour necrosis factor-like domain superfamily [G3DSA:2.60.120.40] (103-244)
  IPR008983 Tumour necrosis factor-like domain superfamily [SSF49842] (111-242)
  IPR050392 Collagen/C1q domain-containing [PTHR15427] (36-240)

Foldseek 3Di:
DDDWAKFKFWQADLDADFPFFDQGQHGPDGPVVQQDSVGQKGFDAFWAKKKKKKKFWFPDFKFKKFKDKPNDGDDIKTDGDDPPDTDMTMDMDMDTDDGGIMIGMHTPDRNRRRRGDDHPPRIIMMMMIGDDGDDD/DVVPDDDDDKAKFKFWQEPDDAAFPFFDQGDHGPDGPVVQADSVGQKGFDAFWAKKKKKKKFWFPDFKFKKFKDKQHDTDDIWTDGDDPPDTDMTMDMDMDTDDGGIMIGMHGPDRRPRPRGDDYPPRIIMMMMIGDDGDDD/DDDDKAKFKFWQEPDAAAFPFFDQGDHGPDGPVVQQPNVGQKGFDPFFAKKKKKKKFWFPDFKFKKFKDKQRDGDDIWTDGDDPPDTDMTMDMDMDGDDGGIMIGMHTPDRRPRRRGDDYPPRIIMMMMIGDDGDDD

CATH classification: 2.60.120.40

Solvent-accessible surface area: 16118 Å² total; per-residue (Å²): 219,25,89,60,0,0,0,0,0,0,4,108,73,74,115,20,109,71,99,102,18,4,114,0,45,58,90,30,13,25,123,40,121,28,5,50,21,77,54,0,50,0,64,3,74,33,43,0,3,0,3,0,2,0,11,0,2,0,76,90,99,30,0,14,0,2,0,29,43,131,116,124,35,45,3,22,4,29,1,34,22,74,131,107,2,7,3,8,1,5,2,0,0,0,5,45,0,95,94,53,12,51,0,12,0,18,2,68,34,147,5,102,78,36,4,1,32,4,58,144,44,11,7,0,2,0,1,0,0,3,26,14,34,50,60,150,82,119,70,84,65,90,170,28,88,54,0,0,0,0,0,0,9,83,132,38,116,19,90,70,75,93,13,2,77,0,47,74,88,30,12,24,123,45,122,26,5,52,19,79,56,0,46,0,58,3,80,34,42,0,2,0,4,1,2,0,10,0,1,0,96,65,100,21,0,15,0,1,0,36,45,117,126,89,34,44,3,26,5,31,0,39,38,75,133,92,4,10,4,8,1,6,3,1,0,0,3,46,0,96,99,52,14,46,0,15,0,20,4,73,43,139,8,74,111,37,4,20,69,18,70,144,40,10,10,0,2,0,1,0,0,2,27,11,34,53,55,170,121,170,26,94,49,0,0,0,0,0,0,10,80,130,39,111,15,93,63,82,95,14,1,93,0,61,56,92,26,15,22,121,41,118,30,4,54,26,87,54,0,48,0,62,4,84,30,51,0,3,0,3,0,3,0,10,1,1,0,78,128,93,36,0,12,0,3,0,34,44,82,118,52,41,59,4,32,6,40,0,36,32,69,77,108,3,10,3,10,2,5,2,1,0,0,4,46,0,92,112,57,13,51,0,8,0,17,3,54,38,133,4,114,96,54,5,21,67,17,67,146,41,11,8,0,2,0,1,0,0,2,25,12,34,60,75,212